Protein 2PZ1 (pdb70)

Nearest PDB structures (foldseek):
  2pz1-assembly1_A  TM=1.002E+00  e=4.698E-70  Homo sapiens
  2dx1-assembly1_A  TM=9.845E-01  e=6.018E-58  Homo sapiens
  4mt6-assembly1_A  TM=9.489E-01  e=3.259E-47  Rattus norvegicus
  2dfk-assembly2_C  TM=5.652E-01  e=5.279E-38  Rattus norvegicus
  5fi0-assembly3_E  TM=6.258E-01  e=7.843E-26  Homo sapiens

Secondary structure (DSSP, 8-state):
--S---HHHHHTTT--EEEEESS-B----TTB--B-TT-EEEEEE--SSSEEEEEETTEEEEEEGGGEEE-S-----HHHHHHHHHHHHHHHHHHHHHHHHIIIIIIIHHHHH-TTT--HHHHHHHHTTHHHHHHHHHHHHHHHHHH--SS-GGG---HHHHHHTHHHHTTHHHHHHHHHHHHHHHHHHHT-HHHHHHHHHHHHHHT--S--HHHHHHHHHHHHHHHHHHHHHHHHTS-TTSTTHHHHHHHHHHHHHHHHHHHHHHHHHHHHHHHHHHHHHSBT--SS-HHHH-S-EEEEEEEEEE-TTT--EEEEEEEEETTEEEEEEE-SS-TT-EEEEEEEETTT-EEEE--SBS--SS---B-EEEEEE-SSS--EEEEEESSHHHHHHHHHHHHHHHHHHHT-

B-factor: mean 51.17, std 6.44, range [17.97, 84.03]

Structure (mmCIF, N/CA/C/O backbone):
data_2PZ1
#
_entry.id   2PZ1
#
_cell.length_a   100.418
_cell.length_b   79.883
_cell.length_c   67.407
_cell.angle_alpha   90.00
_cell.angle_beta   122.99
_cell.angle_gamma   90.00
#
_symmetry.space_group_name_H-M   'C 1 2 1'
#
loop_
_entity.id
_entity.type
_entity.pdbx_description
1 polymer 'Rho guanine nucleotide exchange factor 4'
2 water water
#
loop_
_atom_site.group_PDB
_atom_site.id
_atom_site.type_symbol
_atom_site.label_atom_id
_atom_site.label_alt_id
_atom_site.label_comp_id
_atom_site.label_asym_id
_atom_site.label_entity_id
_atom_site.label_seq_id
_atom_site.pdbx_PDB_ins_code
_atom_site.Cartn_x
_atom_site.Cartn_y
_atom_site.Cartn_z
_atom_site.occupancy
_atom_site.B_iso_or_equiv
_atom_site.auth_seq_id
_atom_site.auth_comp_id
_atom_site.auth_asym_id
_atom_site.auth_atom_id
_atom_site.pdbx_PDB_model_num
ATOM 1 N N . GLY A 1 15 ? 23.898 3.663 41.031 1.00 55.46 181 GLY A N 1
ATOM 2 C CA . GLY A 1 15 ? 23.093 2.632 41.741 1.00 55.34 181 GLY A CA 1
ATOM 3 C C . GLY A 1 15 ? 22.523 3.186 43.031 1.00 55.57 181 GLY A C 1
ATOM 4 O O . GLY A 1 15 ? 23.171 3.996 43.708 1.00 56.43 181 GLY A O 1
ATOM 5 N N . GLY A 1 16 ? 21.310 2.757 43.373 1.00 54.54 182 GLY A N 1
ATOM 6 C CA . GLY A 1 16 ? 20.648 3.207 44.596 1.00 53.38 182 GLY A CA 1
ATOM 7 C C . GLY A 1 16 ? 19.234 3.700 44.352 1.00 52.56 182 GLY A C 1
ATOM 8 O O . GLY A 1 16 ? 18.547 3.219 43.450 1.00 52.47 182 GLY A O 1
ATOM 9 N N . GLU A 1 17 ? 18.794 4.661 45.161 1.00 51.82 183 GLU A N 1
ATOM 10 C CA . GLU A 1 17 ? 17.459 5.236 45.007 1.00 51.14 183 GLU A CA 1
ATOM 11 C C . GLU A 1 17 ? 17.517 6.597 44.306 1.00 50.87 183 GLU A C 1
ATOM 12 O O . GLU A 1 17 ? 18.282 7.480 44.695 1.00 50.79 183 GLU A O 1
ATOM 18 N N . GLN A 1 18 ? 16.703 6.743 43.264 1.00 50.66 184 GLN A N 1
ATOM 19 C CA . GLN A 1 18 ? 16.814 7.857 42.318 1.00 50.60 184 GLN A CA 1
ATOM 20 C C . GLN A 1 18 ? 16.336 9.219 42.821 1.00 50.92 184 GLN A C 1
ATOM 21 O O . GLN A 1 18 ? 15.613 9.319 43.814 1.00 50.82 184 GLN A O 1
ATOM 27 N N . LEU A 1 19 ? 16.760 10.263 42.109 1.00 51.42 185 LEU A N 1
ATOM 28 C CA . LEU A 1 19 ? 16.334 11.636 42.366 1.00 52.06 185 LEU A CA 1
ATOM 29 C C . LEU A 1 19 ? 15.541 12.170 41.174 1.00 52.82 185 LEU A C 1
ATOM 30 O O . LEU A 1 19 ? 15.525 11.556 40.108 1.00 52.75 185 LEU A O 1
ATOM 35 N N . ALA A 1 20 ? 14.886 13.315 41.357 1.00 54.02 186 ALA A N 1
ATOM 36 C CA . ALA A 1 20 ? 14.140 13.960 40.277 1.00 55.17 186 ALA A CA 1
ATOM 37 C C . ALA A 1 20 ? 15.076 14.795 39.404 1.00 56.20 186 ALA A C 1
ATOM 38 O O . ALA A 1 20 ? 16.072 15.328 39.893 1.00 56.36 186 ALA A O 1
ATOM 40 N N . ILE A 1 21 ? 14.749 14.912 38.119 1.00 57.38 187 ILE A N 1
ATOM 41 C CA . ILE A 1 21 ? 15.667 15.510 37.140 1.00 58.79 187 ILE A CA 1
ATOM 42 C C . ILE A 1 21 ? 16.055 16.972 37.412 1.00 59.92 187 ILE A C 1
ATOM 43 O O . ILE A 1 21 ? 17.232 17.324 37.325 1.00 59.66 187 ILE A O 1
ATOM 48 N N . ASN A 1 22 ? 15.096 17.772 37.791 1.00 61.69 188 ASN A N 1
ATOM 49 C CA . ASN A 1 22 ? 15.356 19.163 38.047 1.00 63.44 188 ASN A CA 1
ATOM 50 C C . ASN A 1 22 ? 16.158 19.440 39.316 1.00 63.20 188 ASN A C 1
ATOM 51 O O . ASN A 1 22 ? 16.815 20.454 39.446 1.00 63.22 188 ASN A O 1
ATOM 56 N N . GLU A 1 23 ? 16.126 18.503 40.232 1.00 63.02 189 GLU A N 1
ATOM 57 C CA . GLU A 1 23 ? 16.907 18.647 41.455 1.00 63.06 189 GLU A CA 1
ATOM 58 C C . GLU A 1 23 ? 18.365 18.295 41.184 1.00 62.91 189 GLU A C 1
ATOM 59 O O . GLU A 1 23 ? 19.270 18.807 41.843 1.00 62.83 189 GLU A O 1
ATOM 65 N N . LEU A 1 24 ? 18.584 17.414 40.212 1.00 62.82 190 LEU A N 1
ATOM 66 C CA . LEU A 1 24 ? 19.933 17.072 39.776 1.00 62.75 190 LEU A CA 1
ATOM 67 C C . LEU A 1 24 ? 20.551 18.262 39.055 1.00 62.99 190 LEU A C 1
ATOM 68 O O . LEU A 1 24 ? 21.686 18.656 39.325 1.00 62.93 190 LEU A O 1
ATOM 73 N N . ILE A 1 25 ? 19.782 18.833 38.136 1.00 63.38 191 ILE A N 1
ATOM 74 C CA . ILE A 1 25 ? 20.219 19.986 37.359 1.00 63.75 191 ILE A CA 1
ATOM 75 C C . ILE A 1 25 ? 20.346 21.224 38.246 1.00 63.66 191 ILE A C 1
ATOM 76 O O . ILE A 1 25 ? 21.047 22.174 37.897 1.00 63.68 191 ILE A O 1
ATOM 81 N N . SER A 1 26 ? 19.675 21.194 39.398 1.00 63.80 192 SER A N 1
ATOM 82 C CA . SER A 1 26 ? 19.772 22.263 40.389 1.00 63.64 192 SER A CA 1
ATOM 83 C C . SER A 1 26 ? 21.012 22.093 41.265 1.00 63.38 192 SER A C 1
ATOM 84 O O . SER A 1 26 ? 21.424 23.022 41.970 1.00 63.32 192 SER A O 1
ATOM 87 N N . ASP A 1 27 ? 21.585 20.893 41.236 1.00 62.79 193 ASP A N 1
ATOM 88 C CA . ASP A 1 27 ? 22.772 20.581 42.025 1.00 62.02 193 ASP A CA 1
ATOM 89 C C . ASP A 1 27 ? 24.037 20.902 41.242 1.00 61.40 193 ASP A C 1
ATOM 90 O O . ASP A 1 27 ? 25.100 21.122 41.822 1.00 61.53 193 ASP A O 1
ATOM 95 N N . GLY A 1 28 ? 23.910 20.930 39.921 1.00 60.53 194 GLY A N 1
ATOM 96 C CA . GLY A 1 28 ? 25.065 21.049 39.044 1.00 59.55 194 GLY A CA 1
ATOM 97 C C . GLY A 1 28 ? 25.464 19.674 38.547 1.00 58.66 194 GLY A C 1
ATOM 98 O O . GLY A 1 28 ? 26.463 19.520 37.844 1.00 58.45 194 GLY A O 1
ATOM 99 N N . SER A 1 29 ? 24.674 18.673 38.927 1.00 57.97 195 SER A N 1
ATOM 100 C CA . SER A 1 29 ? 24.898 17.296 38.501 1.00 57.31 195 SER A CA 1
ATOM 101 C C . SER A 1 29 ? 24.686 17.134 37.000 1.00 56.83 195 SER A C 1
ATOM 102 O O . SER A 1 29 ? 23.979 17.924 36.373 1.00 56.67 195 SER A O 1
ATOM 105 N N . VAL A 1 30 ? 25.309 16.106 36.434 1.00 56.25 196 VAL A N 1
ATOM 106 C CA . VAL A 1 30 ? 25.203 15.830 35.008 1.00 55.91 196 VAL A CA 1
ATOM 107 C C . VAL A 1 30 ? 24.143 14.765 34.752 1.00 55.73 196 VAL A C 1
ATOM 108 O O . VAL A 1 30 ? 24.211 13.665 35.305 1.00 55.61 196 VAL A O 1
ATOM 112 N N . VAL A 1 31 ? 23.157 15.097 33.924 1.00 55.41 197 VAL A N 1
ATOM 113 C CA . VAL A 1 31 ? 22.117 14.135 33.587 1.00 55.05 197 VAL A CA 1
ATOM 114 C C . VAL A 1 31 ? 22.129 13.780 32.098 1.00 54.65 197 VAL A C 1
ATOM 115 O O . VAL A 1 31 ? 21.957 14.644 31.231 1.00 55.02 197 VAL A O 1
ATOM 119 N N . CYS A 1 32 ? 22.362 12.501 31.822 1.00 53.47 198 CYS A N 1
ATOM 120 C CA . CYS A 1 32 ? 22.488 11.999 30.463 1.00 52.70 198 CYS A CA 1
ATOM 121 C C . CYS A 1 32 ? 21.257 11.215 30.034 1.00 52.27 198 CYS A C 1
ATOM 122 O O . CYS A 1 32 ? 20.614 10.533 30.839 1.00 52.21 198 CYS A O 1
ATOM 125 N N . ALA A 1 33 ? 20.943 11.326 28.750 1.00 51.37 199 ALA A N 1
ATOM 126 C CA . ALA A 1 33 ? 19.819 10.643 28.154 1.00 51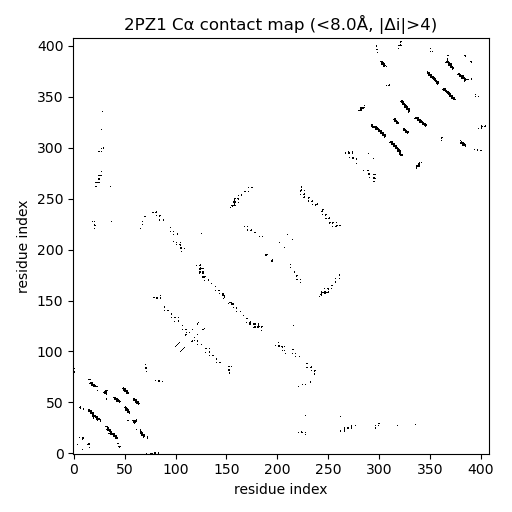.29 199 ALA A CA 1
ATOM 127 C C . ALA A 1 33 ? 20.269 10.166 26.788 1.00 51.25 199 ALA A C 1
ATOM 128 O O . ALA A 1 33 ? 21.353 10.518 26.332 1.00 51.87 199 ALA A O 1
ATOM 130 N N . GLU A 1 34 ? 19.443 9.357 26.142 1.00 51.16 200 GLU A N 1
ATOM 131 C CA . GLU A 1 34 ? 19.749 8.871 24.811 1.00 51.47 200 GLU A CA 1
ATOM 132 C C . GLU A 1 34 ? 18.515 8.973 23.938 1.00 50.57 200 GLU A C 1
ATOM 133 O O . GLU A 1 34 ? 17.401 8.745 24.403 1.00 50.54 200 GLU A O 1
ATOM 139 N N . ALA A 1 35 ? 18.729 9.338 22.680 1.00 50.00 201 ALA A N 1
ATOM 140 C CA . ALA A 1 35 ? 17.652 9.468 21.710 1.00 49.35 201 ALA A CA 1
ATOM 141 C C . ALA A 1 35 ? 17.081 8.103 21.338 1.00 49.22 201 ALA A C 1
ATOM 142 O O . ALA A 1 35 ? 17.822 7.164 21.055 1.00 49.07 201 ALA A O 1
ATOM 144 N N . LEU A 1 36 ? 15.758 7.989 21.358 1.00 49.43 202 LEU A N 1
ATOM 145 C CA . LEU A 1 36 ? 15.102 6.770 20.887 1.00 49.16 202 LEU A CA 1
ATOM 146 C C . LEU A 1 36 ? 14.583 7.033 19.483 1.00 48.85 202 LEU A C 1
ATOM 147 O O . LEU A 1 36 ? 14.342 6.107 18.720 1.00 48.81 202 LEU A O 1
ATOM 152 N N . TRP A 1 37 ? 14.432 8.312 19.151 1.00 48.66 203 TRP A N 1
ATOM 153 C CA . TRP A 1 37 ? 14.122 8.721 17.791 1.00 48.87 203 TRP A CA 1
ATOM 154 C C . TRP A 1 37 ? 15.115 9.769 17.302 1.00 49.09 203 TRP A C 1
ATOM 155 O O . TRP A 1 37 ? 15.716 10.493 18.102 1.00 48.58 203 TRP A O 1
ATOM 166 N N . ASP A 1 38 ? 15.265 9.859 15.985 1.00 48.76 204 ASP A N 1
ATOM 167 C CA . ASP A 1 38 ? 15.966 10.983 15.393 1.00 49.00 204 ASP A CA 1
ATOM 168 C C . ASP A 1 38 ? 15.170 12.250 15.650 1.00 48.88 204 ASP A C 1
ATOM 169 O O . ASP A 1 38 ? 13.945 12.229 15.709 1.00 49.31 204 ASP A O 1
ATOM 174 N N . HIS A 1 39 ? 15.870 13.356 15.831 1.00 48.76 205 HIS A N 1
ATOM 175 C CA . HIS A 1 39 ? 15.195 14.634 15.868 1.00 48.89 205 HIS A CA 1
ATOM 176 C C . HIS A 1 39 ? 15.685 15.489 14.719 1.00 48.66 205 HIS A C 1
ATOM 177 O O . HIS A 1 39 ? 16.837 15.896 14.693 1.00 49.16 205 HIS A O 1
ATOM 184 N N . VAL A 1 40 ? 14.796 15.746 13.771 1.00 48.75 206 VAL A N 1
ATOM 185 C CA . VAL A 1 40 ? 15.132 16.489 12.573 1.00 49.22 206 VAL A CA 1
ATOM 186 C C . VAL A 1 40 ? 14.726 17.946 12.763 1.00 49.42 206 VAL A C 1
ATOM 187 O O . VAL A 1 40 ? 13.617 18.234 13.203 1.00 49.90 206 VAL A O 1
ATOM 191 N N . THR A 1 41 ? 15.624 18.868 12.444 1.00 49.20 207 THR A N 1
ATOM 192 C CA . THR A 1 41 ? 15.332 20.271 12.666 1.00 49.71 207 THR A CA 1
ATOM 193 C C . THR A 1 41 ? 16.243 21.181 11.854 1.00 49.75 207 THR A C 1
ATOM 194 O O . THR A 1 41 ? 17.416 20.873 11.645 1.00 49.62 207 THR A O 1
ATOM 198 N N . MET A 1 42 ? 15.686 22.292 11.383 1.00 50.54 208 MET A N 1
ATOM 199 C CA . MET A 1 42 ? 16.467 23.323 10.696 1.00 51.00 208 MET A CA 1
ATOM 200 C C . MET A 1 42 ? 16.618 24.561 11.577 1.00 51.66 208 MET A C 1
ATOM 201 O O . MET A 1 42 ? 17.316 25.501 11.220 1.00 51.67 208 MET A O 1
ATOM 206 N N . ASP A 1 43 ? 15.958 24.560 12.730 1.00 52.81 209 ASP A N 1
ATOM 207 C CA . ASP A 1 43 ? 16.045 25.688 13.656 1.00 53.53 209 ASP A CA 1
ATOM 208 C C . ASP A 1 43 ? 17.387 25.682 14.386 1.00 54.13 209 ASP A C 1
ATOM 209 O O . ASP A 1 43 ? 17.745 24.690 15.016 1.00 54.40 209 ASP A O 1
ATOM 214 N N . ASP A 1 44 ? 18.117 26.795 14.314 1.00 54.79 210 ASP A N 1
ATOM 215 C CA . ASP A 1 44 ? 19.466 26.870 14.894 1.00 55.11 210 ASP A CA 1
ATOM 216 C C . ASP A 1 44 ? 19.481 26.938 16.428 1.00 54.84 210 ASP A C 1
ATOM 217 O O . ASP A 1 44 ? 20.541 26.834 17.052 1.00 55.02 210 ASP A O 1
ATOM 222 N N . GLN A 1 45 ? 18.308 27.106 17.028 1.00 53.85 211 GLN A N 1
ATOM 223 C CA . GLN A 1 45 ? 18.190 27.112 18.480 1.00 53.29 211 GLN A CA 1
ATOM 224 C C . GLN A 1 45 ? 17.736 25.758 19.008 1.00 52.57 211 GLN A C 1
ATOM 225 O O . GLN A 1 45 ? 17.620 25.562 20.217 1.00 51.78 211 GLN A O 1
ATOM 231 N N . GLU A 1 46 ? 17.480 24.829 18.090 1.00 52.10 212 GLU A N 1
ATOM 232 C CA . GLU A 1 46 ? 17.069 23.476 18.458 1.00 51.61 212 GLU A CA 1
ATOM 233 C C . GLU A 1 46 ? 18.201 22.486 18.197 1.00 50.95 212 GLU A C 1
ATOM 234 O O . GLU A 1 46 ? 19.073 22.733 17.373 1.00 50.63 212 GLU A O 1
ATOM 240 N N . LEU A 1 47 ? 18.168 21.368 18.906 1.00 50.28 213 LEU A N 1
ATOM 241 C CA . LEU A 1 47 ? 19.198 20.351 18.818 1.00 49.94 213 LEU A CA 1
ATOM 242 C C . LEU A 1 47 ? 18.687 19.169 18.010 1.00 49.57 213 LEU A C 1
ATOM 243 O O . LEU A 1 47 ? 17.718 18.513 18.384 1.00 49.18 213 LEU A O 1
ATOM 248 N N . GLY A 1 48 ? 19.334 18.912 16.884 1.00 49.48 214 GLY A N 1
ATOM 249 C CA . GLY A 1 48 ? 18.991 17.769 16.070 1.00 49.26 214 GLY A CA 1
ATOM 250 C C . GLY A 1 48 ? 19.906 16.636 16.456 1.00 49.60 214 GLY A C 1
ATOM 251 O O . GLY A 1 48 ? 21.052 16.864 16.839 1.00 50.01 214 GLY A O 1
ATOM 252 N N . PHE A 1 49 ? 19.400 15.413 16.370 1.00 49.43 215 PHE A N 1
ATOM 253 C CA . PHE A 1 49 ? 20.197 14.242 16.690 1.00 49.02 215 PHE A CA 1
ATOM 254 C C . PHE A 1 49 ? 19.638 12.989 16.012 1.00 49.00 215 PHE A C 1
ATOM 255 O O . PHE A 1 49 ? 18.557 13.030 15.425 1.00 48.61 215 PHE A O 1
ATOM 263 N N . LYS A 1 50 ? 20.397 11.896 16.084 1.00 48.75 216 LYS A N 1
ATOM 264 C CA . LYS A 1 50 ? 19.969 10.593 15.579 1.00 49.62 216 LYS A CA 1
ATOM 265 C C . LYS A 1 50 ? 19.657 9.647 16.739 1.00 49.55 216 LYS A C 1
ATOM 266 O O . LYS A 1 50 ? 20.208 9.795 17.833 1.00 49.36 216 LYS A O 1
ATOM 272 N N . ALA A 1 51 ? 18.784 8.671 16.498 1.00 49.27 217 ALA A N 1
ATOM 273 C CA . ALA A 1 51 ? 18.491 7.660 17.503 1.00 49.48 217 ALA A CA 1
ATOM 274 C C . ALA A 1 51 ? 19.794 7.029 17.981 1.00 49.72 217 ALA A C 1
ATOM 275 O O . ALA A 1 51 ? 20.660 6.671 17.179 1.00 49.64 217 ALA A O 1
ATOM 277 N N . GLY A 1 52 ? 19.939 6.906 19.294 1.00 50.12 218 GLY A N 1
ATOM 278 C CA . GLY A 1 52 ? 21.132 6.304 19.863 1.00 49.89 218 GLY A CA 1
ATOM 279 C C . GLY A 1 52 ? 22.123 7.314 20.400 1.00 49.73 218 GLY A C 1
ATOM 280 O O . GLY A 1 52 ? 23.007 6.957 21.176 1.00 50.54 218 GLY A O 1
ATOM 281 N N . ASP A 1 53 ? 21.990 8.574 19.989 1.00 49.03 219 ASP A N 1
ATOM 282 C CA . ASP A 1 53 ?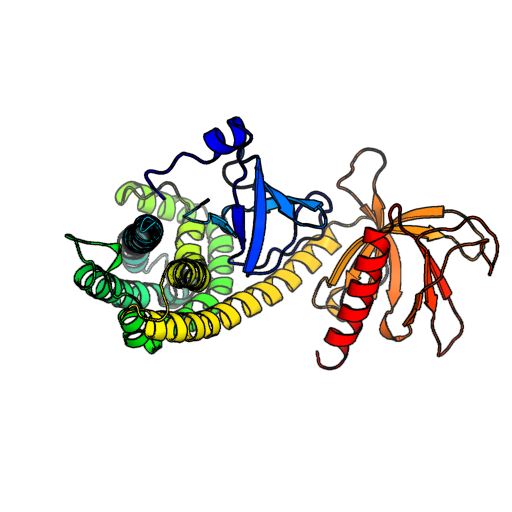 22.923 9.614 20.432 1.00 48.49 219 ASP A CA 1
ATOM 283 C C . ASP A 1 53 ? 22.767 9.899 21.916 1.00 48.34 219 ASP A C 1
ATOM 284 O O . ASP A 1 53 ? 21.661 9.836 22.453 1.00 48.81 219 ASP A O 1
ATOM 289 N N . VAL A 1 54 ? 23.886 10.203 22.567 1.00 48.33 220 VAL A N 1
ATOM 290 C CA . VAL A 1 54 ? 23.896 10.603 23.965 1.00 48.38 220 VAL A CA 1
ATOM 291 C C . VAL A 1 54 ? 23.727 12.121 24.047 1.00 48.87 220 VAL A C 1
ATOM 292 O O . VAL A 1 54 ? 24.372 12.877 23.311 1.00 48.86 220 VAL A O 1
ATOM 296 N N . ILE A 1 55 ? 22.845 12.555 24.939 1.00 48.72 221 ILE A N 1
ATOM 297 C CA . ILE A 1 55 ? 22.524 13.961 25.109 1.00 48.84 221 ILE A CA 1
ATOM 298 C C . ILE A 1 55 ? 22.665 14.311 26.582 1.00 49.09 221 ILE A C 1
ATOM 299 O O . ILE A 1 55 ? 22.135 13.612 27.442 1.00 50.13 221 ILE A O 1
ATOM 304 N N . GLU A 1 56 ? 23.390 15.374 26.890 1.00 49.81 222 GLU A N 1
ATOM 305 C CA . GLU A 1 56 ? 23.362 15.900 28.251 1.00 50.63 222 GLU A CA 1
ATOM 306 C C . GLU A 1 56 ? 22.212 16.898 28.387 1.00 50.35 222 GLU A C 1
ATOM 307 O O . GLU A 1 56 ? 22.110 17.841 27.607 1.00 50.24 222 GLU A O 1
ATOM 313 N N . VAL A 1 57 ? 21.343 16.676 29.364 1.00 50.38 223 VAL A N 1
ATOM 314 C CA . VAL A 1 57 ? 20.207 17.566 29.591 1.00 50.49 223 VAL A CA 1
ATOM 315 C C . VAL A 1 57 ? 20.593 18.651 30.588 1.00 50.64 223 VAL A C 1
ATOM 316 O O . VAL A 1 57 ? 21.004 18.353 31.711 1.00 51.30 223 VAL A O 1
ATOM 320 N N . MET A 1 58 ? 20.458 19.905 30.172 1.00 50.91 224 MET A N 1
ATOM 321 C CA . MET A 1 58 ? 20.893 21.042 30.978 1.00 51.63 224 MET A CA 1
ATOM 322 C C . MET A 1 58 ? 19.704 21.708 31.648 1.00 51.34 224 MET A C 1
ATOM 323 O O . MET A 1 58 ? 19.803 22.189 32.768 1.00 51.41 224 MET A O 1
ATOM 328 N N . ASP A 1 59 ? 18.577 21.748 30.953 1.00 50.83 225 ASP A N 1
ATOM 329 C CA . ASP A 1 59 ? 17.428 22.454 31.473 1.00 51.08 225 ASP A CA 1
ATOM 330 C C . ASP A 1 59 ? 16.158 21.683 31.179 1.00 50.93 225 ASP A C 1
ATOM 331 O O . ASP A 1 59 ? 15.828 21.436 30.020 1.00 51.11 225 ASP A O 1
ATOM 336 N N . ALA A 1 60 ? 15.457 21.302 32.239 1.00 50.83 226 ALA A N 1
ATOM 337 C CA . ALA A 1 60 ? 14.189 20.598 32.116 1.00 51.33 226 ALA A CA 1
ATOM 338 C C . ALA A 1 60 ? 13.033 21.392 32.738 1.00 51.91 226 ALA A C 1
ATOM 339 O O . ALA A 1 60 ? 12.087 20.810 33.262 1.00 52.41 226 ALA A O 1
ATOM 341 N N . THR A 1 61 ? 13.111 22.720 32.668 1.00 52.63 227 THR A N 1
ATOM 342 C CA . THR A 1 61 ? 12.054 23.590 33.196 1.00 53.40 227 THR A CA 1
ATOM 343 C C . THR A 1 61 ? 10.725 23.302 32.499 1.00 53.29 227 THR A C 1
ATOM 344 O O . THR A 1 61 ? 9.670 23.285 33.132 1.00 52.71 227 THR A O 1
ATOM 348 N N . ASN A 1 62 ? 10.794 23.085 31.187 1.00 53.19 228 ASN A N 1
ATOM 349 C CA . ASN A 1 62 ? 9.623 22.808 30.380 1.00 52.71 228 ASN A CA 1
ATOM 350 C C . ASN A 1 62 ? 9.199 21.356 30.497 1.00 53.13 228 ASN A C 1
ATOM 351 O O . ASN A 1 62 ? 10.024 20.461 30.733 1.00 53.24 228 ASN A O 1
ATOM 356 N N . ARG A 1 63 ? 7.903 21.138 30.318 1.00 53.27 229 ARG A N 1
ATOM 357 C CA . ARG A 1 63 ? 7.324 19.816 30.256 1.00 54.04 229 ARG A CA 1
ATOM 358 C C . ARG A 1 63 ? 7.981 19.020 29.147 1.00 53.32 229 ARG A C 1
ATOM 359 O O . ARG A 1 63 ? 8.394 17.890 29.353 1.00 53.78 229 ARG A O 1
ATOM 367 N N . GLU A 1 64 ? 8.081 19.629 27.972 1.00 52.59 230 GLU A N 1
ATOM 368 C CA . GLU A 1 64 ? 8.516 18.914 26.789 1.00 52.06 230 GLU A CA 1
ATOM 369 C C . GLU A 1 64 ? 9.828 19.433 26.190 1.00 51.25 230 GLU A C 1
ATOM 370 O O . GLU A 1 64 ? 10.716 18.648 25.867 1.00 50.89 230 GLU A O 1
ATOM 376 N N . TRP A 1 65 ? 9.950 20.748 26.035 1.00 50.33 231 TRP A N 1
ATOM 377 C CA . TRP A 1 65 ? 11.095 21.303 25.322 1.00 49.85 231 TRP A CA 1
ATOM 37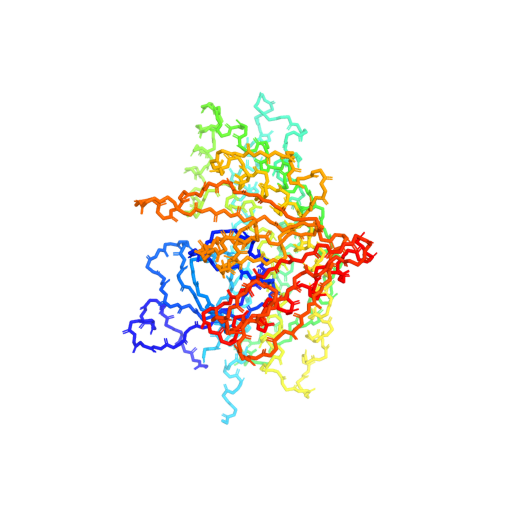8 C C . TRP A 1 65 ? 12.266 21.612 26.231 1.00 50.08 231 TRP A C 1
ATOM 379 O O . TRP A 1 65 ? 12.300 22.638 26.903 1.00 50.23 231 TRP A O 1
ATOM 390 N N . TRP A 1 66 ? 13.223 20.691 26.252 1.00 50.04 232 TRP A N 1
ATOM 391 C CA . TRP A 1 66 ? 14.347 20.787 27.161 1.00 50.10 232 TRP A CA 1
ATOM 392 C C . TRP A 1 66 ? 15.526 21.365 26.422 1.00 50.33 232 TRP A C 1
ATOM 393 O O . TRP A 1 66 ? 15.554 21.368 25.190 1.00 51.04 232 TRP A O 1
ATOM 404 N N . TRP A 1 67 ? 16.492 21.869 27.174 1.00 50.04 233 TRP A N 1
ATOM 405 C CA . TRP A 1 67 ? 17.725 22.331 26.586 1.00 49.89 233 TRP A CA 1
ATOM 406 C C . TRP A 1 67 ? 18.764 21.252 26.819 1.00 50.47 233 TRP A C 1
ATOM 407 O O . TRP A 1 67 ? 18.933 20.757 27.936 1.00 50.52 233 TRP A O 1
ATOM 418 N N . GLY A 1 68 ? 19.452 20.873 25.757 1.00 51.03 234 GLY A N 1
ATOM 419 C CA . GLY A 1 68 ? 20.412 19.798 25.849 1.00 52.20 234 GLY A CA 1
ATOM 420 C C . GLY A 1 68 ? 21.714 20.129 25.167 1.00 53.31 234 GLY A C 1
ATOM 421 O O . GLY A 1 68 ? 21.820 21.128 24.453 1.00 52.92 234 GLY A O 1
ATOM 422 N N . ARG A 1 69 ? 22.706 19.276 25.388 1.00 54.56 235 ARG A N 1
ATOM 423 C CA . ARG A 1 69 ? 24.023 19.474 24.816 1.00 56.62 235 ARG A CA 1
ATOM 424 C C . ARG A 1 69 ? 24.550 18.202 24.162 1.00 57.36 235 ARG A C 1
ATOM 425 O O . ARG A 1 69 ? 24.407 17.093 24.688 1.00 56.71 235 ARG A O 1
ATOM 433 N N . VAL A 1 70 ? 25.143 18.377 22.992 1.00 58.75 236 VAL A N 1
ATOM 434 C CA . VAL A 1 70 ? 25.925 17.326 22.362 1.00 60.15 236 VAL A CA 1
ATOM 435 C C . VAL A 1 70 ? 27.359 17.852 22.256 1.00 60.63 236 VAL A C 1
ATOM 436 O O . VAL A 1 70 ? 27.599 19.037 22.495 1.00 61.01 236 VAL A O 1
ATOM 440 N N . ALA A 1 71 ? 28.324 16.987 21.959 1.00 61.28 237 ALA A N 1
ATOM 441 C CA . ALA A 1 71 ? 29.645 17.482 21.598 1.00 62.12 237 ALA A CA 1
ATOM 442 C C . ALA A 1 71 ? 29.460 18.106 20.228 1.00 62.58 237 ALA A C 1
ATOM 443 O O . ALA A 1 71 ? 29.184 17.395 19.264 1.00 63.40 237 ALA A O 1
ATOM 445 N N . ASP A 1 72 ? 29.596 19.429 20.153 1.00 62.72 238 ASP A N 1
ATOM 446 C CA . ASP A 1 72 ? 29.134 20.227 19.008 1.00 62.91 238 ASP A CA 1
ATOM 447 C C . ASP A 1 72 ? 28.418 21.484 19.519 1.00 62.42 238 ASP A C 1
ATOM 448 O O . ASP A 1 72 ? 28.813 22.617 19.224 1.00 62.71 238 ASP A O 1
ATOM 453 N N . GLY A 1 73 ? 27.364 21.238 20.298 1.00 61.01 239 GLY A N 1
ATOM 454 C CA . GLY A 1 73 ? 26.415 22.229 20.838 1.00 60.11 239 GLY A CA 1
ATOM 455 C C . GLY A 1 73 ? 25.266 21.255 20.974 1.00 58.60 239 GLY A C 1
ATOM 456 O O . GLY A 1 73 ? 25.546 20.069 21.089 1.00 59.48 239 GLY A O 1
ATOM 457 N N . GLU A 1 74 ? 23.997 21.648 21.061 1.00 57.30 240 GLU A N 1
ATOM 458 C CA . GLU A 1 74 ? 23.404 22.631 21.974 1.00 55.45 240 GLU A CA 1
ATOM 459 C C . GLU A 1 74 ? 22.136 23.314 21.440 1.00 53.61 240 GLU A C 1
ATOM 460 O O . GLU A 1 74 ? 22.166 24.007 20.424 1.00 53.65 240 GLU A O 1
ATOM 466 N N . GLY A 1 75 ? 21.019 23.068 22.126 1.00 51.65 241 GLY A N 1
ATOM 467 C CA . GLY A 1 75 ? 19.722 23.624 21.737 1.00 50.11 241 GLY A CA 1
ATOM 468 C C . GLY A 1 75 ? 18.505 22.925 22.332 1.00 49.30 241 GLY A C 1
ATOM 469 O O . GLY A 1 75 ? 18.633 21.944 23.065 1.00 49.08 241 GLY A O 1
ATOM 470 N N . TRP A 1 76 ? 17.320 23.437 22.005 1.00 48.65 242 TRP A N 1
ATOM 471 C CA . TRP A 1 76 ? 16.048 22.869 22.458 1.00 48.19 242 TRP A CA 1
ATOM 472 C C . TRP A 1 76 ? 15.700 21.553 21.749 1.00 48.76 242 TRP A C 1
ATOM 473 O O . TRP A 1 76 ? 15.851 21.443 20.535 1.00 49.65 242 TRP A O 1
ATOM 484 N N . PHE A 1 77 ? 15.199 20.574 22.501 1.00 48.88 243 PHE A N 1
ATOM 485 C CA . PHE A 1 77 ? 14.793 19.280 21.936 1.00 49.31 243 PHE A CA 1
ATOM 486 C C . PHE A 1 77 ? 13.596 18.706 22.704 1.00 49.42 243 PHE A C 1
ATOM 487 O O . PHE A 1 77 ? 13.393 19.048 23.856 1.00 49.48 243 PHE A O 1
ATOM 495 N N . PRO A 1 78 ? 12.812 17.806 22.077 1.00 50.36 244 PRO A N 1
ATOM 496 C CA . PRO A 1 78 ? 11.655 17.258 22.798 1.00 49.94 244 PRO A CA 1
ATOM 497 C C . PRO A 1 78 ? 12.046 16.126 23.745 1.00 50.37 244 PRO A C 1
ATOM 498 O O . PRO A 1 78 ? 12.690 15.162 23.323 1.00 50.35 244 PRO A O 1
ATOM 502 N N . ALA A 1 79 ? 11.658 16.249 25.012 1.00 49.96 245 ALA A N 1
ATOM 503 C CA . ALA A 1 79 ? 11.949 15.238 26.025 1.00 50.25 245 ALA A CA 1
ATOM 504 C C . ALA A 1 79 ? 11.434 13.849 25.648 1.00 50.87 245 ALA A C 1
ATOM 505 O O . ALA A 1 79 ? 12.056 12.839 25.984 1.00 51.15 245 ALA A O 1
ATOM 507 N N . SER A 1 80 ? 10.300 13.809 24.945 1.00 50.86 246 SER A N 1
ATOM 508 C CA . SER A 1 80 ? 9.637 12.561 24.562 1.00 49.70 246 SER A CA 1
ATOM 509 C C . SER A 1 80 ? 10.393 11.759 23.494 1.00 49.24 246 SER A C 1
ATOM 510 O O . SER A 1 80 ? 10.025 10.625 23.202 1.00 48.77 246 SER A O 1
ATOM 513 N N . PHE A 1 81 ? 11.444 12.351 22.927 1.00 48.63 247 PHE A N 1
ATOM 514 C CA . PHE A 1 81 ? 12.288 11.689 21.918 1.00 48.48 247 PHE A CA 1
ATOM 515 C C . PHE A 1 81 ? 13.454 10.948 22.561 1.00 49.03 247 PHE A C 1
ATOM 516 O O . PHE A 1 81 ? 14.330 10.408 21.866 1.00 49.53 247 PHE A O 1
ATOM 524 N N . VAL A 1 82 ? 13.455 10.922 23.888 1.00 49.17 248 VAL A N 1
ATOM 525 C CA . VAL A 1 82 ? 14.656 10.642 24.656 1.00 49.40 248 VAL A CA 1
ATOM 526 C C . VAL A 1 82 ? 14.343 9.809 25.904 1.00 48.85 248 VAL A C 1
ATOM 527 O O . VAL A 1 82 ? 13.271 9.951 26.490 1.00 49.56 248 VAL A O 1
ATOM 531 N N . ARG A 1 83 ? 15.258 8.919 26.285 1.00 47.29 249 ARG A N 1
ATOM 532 C CA . ARG A 1 83 ? 15.129 8.156 27.531 1.00 45.97 249 ARG A CA 1
ATOM 533 C C . ARG A 1 83 ? 16.303 8.502 28.438 1.00 46.45 249 ARG A C 1
ATOM 534 O O . ARG A 1 83 ? 17.455 8.478 28.002 1.00 46.73 249 ARG A O 1
ATOM 542 N N . LEU A 1 84 ? 16.017 8.819 29.693 1.00 46.15 250 LEU A N 1
ATOM 543 C CA . LEU A 1 84 ? 17.072 9.071 30.654 1.00 47.29 250 LEU A CA 1
ATOM 544 C C . LEU A 1 84 ? 17.751 7.765 31.017 1.00 47.26 250 LEU A C 1
ATOM 545 O O . LEU A 1 84 ? 17.089 6.768 31.278 1.00 47.53 250 LEU A O 1
ATOM 550 N N . ARG A 1 85 ? 19.076 7.775 31.020 1.00 47.07 251 ARG A N 1
ATOM 551 C CA . ARG A 1 85 ? 19.823 6.658 31.550 1.00 47.09 251 ARG A CA 1
ATOM 552 C C . ARG A 1 85 ? 19.345 6.402 32.964 1.00 46.53 251 ARG A C 1
ATOM 553 O O . ARG A 1 85 ? 19.121 7.341 33.725 1.00 46.28 251 ARG A O 1
ATOM 561 N N . VAL A 1 86 ? 19.194 5.129 33.313 1.00 45.98 252 VAL A N 1
ATOM 562 C CA . VAL A 1 86 ? 18.791 4.744 34.660 1.00 45.72 252 VAL A CA 1
ATOM 563 C C . VAL A 1 86 ? 19.885 5.060 35.669 1.00 45.90 252 VAL A C 1
ATOM 564 O O . VAL A 1 86 ? 19.630 5.666 36.706 1.00 46.13 252 VAL A O 1
ATOM 568 N N . ASN A 1 87 ? 21.103 4.638 35.354 1.00 46.08 253 ASN A N 1
ATOM 569 C CA . ASN A 1 87 ? 22.246 4.853 36.229 1.00 46.12 253 ASN A CA 1
ATOM 570 C C . ASN A 1 87 ? 23.045 6.049 35.715 1.00 46.48 253 ASN A C 1
ATOM 571 O O . ASN A 1 87 ? 23.605 6.001 34.619 1.00 46.23 253 ASN A O 1
ATOM 576 N N . GLN A 1 88 ? 23.076 7.120 36.503 1.00 47.07 254 GLN A N 1
ATOM 577 C CA . GLN A 1 88 ? 23.695 8.374 36.085 1.00 47.76 254 GLN A CA 1
ATOM 578 C C . GLN A 1 88 ? 25.143 8.475 36.553 1.00 47.72 254 GLN A C 1
ATOM 579 O O . GLN A 1 88 ? 25.600 7.671 37.365 1.00 47.89 254 GLN A O 1
ATOM 585 N N . GLN A 1 112 ? 32.563 -2.238 44.098 1.00 63.45 278 GLN A N 1
ATOM 586 C CA . GLN A 1 112 ? 32.542 -3.649 44.456 1.00 63.67 278 GLN A CA 1
ATOM 587 C C . GLN A 1 112 ? 31.111 -4.182 44.528 1.00 63.62 278 GLN A C 1
ATOM 588 O O . GLN A 1 112 ? 30.316 -3.735 45.357 1.00 63.83 278 GLN A O 1
ATOM 594 N N . SER A 1 113 ? 30.795 -5.138 43.656 1.00 63.25 279 SER A N 1
ATOM 595 C CA . SER A 1 113 ? 29.505 -5.833 43.676 1.00 62.68 279 SER A CA 1
ATOM 596 C C . SER A 1 113 ? 28.346 -4.910 44.073 1.00 62.08 279 SER A C 1
ATOM 597 O O . SER A 1 113 ? 27.497 -5.275 44.892 1.00 62.16 279 SER A O 1
ATOM 600 N N . SER A 1 114 ? 28.350 -3.705 43.503 1.00 61.12 280 SER A N 1
ATOM 601 C CA . SER A 1 114 ? 27.237 -2.762 43.593 1.00 59.81 280 SER A CA 1
ATOM 602 C C . SER A 1 114 ? 26.854 -2.490 42.154 1.00 58.91 280 SER A C 1
ATOM 603 O O . SER A 1 114 ? 25.892 -1.771 41.858 1.00 58.85 280 SER A O 1
ATOM 606 N N . LYS A 1 115 ? 27.651 -3.068 41.260 1.00 57.56 281 LYS A N 1
ATOM 607 C CA . LYS A 1 115 ? 27.299 -3.190 39.857 1.00 56.21 281 LYS A CA 1
ATOM 608 C C . LYS A 1 115 ? 26.070 -4.084 39.771 1.00 54.77 281 LYS A C 1
ATOM 609 O O . LYS A 1 115 ? 25.363 -4.082 38.765 1.00 54.57 281 LYS A O 1
ATOM 615 N N . ASP A 1 116 ? 25.833 -4.850 40.837 1.00 53.14 282 ASP A N 1
ATOM 616 C CA . ASP A 1 116 ? 24.606 -5.629 40.997 1.00 51.65 282 ASP A CA 1
ATOM 617 C C . ASP A 1 116 ? 23.422 -4.699 41.214 1.00 50.38 282 ASP A C 1
ATOM 618 O O . ASP A 1 116 ? 22.389 -4.832 40.560 1.00 50.23 282 ASP A O 1
ATOM 623 N N . GLN A 1 117 ? 23.581 -3.757 42.142 1.00 49.29 283 GLN A N 1
ATOM 624 C CA . GLN A 1 117 ? 22.561 -2.746 42.382 1.00 48.61 283 GLN A CA 1
ATOM 625 C C . GLN A 1 117 ? 22.224 -2.001 41.088 1.00 47.81 283 GLN A C 1
ATOM 626 O O . GLN A 1 117 ? 21.058 -1.744 40.806 1.00 48.06 283 GLN A O 1
ATOM 632 N N . MET A 1 118 ? 23.245 -1.675 40.299 1.00 46.99 284 MET A N 1
ATOM 633 C CA . MET A 1 118 ? 23.039 -1.003 39.014 1.00 46.63 284 MET A CA 1
ATOM 634 C C . MET A 1 118 ? 22.273 -1.882 38.022 1.00 46.18 284 MET A C 1
ATOM 635 O O . MET A 1 118 ? 21.440 -1.386 37.266 1.00 46.06 284 MET A O 1
ATOM 640 N N . ARG A 1 119 ? 22.541 -3.185 38.028 1.00 45.65 285 ARG A N 1
ATOM 641 C CA . ARG A 1 119 ? 21.770 -4.086 37.178 1.00 45.74 285 ARG A CA 1
ATOM 642 C C . ARG A 1 119 ? 20.300 -4.136 37.618 1.00 45.75 285 ARG A C 1
ATOM 643 O O . ARG A 1 119 ? 19.399 -4.141 36.792 1.00 45.33 285 ARG A O 1
ATOM 651 N N . THR A 1 120 ? 20.081 -4.166 38.926 1.00 46.37 286 THR A N 1
ATOM 652 C CA . THR A 1 120 ? 18.743 -4.194 39.507 1.00 46.23 286 THR A CA 1
ATOM 653 C C . THR A 1 120 ? 17.932 -2.954 39.127 1.00 45.81 286 THR A C 1
ATOM 654 O O . THR A 1 120 ? 16.756 -3.054 38.777 1.00 46.50 286 THR A O 1
ATOM 658 N N . ASN A 1 121 ? 18.567 -1.788 39.178 1.00 45.06 287 ASN A N 1
ATOM 659 C CA . ASN A 1 121 ? 17.914 -0.541 38.792 1.00 44.18 287 ASN A CA 1
ATOM 660 C C . ASN A 1 121 ? 17.346 -0.586 37.368 1.00 44.43 287 ASN A C 1
ATOM 661 O O . ASN A 1 121 ? 16.259 -0.052 37.102 1.00 43.52 287 ASN A O 1
ATOM 666 N N . VAL A 1 122 ? 18.091 -1.202 36.450 1.00 44.15 288 VAL A N 1
ATOM 667 C CA . VAL A 1 122 ? 17.653 -1.274 35.060 1.00 44.38 288 VAL A CA 1
ATOM 668 C C . VAL A 1 122 ? 16.531 -2.294 34.915 1.00 44.63 288 VAL A C 1
ATOM 669 O O . VAL A 1 122 ? 15.577 -2.067 34.169 1.00 44.83 288 VAL A O 1
ATOM 673 N N . ILE A 1 123 ? 16.646 -3.410 35.633 1.00 44.68 289 ILE A N 1
ATOM 674 C CA . ILE A 1 123 ? 15.592 -4.428 35.644 1.00 45.14 289 ILE A CA 1
ATOM 675 C C . ILE A 1 123 ? 14.289 -3.829 36.171 1.00 45.04 289 ILE A C 1
ATOM 676 O O . ILE A 1 123 ? 13.217 -4.050 35.607 1.00 45.26 289 ILE A O 1
ATOM 681 N N . ASN A 1 124 ? 14.397 -3.064 37.252 1.00 45.09 290 ASN A N 1
ATOM 682 C CA . ASN A 1 124 ? 13.247 -2.383 37.841 1.00 45.39 290 ASN A CA 1
ATOM 683 C C . ASN A 1 124 ? 12.616 -1.351 36.901 1.00 44.88 290 ASN A C 1
ATOM 684 O O . ASN A 1 124 ? 11.394 -1.241 36.833 1.00 45.94 290 ASN A O 1
ATOM 689 N N . GLU A 1 125 ? 13.444 -0.603 36.175 1.00 44.18 291 GLU A N 1
ATOM 690 C CA . GLU A 1 125 ? 12.948 0.352 35.169 1.00 43.82 291 GLU A CA 1
ATOM 691 C C . GLU A 1 125 ? 12.230 -0.336 34.010 1.00 43.69 291 GLU A C 1
ATOM 692 O O . GLU A 1 125 ? 11.189 0.137 33.549 1.00 44.12 291 GLU A O 1
ATOM 698 N N . ILE A 1 126 ? 12.786 -1.446 33.533 1.00 43.39 292 ILE A N 1
ATOM 699 C CA . ILE A 1 126 ? 12.134 -2.206 32.480 1.00 43.71 292 ILE A CA 1
ATOM 700 C C . ILE A 1 126 ? 10.767 -2.694 32.961 1.00 44.03 292 ILE A C 1
ATOM 701 O O . ILE A 1 126 ? 9.769 -2.626 32.232 1.00 43.49 292 ILE A O 1
ATOM 706 N N . LEU A 1 127 ? 10.727 -3.185 34.193 1.00 43.92 293 LEU A N 1
ATOM 707 C CA . LEU A 1 127 ? 9.494 -3.732 34.732 1.00 45.03 293 LEU A CA 1
ATOM 708 C C . LEU A 1 127 ? 8.427 -2.672 34.936 1.00 44.93 293 LEU A C 1
ATOM 709 O O . LEU A 1 127 ? 7.279 -2.891 34.585 1.00 45.16 293 LEU A O 1
ATOM 714 N N . SER A 1 128 ? 8.802 -1.518 35.474 1.00 45.42 294 SER A N 1
ATOM 715 C CA . SER A 1 128 ? 7.807 -0.485 35.759 1.00 46.68 294 SER A CA 1
ATOM 716 C C . SER A 1 128 ? 7.367 0.227 34.475 1.00 46.8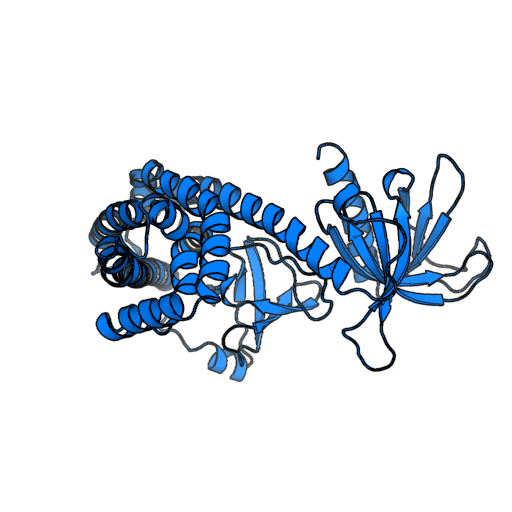4 294 SER A C 1
ATOM 717 O O . SER A 1 128 ? 6.195 0.573 34.301 1.00 47.42 294 SER A O 1
ATOM 720 N N . THR A 1 129 ? 8.321 0.434 33.578 1.00 46.08 295 THR A N 1
ATOM 721 C CA . THR A 1 129 ? 8.034 0.889 32.230 1.00 46.41 295 THR A CA 1
ATOM 722 C C . THR A 1 129 ? 6.971 0.014 31.527 1.00 46.08 295 THR A C 1
ATOM 723 O O . THR A 1 129 ? 6.084 0.537 30.856 1.00 45.31 295 THR A O 1
ATOM 727 N N . GLU A 1 130 ? 7.055 -1.307 31.696 1.00 46.16 296 GLU A N 1
ATOM 728 C CA . GLU A 1 130 ? 6.053 -2.229 31.147 1.00 47.38 296 GLU A CA 1
ATOM 729 C C . GLU A 1 130 ? 4.703 -2.075 31.824 1.00 48.11 296 GLU A C 1
ATOM 730 O O . GLU A 1 130 ? 3.670 -2.102 31.169 1.00 47.42 296 GLU A O 1
ATOM 736 N N . ARG A 1 131 ? 4.725 -1.933 33.147 1.00 49.21 297 ARG A N 1
ATOM 737 C CA . ARG A 1 131 ? 3.506 -1.746 33.917 1.00 50.52 297 ARG A CA 1
ATOM 738 C C . ARG A 1 131 ? 2.775 -0.459 33.530 1.00 50.34 297 ARG A C 1
ATOM 739 O O . ARG A 1 131 ? 1.561 -0.468 33.363 1.00 50.47 297 ARG A O 1
ATOM 747 N N . ASP A 1 132 ? 3.516 0.636 33.378 1.00 50.34 298 ASP A N 1
ATOM 748 C CA . ASP A 1 132 ? 2.939 1.916 32.950 1.00 50.57 298 ASP A CA 1
ATOM 749 C C . ASP A 1 132 ? 2.337 1.809 31.549 1.00 49.56 298 ASP A C 1
ATOM 750 O O . ASP A 1 132 ? 1.203 2.223 31.302 1.00 50.31 298 ASP A O 1
ATOM 755 N N . TYR A 1 133 ? 3.120 1.248 30.640 1.00 48.04 299 TYR A N 1
ATOM 756 C CA . TYR A 1 133 ? 2.731 1.064 29.251 1.00 46.73 299 TYR A CA 1
ATOM 757 C C . TYR A 1 133 ? 1.467 0.212 29.104 1.00 46.82 299 TYR A C 1
ATOM 758 O O . TYR A 1 133 ? 0.600 0.517 28.300 1.00 46.47 299 TYR A O 1
ATOM 767 N N . ILE A 1 134 ? 1.368 -0.850 29.892 1.00 47.71 300 ILE A N 1
ATOM 768 C CA . ILE A 1 134 ? 0.161 -1.677 29.932 1.00 49.38 300 ILE A CA 1
ATOM 769 C C . ILE A 1 134 ? -1.086 -0.873 30.327 1.00 49.86 300 ILE A C 1
ATOM 770 O O . ILE A 1 134 ? -2.164 -1.077 29.772 1.00 49.66 300 ILE A O 1
ATOM 775 N N . LYS A 1 135 ? -0.937 0.036 31.288 1.00 50.90 301 LYS A N 1
ATOM 776 C CA . LYS A 1 135 ? -2.036 0.920 31.672 1.00 51.84 301 LYS A CA 1
ATOM 777 C C . LYS A 1 135 ? -2.424 1.871 30.539 1.00 51.24 301 LYS A C 1
ATOM 778 O O . LYS A 1 135 ? -3.599 2.139 30.333 1.00 51.28 301 LYS A O 1
ATOM 784 N N . HIS A 1 136 ? -1.443 2.370 29.794 1.00 51.04 302 HIS A N 1
ATOM 785 C CA . HIS A 1 136 ? -1.746 3.173 28.605 1.00 50.57 302 HIS A CA 1
ATOM 786 C C . HIS A 1 136 ? -2.557 2.382 27.575 1.00 49.85 302 HIS A C 1
ATOM 787 O O . HIS A 1 136 ? -3.590 2.855 27.098 1.00 48.92 302 HIS A O 1
ATOM 794 N N . LEU A 1 137 ? -2.090 1.180 27.244 1.00 49.17 303 LEU A N 1
ATOM 795 C CA . LEU A 1 137 ? -2.784 0.316 26.288 1.00 49.26 303 LEU A CA 1
ATOM 796 C C . LEU A 1 137 ? -4.195 -0.030 26.750 1.00 49.81 303 LEU A C 1
ATOM 797 O O . LEU A 1 137 ? -5.102 -0.151 25.929 1.00 49.79 303 LEU A O 1
ATOM 802 N N . ARG A 1 138 ? -4.361 -0.214 28.059 1.00 50.64 304 ARG A N 1
ATOM 803 C CA . ARG A 1 138 ? -5.665 -0.493 28.654 1.00 51.79 304 ARG A CA 1
ATOM 804 C C . ARG A 1 138 ? -6.610 0.685 28.496 1.00 51.37 304 ARG A C 1
ATOM 805 O O . ARG A 1 138 ? -7.772 0.515 28.138 1.00 51.77 304 ARG A O 1
ATOM 813 N N . ASP A 1 139 ? -6.107 1.880 28.774 1.00 51.31 305 ASP A N 1
ATOM 814 C CA . ASP A 1 139 ? -6.901 3.090 28.657 1.00 51.66 305 ASP A CA 1
ATOM 815 C C . ASP A 1 139 ? -7.350 3.336 27.212 1.00 51.38 305 ASP A C 1
ATOM 816 O O . ASP A 1 139 ? -8.492 3.718 26.969 1.00 51.26 305 ASP A O 1
ATOM 821 N N . ILE A 1 140 ? -6.455 3.089 26.260 1.00 50.73 306 ILE A N 1
ATOM 822 C CA . ILE A 1 140 ? -6.790 3.199 24.841 1.00 50.18 306 ILE A CA 1
ATOM 823 C C . ILE A 1 140 ? -7.894 2.228 24.449 1.00 50.04 306 ILE A C 1
ATOM 824 O O . ILE A 1 140 ? -8.913 2.626 23.880 1.00 49.75 306 ILE A O 1
ATOM 829 N N . CYS A 1 141 ? -7.684 0.955 24.767 1.00 49.99 307 CYS A N 1
ATOM 830 C CA . CYS A 1 141 ? -8.582 -0.108 24.330 1.00 50.14 307 CYS A CA 1
ATOM 831 C C . CYS A 1 141 ? -9.930 -0.100 25.050 1.00 50.26 307 CYS A C 1
ATOM 832 O O . CYS A 1 141 ? -10.954 -0.312 24.420 1.00 50.22 307 CYS A O 1
ATOM 835 N N . GLU A 1 142 ? -9.919 0.139 26.361 1.00 51.14 308 GLU A N 1
ATOM 836 C CA . GLU A 1 142 ? -11.147 0.183 27.163 1.00 52.08 308 GLU A CA 1
ATOM 837 C C . GLU A 1 142 ? -11.814 1.545 27.070 1.00 51.49 308 GLU A C 1
ATOM 838 O O . GLU A 1 142 ? -13.032 1.638 26.969 1.00 52.19 308 GLU A O 1
ATOM 844 N N . GLY A 1 143 ? -11.007 2.600 27.133 1.00 50.84 309 GLY A N 1
ATOM 845 C CA . GLY A 1 143 ? -11.510 3.963 27.213 1.00 50.27 309 GLY A CA 1
ATOM 846 C C . GLY A 1 143 ? -11.867 4.600 25.883 1.00 50.30 309 GLY A C 1
ATOM 847 O O . GLY A 1 143 ? -12.782 5.421 25.811 1.00 49.49 309 GLY A O 1
ATOM 848 N N . TYR A 1 144 ? -11.153 4.231 24.827 1.00 50.46 310 TYR A N 1
ATOM 849 C CA . TYR A 1 144 ? -11.382 4.852 23.523 1.00 51.33 310 TYR A CA 1
ATOM 850 C C . TYR A 1 144 ? -11.989 3.907 22.503 1.00 51.14 310 TYR A C 1
ATOM 851 O O . TYR A 1 144 ? -13.073 4.172 21.995 1.00 51.29 310 TYR A O 1
ATOM 860 N N . VAL A 1 145 ? -11.300 2.810 22.200 1.00 51.17 311 VAL A N 1
ATOM 861 C CA . VAL A 1 145 ? -11.763 1.891 21.151 1.00 51.57 311 VAL A CA 1
ATOM 862 C C . VAL A 1 145 ? -13.162 1.352 21.419 1.00 52.05 311 VAL A C 1
ATOM 863 O O . VAL A 1 145 ? -14.019 1.365 20.540 1.00 52.75 311 VAL A O 1
ATOM 867 N N . ARG A 1 146 ? -13.379 0.872 22.637 1.00 52.72 312 ARG A N 1
ATOM 868 C CA . ARG A 1 146 ? -14.667 0.325 23.038 1.00 53.33 312 ARG A CA 1
ATOM 869 C C . ARG A 1 146 ? -15.821 1.291 22.790 1.00 52.58 312 ARG A C 1
ATOM 870 O O . ARG A 1 146 ? -16.867 0.893 22.288 1.00 52.49 312 ARG A O 1
ATOM 878 N N . GLN A 1 147 ? -15.633 2.557 23.144 1.00 51.78 313 GLN A N 1
ATOM 879 C CA . GLN A 1 147 ? -16.698 3.545 22.996 1.00 51.00 313 GLN A CA 1
ATOM 880 C C . GLN A 1 147 ? -16.888 3.944 21.539 1.00 50.68 313 GLN A C 1
ATOM 881 O O . GLN A 1 147 ? -18.020 4.124 21.082 1.00 50.12 313 GLN A O 1
ATOM 887 N N . CYS A 1 148 ? -15.778 4.080 20.814 1.00 50.36 314 CYS A N 1
ATOM 888 C CA . CYS A 1 148 ? -15.818 4.412 19.394 1.00 50.34 314 CYS A CA 1
ATOM 889 C C . CYS A 1 148 ? -16.590 3.354 18.615 1.00 51.35 314 CYS A C 1
ATOM 890 O O . CYS A 1 148 ? -17.380 3.677 17.726 1.00 52.09 314 CYS A O 1
ATOM 893 N N . ARG A 1 149 ? -16.372 2.091 18.970 1.00 52.40 315 ARG A N 1
ATOM 894 C CA . ARG A 1 149 ? -16.940 0.969 18.228 1.00 53.01 315 ARG A CA 1
ATOM 895 C C . ARG A 1 149 ? -18.426 0.815 18.509 1.00 53.19 315 ARG A C 1
ATOM 896 O O . ARG A 1 149 ? -19.167 0.245 17.708 1.00 53.16 315 ARG A O 1
ATOM 904 N N . LYS A 1 150 ? -18.867 1.333 19.647 1.00 53.26 316 LYS A N 1
ATOM 905 C CA . LYS A 1 150 ? -20.288 1.343 19.939 1.00 53.22 316 LYS A CA 1
ATOM 906 C C . LYS A 1 150 ? -20.988 2.420 19.125 1.00 52.82 316 LYS A C 1
ATOM 907 O O . LYS A 1 150 ? -22.204 2.385 18.968 1.00 53.10 316 LYS A O 1
ATOM 913 N N . ARG A 1 151 ? -20.213 3.359 18.589 1.00 52.15 317 ARG A N 1
ATOM 914 C CA . ARG A 1 151 ? -20.779 4.504 17.874 1.00 51.43 317 ARG A CA 1
ATOM 915 C C . ARG A 1 151 ? -20.588 4.414 16.358 1.00 51.49 317 ARG A C 1
ATOM 916 O O . ARG A 1 151 ? -19.870 5.213 15.751 1.00 50.97 317 ARG A O 1
ATOM 924 N N . ALA A 1 152 ? -21.254 3.435 15.756 1.00 51.90 318 ALA A N 1
ATOM 925 C CA . ALA A 1 152 ? -21.165 3.200 14.318 1.00 52.12 318 ALA A CA 1
ATOM 926 C C . ALA A 1 152 ? -21.553 4.438 13.524 1.00 52.19 318 ALA A C 1
ATOM 927 O O . ALA A 1 152 ? -21.116 4.609 12.387 1.00 52.57 318 ALA A O 1
ATOM 929 N N . ASP A 1 153 ? -22.372 5.299 14.123 1.00 51.97 319 ASP A N 1
ATOM 930 C CA . ASP A 1 153 ? -22.794 6.536 13.469 1.00 51.86 319 ASP A CA 1
ATOM 931 C C . ASP A 1 153 ? -21.649 7.543 13.338 1.00 51.88 319 ASP A C 1
ATOM 932 O O . ASP A 1 153 ? -21.638 8.365 12.427 1.00 51.90 319 ASP A O 1
ATOM 937 N N . MET A 1 154 ? -20.684 7.476 14.244 1.00 52.03 320 MET A N 1
ATOM 938 C CA . MET A 1 154 ? -19.560 8.405 14.202 1.00 52.37 320 MET A CA 1
ATOM 939 C C . MET A 1 154 ? -18.285 7.774 13.650 1.00 51.88 320 MET A C 1
ATOM 940 O O . MET A 1 154 ? -17.454 8.460 13.054 1.00 51.43 320 MET A O 1
ATOM 945 N N . PHE A 1 155 ? -18.141 6.467 13.845 1.00 51.78 321 PHE A N 1
ATOM 946 C CA . PHE A 1 155 ? -16.922 5.769 13.469 1.00 52.19 321 PHE A CA 1
ATOM 947 C C . PHE A 1 155 ? -17.194 4.553 12.590 1.00 52.76 321 PHE A C 1
ATOM 948 O O . PHE A 1 155 ? -17.831 3.594 13.021 1.00 52.45 321 PHE A O 1
ATOM 956 N N . SER A 1 156 ? -16.709 4.604 11.353 1.00 53.81 322 SER A N 1
ATOM 957 C CA . SER A 1 156 ? -16.749 3.446 10.473 1.00 54.74 322 SER A CA 1
ATOM 958 C C . SER A 1 156 ? -15.675 2.469 10.909 1.00 55.56 322 SER A C 1
ATOM 959 O O . SER A 1 156 ? -14.776 2.826 11.669 1.00 55.91 322 SER A O 1
ATOM 962 N N . GLU A 1 157 ? -15.774 1.235 10.429 1.00 56.50 323 GLU A N 1
ATOM 963 C CA . GLU A 1 157 ? -14.762 0.226 10.699 1.00 57.39 323 GLU A CA 1
ATOM 964 C C . GLU A 1 157 ? -13.421 0.666 10.102 1.00 57.37 323 GLU A C 1
ATOM 965 O O . GLU A 1 157 ? -12.368 0.513 10.726 1.00 58.09 323 GLU A O 1
ATOM 971 N N . GLU A 1 158 ? -13.485 1.229 8.898 1.00 57.19 324 GLU A N 1
ATOM 972 C CA . GLU A 1 158 ? -12.332 1.788 8.192 1.00 56.76 324 GLU A CA 1
ATOM 973 C C . GLU A 1 158 ? -11.615 2.834 9.047 1.00 55.66 324 GLU A C 1
ATOM 974 O O . GLU A 1 158 ? -10.391 2.799 9.192 1.00 54.97 324 GLU A O 1
ATOM 980 N N . GLN A 1 159 ? -12.392 3.747 9.623 1.00 54.78 325 GLN A N 1
ATOM 981 C CA . GLN A 1 159 ? -11.868 4.765 10.522 1.00 54.32 325 GLN A CA 1
ATOM 982 C C . GLN A 1 159 ? -11.192 4.153 11.748 1.00 53.60 325 GLN A C 1
ATOM 983 O O . GLN A 1 159 ? -10.116 4.590 12.154 1.00 52.62 325 GLN A O 1
ATOM 989 N N . LEU A 1 160 ? -11.834 3.148 12.337 1.00 53.17 326 LEU A N 1
ATOM 990 C CA . LEU A 1 160 ? -11.282 2.475 13.513 1.00 52.87 326 LEU A CA 1
ATOM 991 C C . LEU A 1 160 ? -9.928 1.837 13.215 1.00 52.59 326 LEU A C 1
ATOM 992 O O . LEU A 1 160 ? -9.010 1.935 14.024 1.00 53.36 326 LEU A O 1
ATOM 997 N N . ARG A 1 161 ? -9.808 1.184 12.061 1.00 52.33 327 ARG A N 1
ATOM 998 C CA . ARG A 1 161 ? -8.535 0.596 11.641 1.00 52.25 327 ARG A CA 1
ATOM 999 C C . ARG A 1 161 ? -7.474 1.678 11.425 1.00 51.55 327 ARG A C 1
ATOM 1000 O O . ARG A 1 161 ? -6.326 1.517 11.836 1.00 51.82 327 ARG A O 1
ATOM 1008 N N . THR A 1 162 ? -7.870 2.784 10.800 1.00 50.54 328 THR A N 1
ATOM 1009 C CA . THR A 1 162 ? -6.964 3.910 10.534 1.00 50.08 328 THR A CA 1
ATOM 1010 C C . THR A 1 162 ? -6.447 4.570 11.817 1.00 49.94 328 THR A C 1
ATOM 1011 O O . THR A 1 162 ? -5.244 4.789 11.979 1.00 50.40 328 THR A O 1
ATOM 1015 N N . ILE A 1 163 ? -7.357 4.866 12.735 1.00 49.10 329 ILE A N 1
ATOM 1016 C CA . ILE A 1 163 ? -6.999 5.561 13.961 1.00 48.43 329 ILE A CA 1
ATOM 1017 C C . ILE A 1 163 ? -6.218 4.690 14.945 1.00 48.39 329 ILE A C 1
ATOM 1018 O O . ILE A 1 163 ? -5.169 5.091 15.434 1.00 48.08 329 ILE A O 1
ATOM 1023 N N . PHE A 1 164 ? -6.737 3.499 15.224 1.00 48.33 330 PHE A N 1
ATOM 1024 C CA . PHE A 1 164 ? -6.213 2.669 16.301 1.00 48.27 330 PHE A CA 1
ATOM 1025 C C . PHE A 1 164 ? -5.322 1.538 15.816 1.00 48.37 330 PHE A C 1
ATOM 1026 O O . PHE A 1 164 ? -4.606 0.930 16.608 1.00 49.34 330 PHE A O 1
ATOM 1034 N N . GLY A 1 165 ? -5.359 1.262 14.519 1.00 47.95 331 GLY A N 1
ATOM 1035 C CA . GLY A 1 165 ? -4.510 0.233 13.939 1.00 48.10 331 GLY A CA 1
ATOM 1036 C C . GLY A 1 165 ? -4.732 -1.126 14.572 1.00 47.92 331 GLY A C 1
ATOM 1037 O O . GLY A 1 165 ? -5.870 -1.510 14.857 1.00 47.91 331 GLY A O 1
ATOM 1038 N N . ASN A 1 166 ? -3.639 -1.852 14.793 1.00 47.53 332 ASN A N 1
ATOM 1039 C CA . ASN A 1 166 ? -3.697 -3.156 15.436 1.00 47.97 332 ASN A CA 1
ATOM 1040 C C . ASN A 1 166 ? -3.457 -3.073 16.947 1.00 48.02 332 ASN A C 1
ATOM 1041 O O . ASN A 1 166 ? -3.000 -4.036 17.559 1.00 48.61 332 ASN A O 1
ATOM 1046 N N . ILE A 1 167 ? -3.788 -1.925 17.542 1.00 47.79 333 ILE A N 1
ATOM 1047 C CA . ILE A 1 167 ? -3.508 -1.646 18.958 1.00 47.26 333 ILE A CA 1
ATOM 1048 C C . ILE A 1 167 ? -4.091 -2.676 19.926 1.00 47.67 333 ILE A C 1
ATOM 1049 O O . ILE A 1 167 ? -3.511 -2.953 20.977 1.00 46.48 333 ILE A O 1
ATOM 1054 N N . GLU A 1 168 ? -5.244 -3.232 19.578 1.00 48.51 334 GLU A N 1
ATOM 1055 C CA . GLU A 1 168 ? -5.858 -4.264 20.405 1.00 49.95 334 GLU A CA 1
ATOM 1056 C C . GLU A 1 168 ? -5.043 -5.563 20.412 1.00 50.11 334 GLU A C 1
ATOM 1057 O O . GLU A 1 168 ? -5.022 -6.261 21.417 1.00 49.95 334 GLU A O 1
ATOM 1063 N N . ASP A 1 169 ? -4.369 -5.884 19.302 1.00 50.47 335 ASP A N 1
ATOM 1064 C CA . ASP A 1 169 ? -3.511 -7.079 19.244 1.00 50.84 335 ASP A CA 1
ATOM 1065 C C . ASP A 1 169 ? -2.250 -6.867 20.078 1.00 50.36 335 ASP A C 1
ATOM 1066 O O . ASP A 1 169 ? -1.768 -7.775 20.759 1.00 50.63 335 ASP A O 1
ATOM 1071 N N . ILE A 1 170 ? -1.715 -5.656 19.990 1.00 49.27 336 ILE A N 1
ATOM 1072 C CA . ILE A 1 170 ? -0.549 -5.242 20.751 1.00 48.86 336 ILE A CA 1
ATOM 1073 C C . ILE A 1 170 ? -0.820 -5.285 22.250 1.00 48.63 336 ILE A C 1
ATOM 1074 O O . ILE A 1 170 ? 0.041 -5.673 23.028 1.00 49.27 336 ILE A O 1
ATOM 1079 N N . TYR A 1 171 ? -2.015 -4.864 22.643 1.00 48.12 337 TYR A N 1
ATOM 1080 C CA . TYR A 1 171 ? -2.443 -4.922 24.031 1.00 48.25 337 TYR A CA 1
ATOM 1081 C C . TYR A 1 171 ? -2.492 -6.383 24.502 1.00 48.90 337 TYR A C 1
ATOM 1082 O O . TYR A 1 171 ? -2.052 -6.707 25.603 1.00 48.17 337 TYR A O 1
ATOM 1091 N N . ARG A 1 172 ? -3.014 -7.260 23.651 1.00 49.52 338 ARG A N 1
ATOM 1092 C CA . ARG A 1 172 ? -3.077 -8.682 23.970 1.00 51.10 338 ARG A CA 1
ATOM 1093 C C . ARG A 1 172 ? -1.693 -9.325 24.144 1.00 51.06 338 ARG A C 1
ATOM 1094 O O . ARG A 1 172 ? -1.454 -10.000 25.135 1.00 51.12 338 ARG A O 1
ATOM 1102 N N . CYS A 1 173 ? -0.789 -9.121 23.188 1.00 50.89 339 CYS A N 1
ATOM 1103 C CA . CYS A 1 173 ? 0.563 -9.678 23.294 1.00 50.96 339 CYS A CA 1
ATOM 1104 C C . CYS A 1 173 ? 1.312 -9.075 24.464 1.00 49.95 339 CYS A C 1
ATOM 1105 O O . CYS A 1 173 ? 2.079 -9.757 25.130 1.00 49.79 339 CYS A O 1
ATOM 1108 N N . GLN A 1 174 ? 1.096 -7.786 24.700 1.00 49.27 340 GLN A N 1
ATOM 1109 C CA . GLN A 1 174 ? 1.800 -7.082 25.765 1.00 48.67 340 GLN A CA 1
ATOM 1110 C C . GLN A 1 174 ? 1.346 -7.537 27.156 1.00 48.04 340 GLN A C 1
ATOM 1111 O O . GLN A 1 174 ? 2.152 -7.604 28.078 1.00 47.83 340 GLN A O 1
ATOM 1117 N N . LYS A 1 175 ? 0.062 -7.847 27.316 1.00 47.21 341 LYS A N 1
ATOM 1118 C CA . LYS A 1 175 ? -0.402 -8.431 28.573 1.00 47.49 341 LYS A CA 1
ATOM 1119 C C . LYS A 1 175 ? 0.351 -9.733 28.891 1.00 47.14 341 LYS A C 1
ATOM 1120 O O . LYS A 1 175 ? 0.800 -9.950 30.021 1.00 46.82 341 LYS A O 1
ATOM 1126 N N . ALA A 1 176 ? 0.502 -10.582 27.881 1.00 46.84 342 ALA A N 1
ATOM 1127 C CA . ALA A 1 176 ? 1.222 -11.843 28.024 1.00 46.51 342 ALA A CA 1
ATOM 1128 C C . ALA A 1 176 ? 2.700 -11.608 28.329 1.00 46.80 342 ALA A C 1
ATOM 1129 O O . ALA A 1 176 ? 3.255 -12.204 29.255 1.00 47.08 342 ALA A O 1
ATOM 1131 N N . PHE A 1 177 ? 3.321 -10.727 27.550 1.00 46.34 343 PHE A N 1
ATOM 1132 C CA . PHE A 1 177 ? 4.730 -10.394 27.692 1.00 46.65 343 PHE A CA 1
ATOM 1133 C C . PHE A 1 177 ? 5.100 -9.927 29.100 1.00 47.27 343 PHE A C 1
ATOM 1134 O O . PHE A 1 177 ? 6.097 -10.372 29.670 1.00 47.02 343 PHE A O 1
ATOM 1142 N N . VAL A 1 178 ? 4.305 -9.017 29.656 1.00 47.39 344 VAL A N 1
ATOM 1143 C CA . VAL A 1 178 ? 4.589 -8.496 30.990 1.00 46.93 344 VAL A CA 1
ATOM 1144 C C . VAL A 1 178 ? 4.498 -9.604 32.037 1.00 46.44 344 VAL A C 1
ATOM 1145 O O . VAL A 1 178 ? 5.331 -9.677 32.941 1.00 46.31 344 VAL A O 1
ATOM 1149 N N . LYS A 1 179 ? 3.499 -10.475 31.895 1.00 45.69 345 LYS A N 1
ATOM 1150 C CA . LYS A 1 179 ? 3.357 -11.641 32.763 1.00 44.95 345 LYS A CA 1
ATOM 1151 C C . LYS A 1 179 ? 4.602 -12.525 32.716 1.00 45.60 345 LYS A C 1
ATOM 1152 O O . LYS A 1 179 ? 5.124 -12.950 33.757 1.00 46.56 345 LYS A O 1
ATOM 1158 N N . ALA A 1 180 ? 5.070 -12.814 31.507 1.00 45.03 346 ALA A N 1
ATOM 1159 C CA . ALA A 1 180 ? 6.241 -13.656 31.333 1.00 45.28 346 ALA A CA 1
ATOM 1160 C C . ALA A 1 180 ? 7.458 -12.973 31.950 1.00 45.66 346 ALA A C 1
ATOM 1161 O O . ALA A 1 180 ? 8.341 -13.617 32.511 1.00 45.13 346 ALA A O 1
ATOM 1163 N N . LEU A 1 181 ? 7.476 -11.650 31.840 1.00 46.43 347 LEU A N 1
ATOM 1164 C CA . LEU A 1 181 ? 8.559 -10.819 32.332 1.00 47.33 347 LEU A CA 1
ATOM 1165 C C . LEU A 1 181 ? 8.629 -10.855 33.852 1.00 47.99 347 LEU A C 1
ATOM 1166 O O . LEU A 1 181 ? 9.698 -11.044 34.427 1.00 47.65 347 LEU A O 1
ATOM 1171 N N . GLU A 1 182 ? 7.479 -10.678 34.496 1.00 48.92 348 GLU A N 1
ATOM 1172 C CA . GLU A 1 182 ? 7.404 -10.636 35.949 1.00 50.45 348 GLU A CA 1
ATOM 1173 C C . GLU A 1 182 ? 7.723 -11.973 36.604 1.00 50.87 348 GLU A C 1
ATOM 1174 O O . GLU A 1 182 ? 8.192 -12.010 37.737 1.00 50.76 348 GLU A O 1
ATOM 1180 N N . GLN A 1 183 ? 7.456 -13.067 35.896 1.00 51.10 349 GLN A N 1
ATOM 1181 C CA . GLN A 1 183 ? 7.719 -14.399 36.430 1.00 51.44 349 GLN A CA 1
ATOM 1182 C C . GLN A 1 183 ? 9.206 -14.691 36.444 1.00 51.98 349 GLN A C 1
ATOM 1183 O O . GLN A 1 183 ? 9.662 -15.600 37.134 1.00 51.70 349 GLN A O 1
ATOM 1189 N N . ARG A 1 184 ? 9.955 -13.911 35.677 1.00 52.97 350 ARG A N 1
ATOM 1190 C CA . ARG A 1 184 ? 11.400 -14.065 35.608 1.00 54.11 350 ARG A CA 1
ATOM 1191 C C . ARG A 1 184 ? 12.114 -13.187 36.634 1.00 54.24 350 ARG A C 1
ATOM 1192 O O . ARG A 1 184 ? 13.301 -13.376 36.898 1.00 54.00 350 ARG A O 1
ATOM 1200 N N . PHE A 1 185 ? 11.374 -12.248 37.218 1.00 54.58 351 PHE A N 1
ATOM 1201 C CA . PHE A 1 185 ? 11.910 -11.330 38.217 1.00 55.56 351 PHE A CA 1
ATOM 1202 C C . PHE A 1 185 ? 12.274 -12.046 39.520 1.00 56.43 351 PHE A C 1
ATOM 1203 O O . PHE A 1 185 ? 11.436 -12.699 40.138 1.00 56.11 351 PHE A O 1
ATOM 1211 N N . ASN A 1 186 ? 13.531 -11.919 39.933 1.00 57.73 352 ASN A N 1
ATOM 1212 C CA . ASN A 1 186 ? 13.993 -12.559 41.165 1.00 59.22 352 ASN A CA 1
ATOM 1213 C C . ASN A 1 186 ? 13.830 -11.626 42.363 1.00 60.39 352 ASN A C 1
ATOM 1214 O O . ASN A 1 186 ? 14.705 -10.809 42.635 1.00 60.40 352 ASN A O 1
ATOM 1219 N N . ARG A 1 187 ? 12.704 -11.746 43.064 1.00 62.08 353 ARG A N 1
ATOM 1220 C CA . ARG A 1 187 ? 12.411 -10.890 44.216 1.00 63.64 353 ARG A CA 1
ATOM 1221 C C . ARG A 1 187 ? 13.593 -10.849 45.178 1.00 64.09 353 ARG A C 1
ATOM 1222 O O . ARG A 1 187 ? 14.029 -9.775 45.603 1.00 64.42 353 ARG A O 1
ATOM 1230 N N . GLU A 1 188 ? 14.110 -12.028 45.512 1.00 64.42 354 GLU A N 1
ATOM 1231 C CA . GLU A 1 188 ? 15.186 -12.148 46.484 1.00 64.81 354 GLU A CA 1
ATOM 1232 C C . GLU A 1 188 ? 16.420 -11.362 46.047 1.00 64.71 354 GLU A C 1
ATOM 1233 O O . GLU A 1 188 ? 16.986 -10.592 46.827 1.00 65.05 354 GLU A O 1
ATOM 1239 N N . ARG A 1 189 ? 16.830 -11.561 44.797 1.00 63.96 355 ARG A N 1
ATOM 1240 C CA . ARG A 1 189 ? 18.027 -10.926 44.261 1.00 63.19 355 ARG A CA 1
ATOM 1241 C C . ARG A 1 189 ? 17.772 -10.462 42.828 1.00 61.73 355 ARG A C 1
ATOM 1242 O O . ARG A 1 189 ? 18.046 -11.195 41.876 1.00 61.91 355 ARG A O 1
ATOM 1250 N N . PRO A 1 190 ? 17.242 -9.239 42.669 1.00 60.07 356 PRO A N 1
ATOM 1251 C CA . PRO A 1 190 ? 16.803 -8.724 41.364 1.00 58.71 356 PRO A CA 1
ATOM 1252 C C . PRO A 1 190 ? 17.865 -8.796 40.258 1.00 57.15 356 PRO A C 1
ATOM 1253 O O . PRO A 1 190 ? 17.540 -9.128 39.119 1.00 56.86 356 PRO A O 1
ATOM 1257 N N . HIS A 1 191 ? 19.114 -8.493 40.598 1.00 55.12 357 HIS A N 1
ATOM 1258 C CA . HIS A 1 191 ? 20.229 -8.519 39.646 1.00 53.25 357 HIS A CA 1
ATOM 1259 C C . HIS A 1 191 ? 20.381 -9.868 38.939 1.00 52.08 357 HIS A C 1
ATOM 1260 O O . HIS A 1 191 ? 20.969 -9.951 37.862 1.00 51.15 357 HIS A O 1
ATOM 1267 N N . LEU A 1 192 ? 19.846 -10.921 39.545 1.00 51.36 358 LEU A N 1
ATOM 1268 C CA . LEU A 1 192 ? 19.940 -12.255 38.958 1.00 51.02 358 LEU A CA 1
ATOM 1269 C C . LEU A 1 192 ? 18.837 -12.548 37.935 1.00 50.42 358 LEU A C 1
ATOM 1270 O O . LEU A 1 192 ? 18.936 -13.518 37.189 1.00 50.56 358 LEU A O 1
ATOM 1275 N N . SER A 1 193 ? 17.792 -11.720 37.909 1.00 50.10 359 SER A N 1
ATOM 1276 C CA . SER A 1 193 ? 16.686 -11.880 36.947 1.00 49.51 359 SER A CA 1
ATOM 1277 C C . SER A 1 193 ? 17.183 -12.078 35.518 1.00 49.38 359 SER A C 1
ATOM 1278 O O . SER A 1 193 ? 18.099 -11.384 35.062 1.00 48.89 359 SER A O 1
ATOM 1281 N N . GLU A 1 194 ? 16.558 -13.018 34.816 1.00 49.18 360 GLU A N 1
ATOM 1282 C CA . GLU A 1 194 ? 16.928 -13.344 33.442 1.00 48.96 360 GLU A CA 1
ATOM 1283 C C . GLU A 1 194 ? 15.855 -12.886 32.458 1.00 48.55 360 GLU A C 1
ATOM 1284 O O . GLU A 1 194 ? 14.835 -13.549 32.269 1.00 48.02 360 GLU A O 1
ATOM 1290 N N . LEU A 1 195 ? 16.104 -11.742 31.833 1.00 47.95 361 LEU A N 1
ATOM 1291 C CA . LEU A 1 195 ? 15.108 -11.062 31.023 1.00 47.53 361 LEU A CA 1
ATOM 1292 C C . LEU A 1 195 ? 15.291 -11.302 29.530 1.00 47.08 361 LEU A C 1
ATOM 1293 O O . LEU A 1 195 ? 14.326 -11.274 28.773 1.00 46.37 361 LEU A O 1
ATOM 1298 N N . GLY A 1 196 ? 16.531 -11.545 29.117 1.00 47.02 362 GLY A N 1
ATOM 1299 C CA . GLY A 1 196 ? 16.864 -11.692 27.703 1.00 47.00 362 GLY A CA 1
ATOM 1300 C C . GLY A 1 196 ? 16.050 -12.716 26.936 1.00 47.27 362 GLY A C 1
ATOM 1301 O O . GLY A 1 196 ? 15.478 -12.404 25.890 1.00 46.74 362 GLY A O 1
ATOM 1302 N N . ALA A 1 197 ? 16.005 -13.947 27.446 1.00 47.44 363 ALA A N 1
ATOM 1303 C CA . ALA A 1 197 ? 15.322 -15.039 26.752 1.00 47.35 363 ALA A CA 1
ATOM 1304 C C . ALA A 1 197 ? 13.833 -14.750 26.605 1.00 47.58 363 ALA A C 1
ATOM 1305 O O . ALA A 1 197 ? 13.173 -15.261 25.697 1.00 47.59 363 ALA A O 1
ATOM 1307 N N . CYS A 1 198 ? 13.310 -13.930 27.509 1.00 47.44 364 CYS A N 1
ATOM 1308 C CA . CYS A 1 198 ? 11.917 -13.527 27.452 1.00 47.66 364 CYS A CA 1
ATOM 1309 C C . CYS A 1 198 ? 11.629 -12.674 26.218 1.00 47.27 364 CYS A C 1
ATOM 1310 O O . CYS A 1 198 ? 10.601 -12.844 25.553 1.00 47.14 364 CYS A O 1
ATOM 1313 N N . PHE A 1 199 ? 12.543 -11.759 25.922 1.00 47.04 365 PHE A N 1
ATOM 1314 C CA . PHE A 1 199 ? 12.481 -10.968 24.704 1.00 47.17 365 PHE A CA 1
ATOM 1315 C C . PHE A 1 199 ? 12.604 -11.875 23.484 1.00 47.29 365 PHE A C 1
ATOM 1316 O O . PHE A 1 199 ? 11.812 -11.772 22.550 1.00 47.14 365 PHE A O 1
ATOM 1324 N N . LEU A 1 200 ? 13.591 -12.770 23.508 1.00 47.33 366 LEU A N 1
ATOM 1325 C CA . LEU A 1 200 ? 13.796 -13.727 22.421 1.00 47.34 366 LEU A CA 1
ATOM 1326 C C . LEU A 1 200 ? 12.531 -14.520 22.103 1.00 48.23 366 LEU A C 1
ATOM 1327 O O . LEU A 1 200 ? 12.184 -14.704 20.931 1.00 48.78 366 LEU A O 1
ATOM 1332 N N . GLU A 1 201 ? 11.845 -14.984 23.148 1.00 48.59 367 GLU A N 1
ATOM 1333 C CA . GLU A 1 201 ? 10.614 -15.768 22.996 1.00 49.08 367 GLU A CA 1
ATOM 1334 C C . GLU A 1 201 ? 9.481 -14.994 22.314 1.00 49.30 367 GLU A C 1
ATOM 1335 O O . GLU A 1 201 ? 8.579 -15.596 21.732 1.00 49.37 367 GLU A O 1
ATOM 1341 N N . HIS A 1 202 ? 9.532 -13.667 22.389 1.00 49.77 368 HIS A N 1
ATOM 1342 C CA . HIS A 1 202 ? 8.447 -12.820 21.885 1.00 50.69 368 HIS A CA 1
ATOM 1343 C C . HIS A 1 202 ? 8.830 -12.015 20.650 1.00 51.18 368 HIS A C 1
ATOM 1344 O O . HIS A 1 202 ? 8.142 -11.069 20.287 1.00 50.42 368 HIS A O 1
ATOM 1351 N N . GLN A 1 203 ? 9.918 -12.417 20.004 1.00 52.78 369 GLN A N 1
ATOM 1352 C CA . GLN A 1 203 ? 10.426 -11.742 18.811 1.00 54.92 369 GLN A CA 1
ATOM 1353 C C . GLN A 1 203 ? 9.333 -11.484 17.774 1.00 55.93 369 GLN A C 1
ATOM 1354 O O . GLN A 1 203 ? 9.090 -10.341 17.394 1.00 56.12 369 GLN A O 1
ATOM 1360 N N . ALA A 1 204 ? 8.670 -12.550 17.331 1.00 57.08 370 ALA A N 1
ATOM 1361 C CA . ALA A 1 204 ? 7.653 -12.457 16.284 1.00 58.05 370 ALA A CA 1
ATOM 1362 C C . ALA A 1 204 ? 6.493 -11.555 16.688 1.00 58.79 370 ALA A C 1
ATOM 1363 O O . ALA A 1 204 ? 5.866 -10.907 15.848 1.00 59.33 370 ALA A O 1
ATOM 1365 N N . ASP A 1 205 ? 6.212 -11.519 17.984 1.00 59.11 371 ASP A N 1
ATOM 1366 C CA . ASP A 1 205 ? 5.124 -10.719 18.504 1.00 58.86 371 ASP A CA 1
ATOM 1367 C C . ASP A 1 205 ? 5.465 -9.230 18.423 1.00 58.29 371 ASP A C 1
ATOM 1368 O O . ASP A 1 205 ? 4.583 -8.385 18.240 1.00 58.87 371 ASP A O 1
ATOM 1373 N N . PHE A 1 206 ? 6.752 -8.912 18.533 1.00 56.78 372 PHE A N 1
ATOM 1374 C CA . PHE A 1 206 ? 7.211 -7.538 18.363 1.00 55.27 372 PHE A CA 1
ATOM 1375 C C . PHE A 1 206 ? 7.176 -7.101 16.897 1.00 54.85 372 PHE A C 1
ATOM 1376 O O . PHE A 1 206 ? 7.227 -5.909 16.602 1.00 54.48 372 PHE A O 1
ATOM 1384 N N . GLN A 1 207 ? 7.078 -8.068 15.986 1.00 54.47 373 GLN A N 1
ATOM 1385 C CA . GLN A 1 207 ? 6.977 -7.773 14.555 1.00 54.57 373 GLN A CA 1
ATOM 1386 C C . GLN A 1 207 ? 5.677 -7.048 14.202 1.00 53.44 373 GLN A C 1
ATOM 1387 O O . GLN A 1 207 ? 5.635 -6.277 13.254 1.00 53.09 373 GLN A O 1
ATOM 1393 N N . ILE A 1 208 ? 4.620 -7.300 14.967 1.00 52.94 374 ILE A N 1
ATOM 1394 C CA . ILE A 1 208 ? 3.341 -6.632 14.746 1.00 52.67 374 ILE A CA 1
ATOM 1395 C C . ILE A 1 208 ? 3.390 -5.125 15.047 1.00 52.43 374 ILE A C 1
ATOM 1396 O O . ILE A 1 208 ? 2.499 -4.385 14.633 1.00 52.39 374 ILE A O 1
ATOM 1401 N N . TYR A 1 209 ? 4.414 -4.677 15.772 1.00 52.01 375 TYR A N 1
ATOM 1402 C CA . TYR A 1 209 ? 4.636 -3.239 15.964 1.00 52.21 375 TYR A CA 1
ATOM 1403 C C . TYR A 1 209 ? 4.932 -2.568 14.625 1.00 52.12 375 TYR A C 1
ATOM 1404 O O . TYR A 1 209 ? 4.650 -1.386 14.435 1.00 52.36 375 TYR A O 1
ATOM 1413 N N . SER A 1 210 ? 5.500 -3.330 13.697 1.00 51.94 376 SER A N 1
ATOM 1414 C CA . SER A 1 210 ? 5.803 -2.807 12.368 1.00 52.33 376 SER A CA 1
ATOM 1415 C C . SER A 1 210 ? 4.558 -2.254 11.676 1.00 52.16 376 SER A C 1
ATOM 1416 O O . SER A 1 210 ? 4.588 -1.155 11.136 1.00 51.89 376 SER A O 1
ATOM 1419 N N . GLU A 1 211 ? 3.469 -3.021 11.704 1.00 52.38 377 GLU A N 1
ATOM 1420 C CA . GLU A 1 211 ? 2.212 -2.609 11.084 1.00 52.88 377 GLU A CA 1
ATOM 1421 C C . GLU A 1 211 ? 1.615 -1.404 11.787 1.00 52.17 377 GLU A C 1
ATOM 1422 O O . GLU A 1 211 ? 1.058 -0.516 11.149 1.00 52.19 377 GLU A O 1
ATOM 1428 N N . TYR A 1 212 ? 1.715 -1.388 13.109 1.00 51.48 378 TYR A N 1
ATOM 1429 C CA . TYR A 1 212 ? 1.186 -0.279 13.881 1.00 50.84 378 TYR A CA 1
ATOM 1430 C C . TYR A 1 212 ? 1.850 1.030 13.484 1.00 50.52 378 TYR A C 1
ATOM 1431 O O . TYR A 1 212 ? 1.186 2.037 13.253 1.00 49.80 378 TYR A O 1
ATOM 1440 N N . CYS A 1 213 ? 3.174 1.003 13.421 1.00 51.12 379 CYS A N 1
ATOM 1441 C CA . CYS A 1 213 ? 3.960 2.197 13.161 1.00 51.22 379 CYS A CA 1
ATOM 1442 C C . CYS A 1 213 ? 3.858 2.633 11.701 1.00 51.97 379 CYS A C 1
ATOM 1443 O O . CYS A 1 213 ? 3.932 3.827 11.396 1.00 52.40 379 CYS A O 1
ATOM 1446 N N . ASN A 1 214 ? 3.677 1.668 10.803 1.00 52.55 380 ASN A N 1
ATOM 1447 C CA . ASN A 1 214 ? 3.404 1.968 9.399 1.00 53.37 380 ASN A CA 1
ATOM 1448 C C . ASN A 1 214 ? 2.078 2.700 9.227 1.00 52.98 380 ASN A C 1
ATOM 1449 O O . ASN A 1 214 ? 1.958 3.605 8.406 1.00 52.49 380 ASN A O 1
A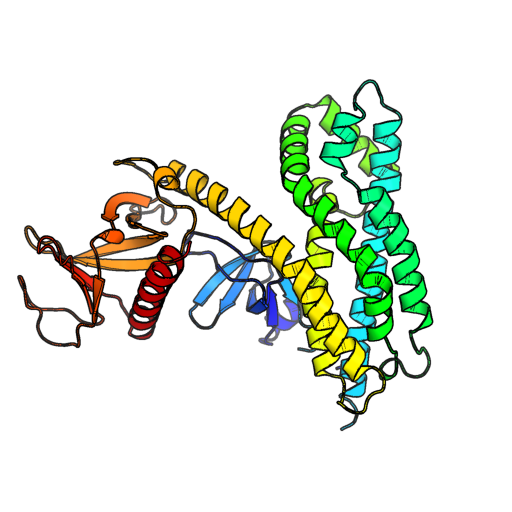TOM 1454 N N . ASN A 1 215 ? 1.078 2.297 10.004 1.00 52.71 381 ASN A N 1
ATOM 1455 C CA . ASN A 1 215 ? -0.236 2.918 9.921 1.00 52.56 381 ASN A CA 1
ATOM 1456 C C . ASN A 1 215 ? -0.313 4.236 10.683 1.00 52.72 381 ASN A C 1
ATOM 1457 O O . ASN A 1 215 ? -1.164 5.073 10.400 1.00 52.47 381 ASN A O 1
ATOM 1462 N N . HIS A 1 216 ? 0.587 4.426 11.644 1.00 53.45 382 HIS A N 1
ATOM 1463 C CA . HIS A 1 216 ? 0.519 5.591 12.526 1.00 53.77 382 HIS A CA 1
ATOM 1464 C C . HIS A 1 216 ? 0.418 6.954 11.827 1.00 53.92 382 HIS A C 1
ATOM 1465 O O . HIS A 1 216 ? -0.331 7.821 12.283 1.00 54.49 382 HIS A O 1
ATOM 1472 N N . PRO A 1 217 ? 1.186 7.171 10.746 1.00 53.84 383 PRO A N 1
ATOM 1473 C CA . PRO A 1 217 ? 1.038 8.438 10.024 1.00 53.99 383 PRO A CA 1
ATOM 1474 C C . PRO A 1 217 ? -0.392 8.718 9.550 1.00 53.93 383 PRO A C 1
ATOM 1475 O O . PRO A 1 217 ? -0.836 9.867 9.577 1.00 53.81 383 PRO A O 1
ATOM 1479 N N . ASN A 1 218 ? -1.105 7.677 9.133 1.00 54.20 384 ASN A N 1
ATOM 1480 C CA . ASN A 1 218 ? -2.499 7.813 8.715 1.00 54.51 384 ASN A CA 1
ATOM 1481 C C . ASN A 1 218 ? -3.454 8.061 9.880 1.00 54.58 384 ASN A C 1
ATOM 1482 O O . ASN A 1 218 ? -4.474 8.736 9.722 1.00 54.47 384 ASN A O 1
ATOM 1487 N N . ALA A 1 219 ? -3.131 7.492 11.040 1.00 54.20 385 ALA A N 1
ATOM 1488 C CA . ALA A 1 219 ? -3.917 7.716 12.246 1.00 54.39 385 ALA A CA 1
ATOM 1489 C C . ALA A 1 219 ? -3.875 9.188 12.590 1.00 54.57 385 ALA A C 1
ATOM 1490 O O . ALA A 1 219 ? -4.904 9.798 12.867 1.00 54.26 385 ALA A O 1
ATOM 1492 N N . CYS A 1 220 ? -2.664 9.742 12.564 1.00 55.25 386 CYS A N 1
ATOM 1493 C CA . CYS A 1 220 ? -2.429 11.150 12.851 1.00 55.90 386 CYS A CA 1
ATOM 1494 C C . CYS A 1 220 ? -3.216 12.061 11.931 1.00 55.52 386 CYS A C 1
ATOM 1495 O O . CYS A 1 220 ? -3.804 13.038 12.384 1.00 55.38 386 CYS A O 1
ATOM 1498 N N . VAL A 1 221 ? -3.211 11.741 10.640 1.00 55.21 387 VAL A N 1
ATOM 1499 C CA . VAL A 1 221 ? -3.945 12.523 9.657 1.00 55.17 387 VAL A CA 1
ATOM 1500 C C . VAL A 1 221 ? -5.442 12.530 9.966 1.00 55.09 387 VAL A C 1
ATOM 1501 O O . VAL A 1 221 ? -6.076 13.585 9.984 1.00 54.88 387 VAL A O 1
ATOM 1505 N N . GLU A 1 222 ? -5.999 11.355 10.238 1.00 55.34 388 GLU A N 1
ATOM 1506 C CA . GLU A 1 222 ? -7.412 11.258 10.596 1.00 55.58 388 GLU A CA 1
ATOM 1507 C C . GLU A 1 222 ? -7.701 11.974 11.915 1.00 55.09 388 GLU A C 1
ATOM 1508 O O . GLU A 1 222 ? -8.738 12.619 12.059 1.00 54.85 388 GLU A O 1
ATOM 1514 N N . LEU A 1 223 ? -6.782 11.863 12.870 1.00 54.89 389 LEU A N 1
ATOM 1515 C CA . LEU A 1 223 ? -6.930 12.544 14.159 1.00 54.92 389 LEU A CA 1
ATOM 1516 C C . LEU A 1 223 ? -6.942 14.072 14.028 1.00 54.52 389 LEU A C 1
ATOM 1517 O O . LEU A 1 223 ? -7.742 14.747 14.679 1.00 54.42 389 LEU A O 1
ATOM 1522 N N . SER A 1 224 ? -6.050 14.614 13.203 1.00 53.78 390 SER A N 1
ATOM 1523 C CA . SER A 1 224 ? -6.033 16.050 12.926 1.00 53.86 390 SER A CA 1
ATOM 1524 C C . SER A 1 224 ? -7.372 16.493 12.354 1.00 53.07 390 SER A C 1
ATOM 1525 O O . SER A 1 224 ? -7.961 17.473 12.813 1.00 53.31 390 SER A O 1
ATOM 1528 N N . ARG A 1 225 ? -7.843 15.763 11.345 1.00 51.99 391 ARG A N 1
ATOM 1529 C CA . ARG A 1 225 ? -9.131 16.042 10.720 1.00 50.69 391 ARG A CA 1
ATOM 1530 C C . ARG A 1 225 ? -10.254 16.064 11.757 1.00 50.89 391 ARG A C 1
ATOM 1531 O O . ARG A 1 225 ? -10.995 17.042 11.849 1.00 50.28 391 ARG A O 1
ATOM 1539 N N . LEU A 1 226 ? -10.376 14.991 12.537 1.00 51.29 392 LEU A N 1
ATOM 1540 C CA . LEU A 1 226 ? -11.441 14.907 13.538 1.00 52.29 392 LEU A CA 1
ATOM 1541 C C . LEU A 1 226 ? -11.272 15.977 14.617 1.00 52.69 392 LEU A C 1
ATOM 1542 O O . LEU A 1 226 ? -12.256 16.533 15.107 1.00 52.87 392 LEU A O 1
ATOM 1547 N N . THR A 1 227 ? -10.017 16.264 14.960 1.00 53.28 393 THR A N 1
ATOM 1548 C CA . THR A 1 227 ? -9.653 17.336 15.892 1.00 53.50 393 THR A CA 1
ATOM 1549 C C . THR A 1 227 ? -10.358 18.641 15.586 1.00 53.56 393 THR A C 1
ATOM 1550 O O . THR A 1 227 ? -10.599 19.442 16.492 1.00 54.08 393 THR A O 1
ATOM 1554 N N . LYS A 1 228 ? -10.673 18.855 14.306 1.00 53.11 394 LYS A N 1
ATOM 1555 C CA . LYS A 1 228 ? -11.289 20.098 13.836 1.00 52.20 394 LYS A CA 1
ATOM 1556 C C . LYS A 1 228 ? -12.809 20.026 13.847 1.00 51.55 394 LYS A C 1
ATOM 1557 O O . LYS A 1 228 ? -13.483 20.973 13.448 1.00 51.42 394 LYS A O 1
ATOM 1563 N N . LEU A 1 229 ? -13.347 18.897 14.295 1.00 51.02 395 LEU A N 1
ATOM 1564 C CA . LEU A 1 229 ? -14.790 18.694 14.298 1.00 50.16 395 LEU A CA 1
ATOM 1565 C C . LEU A 1 229 ? -15.301 18.611 15.728 1.00 50.22 395 LEU A C 1
ATOM 1566 O O . LEU A 1 229 ? -14.957 17.689 16.467 1.00 49.96 395 LEU A O 1
ATOM 1571 N N . SER A 1 230 ? -16.128 19.584 16.102 1.00 50.08 396 SER A N 1
ATOM 1572 C CA . SER A 1 230 ? -16.571 19.759 17.487 1.00 49.98 396 SER A CA 1
ATOM 1573 C C . SER A 1 230 ? -17.230 18.526 18.100 1.00 49.78 396 SER A C 1
ATOM 1574 O O . SER A 1 230 ? -16.964 18.192 19.253 1.00 50.23 396 SER A O 1
ATOM 1577 N N . LYS A 1 231 ? -18.080 17.843 17.336 1.00 49.57 397 LYS A N 1
ATOM 1578 C CA . LYS A 1 231 ? -18.761 16.652 17.848 1.00 49.11 397 LYS A CA 1
ATOM 1579 C C . LYS A 1 231 ? -17.778 15.540 18.206 1.00 48.55 397 LYS A C 1
ATOM 1580 O O . LYS A 1 231 ? -18.036 14.743 19.115 1.00 47.75 397 LYS A O 1
ATOM 1586 N N . TYR A 1 232 ? -16.647 15.502 17.503 1.00 47.91 398 TYR A N 1
ATOM 1587 C CA . TYR A 1 232 ? -15.591 14.541 17.819 1.00 47.35 398 TYR A CA 1
ATOM 1588 C C . TYR A 1 232 ? -14.750 14.992 19.000 1.00 47.55 398 TYR A C 1
ATOM 1589 O O . TYR A 1 232 ? -14.317 14.168 19.802 1.00 47.22 398 TYR A O 1
ATOM 1598 N N . VAL A 1 233 ? -14.513 16.298 19.093 1.00 47.83 399 VAL A N 1
ATOM 1599 C CA . VAL A 1 233 ? -13.794 16.865 20.229 1.00 48.30 399 VAL A CA 1
ATOM 1600 C C . VAL A 1 233 ? -14.531 16.561 21.532 1.00 48.45 399 VAL A C 1
ATOM 1601 O O . VAL A 1 233 ? -13.911 16.190 22.524 1.00 48.54 399 VAL A O 1
ATOM 1605 N N . TYR A 1 234 ? -15.853 16.715 21.525 1.00 49.02 400 TYR A N 1
ATOM 1606 C CA . TYR A 1 234 ? -16.658 16.425 22.715 1.00 49.39 400 TYR A CA 1
ATOM 1607 C C . TYR A 1 234 ? -16.713 14.930 23.007 1.00 49.14 400 TYR A C 1
ATOM 1608 O O . TYR A 1 234 ? -16.642 14.509 24.169 1.00 49.28 400 TYR A O 1
ATOM 1617 N N . PHE A 1 235 ? -16.838 14.127 21.955 1.00 47.98 401 PHE A N 1
ATOM 1618 C CA . PHE A 1 235 ? -16.846 12.683 22.115 1.00 46.95 401 PHE A CA 1
ATOM 1619 C C . PHE A 1 235 ? -15.579 12.207 22.820 1.00 46.89 401 PHE A C 1
ATOM 1620 O O . PHE A 1 235 ? -15.645 11.480 23.810 1.00 46.75 401 PHE A O 1
ATOM 1628 N N . PHE A 1 236 ? -14.425 12.608 22.295 1.00 46.92 402 PHE A N 1
ATOM 1629 C CA . PHE A 1 236 ? -13.150 12.239 22.897 1.00 47.24 402 PHE A CA 1
ATOM 1630 C C . PHE A 1 236 ? -12.991 12.831 24.308 1.00 48.22 402 PHE A C 1
ATOM 1631 O O . PHE A 1 236 ? -12.309 12.262 25.158 1.00 48.46 402 PHE A O 1
ATOM 1639 N N . GLU A 1 237 ? -13.644 13.961 24.557 1.00 49.55 403 GLU A N 1
ATOM 1640 C CA . GLU A 1 237 ? -13.631 14.567 25.880 1.00 51.03 403 GLU A CA 1
ATOM 1641 C C . GLU A 1 237 ? -14.462 13.741 26.867 1.00 51.09 403 GLU A C 1
ATOM 1642 O O . GLU A 1 237 ? -14.075 13.565 28.030 1.00 51.95 403 GLU A O 1
ATOM 1648 N N . ALA A 1 238 ? -15.594 13.223 26.399 1.00 49.92 404 ALA A N 1
ATOM 1649 C CA . ALA A 1 238 ? -16.413 12.342 27.215 1.00 49.06 404 ALA A CA 1
ATOM 1650 C C . ALA A 1 238 ? -15.677 11.037 27.523 1.00 49.07 404 ALA A C 1
ATOM 1651 O O . ALA A 1 238 ? -15.722 10.552 28.654 1.00 49.06 404 ALA A O 1
ATOM 1653 N N . CYS A 1 239 ? -14.992 10.480 26.524 1.00 48.49 405 CYS A N 1
ATOM 1654 C CA . CYS A 1 239 ? -14.202 9.255 26.707 1.00 48.58 405 CYS A CA 1
ATOM 1655 C C . CYS A 1 239 ? -13.208 9.410 27.851 1.00 49.26 405 CYS A C 1
ATOM 1656 O O . CYS A 1 239 ? -13.173 8.604 28.784 1.00 49.36 405 CYS A O 1
ATOM 1659 N N . ARG A 1 240 ? -12.391 10.452 27.735 1.00 50.36 406 ARG A N 1
ATOM 1660 C CA . ARG A 1 240 ? -11.381 10.829 28.711 1.00 51.30 406 ARG A CA 1
ATOM 1661 C C . ARG A 1 240 ? -11.975 10.798 30.111 1.00 51.32 406 ARG A C 1
ATOM 1662 O O . ARG A 1 240 ? -11.498 10.087 30.994 1.00 51.99 406 ARG A O 1
ATOM 1670 N N . LEU A 1 241 ? -13.038 11.571 30.289 1.00 51.20 407 LEU A N 1
ATOM 1671 C CA . LEU A 1 241 ? -13.667 11.782 31.583 1.00 51.08 407 LEU A CA 1
ATOM 1672 C C . LEU A 1 241 ? -14.316 10.537 32.204 1.00 51.41 407 LEU A C 1
ATOM 1673 O O . LEU A 1 241 ? -14.383 10.417 33.428 1.00 51.39 407 LEU A O 1
ATOM 1678 N N . LEU A 1 242 ? -14.802 9.617 31.374 1.00 51.02 408 LEU A N 1
ATOM 1679 C CA . LEU A 1 242 ? -15.448 8.415 31.891 1.00 50.77 408 LEU A CA 1
ATOM 1680 C C . LEU A 1 242 ? -14.440 7.344 32.307 1.00 50.76 408 LEU A C 1
ATOM 1681 O O . LEU A 1 242 ? -14.704 6.544 33.209 1.00 50.57 408 LEU A O 1
ATOM 1686 N N . GLN A 1 243 ? -13.281 7.347 31.655 1.00 50.67 409 GLN A N 1
ATOM 1687 C CA . GLN A 1 243 ? -12.240 6.365 31.923 1.00 50.52 409 GLN A CA 1
ATOM 1688 C C . GLN A 1 243 ? -11.216 6.922 32.914 1.00 50.87 409 GLN A C 1
ATOM 1689 O O . GLN A 1 243 ? -10.414 6.174 33.476 1.00 50.75 409 GLN A O 1
ATOM 1695 N N . LYS A 1 244 ? -11.267 8.232 33.147 1.00 51.18 410 LYS A N 1
ATOM 1696 C CA . LYS A 1 244 ? -10.361 8.880 34.099 1.00 51.52 410 LYS A CA 1
ATOM 1697 C C . LYS A 1 244 ? -8.922 8.506 33.776 1.00 51.79 410 LYS A C 1
ATOM 1698 O O . LYS A 1 244 ? -8.247 7.841 34.558 1.00 51.63 410 LYS A O 1
ATOM 1704 N N . MET A 1 245 ? -8.459 8.935 32.610 1.00 52.11 411 MET A N 1
ATOM 1705 C CA . MET A 1 245 ? -7.177 8.482 32.104 1.00 52.29 411 MET A CA 1
ATOM 1706 C C . MET A 1 245 ? -6.024 9.395 32.489 1.00 52.35 411 MET A C 1
ATOM 1707 O O . MET A 1 245 ? -6.235 10.519 32.942 1.00 52.43 411 MET A O 1
ATOM 1712 N N . ILE A 1 246 ? -4.805 8.890 32.317 1.00 52.47 412 ILE A N 1
ATOM 1713 C CA . ILE A 1 246 ? -3.592 9.660 32.579 1.00 52.38 412 ILE A CA 1
ATOM 1714 C C . ILE A 1 246 ? -3.669 11.010 31.864 1.00 52.47 412 ILE A C 1
ATOM 1715 O O . ILE A 1 246 ? -4.313 11.123 30.815 1.00 52.38 412 ILE A O 1
ATOM 1720 N N . ASP A 1 247 ? -3.019 12.030 32.426 1.00 52.55 413 ASP A N 1
ATOM 1721 C CA . ASP A 1 247 ? -3.023 13.359 31.809 1.00 52.43 413 ASP A CA 1
ATOM 1722 C C . ASP A 1 247 ? -2.176 13.410 30.531 1.00 51.98 413 ASP A C 1
ATOM 1723 O O . ASP A 1 247 ? -1.055 13.922 30.518 1.00 52.43 413 ASP A O 1
ATOM 1728 N N . ILE A 1 248 ? -2.747 12.867 29.461 1.00 51.49 414 ILE A N 1
ATOM 1729 C CA . ILE A 1 248 ? -2.104 12.761 28.158 1.00 51.03 414 ILE A CA 1
ATOM 1730 C C . ILE A 1 248 ? -3.222 12.771 27.114 1.00 50.45 414 ILE A C 1
ATOM 1731 O O . ILE A 1 248 ? -4.284 12.193 27.335 1.00 49.74 414 ILE A O 1
ATOM 1736 N N . SER A 1 249 ? -2.995 13.452 25.994 1.00 50.13 415 SER A N 1
ATOM 1737 C CA . SER A 1 249 ? -3.978 13.513 24.912 1.00 49.92 415 SER A CA 1
ATOM 1738 C C . SER A 1 249 ? -4.059 12.181 24.168 1.00 49.76 415 SER A C 1
ATOM 1739 O O . SER A 1 249 ? -3.180 11.328 24.322 1.00 49.21 415 SER A O 1
ATOM 1742 N N . LEU A 1 250 ? -5.107 12.007 23.362 1.00 49.57 416 LEU A N 1
ATOM 1743 C CA . LEU A 1 250 ? -5.265 10.786 22.572 1.00 49.63 416 LEU A CA 1
ATOM 1744 C C . LEU A 1 250 ? -4.116 10.552 21.589 1.00 50.24 416 LEU A C 1
ATOM 1745 O O . LEU A 1 250 ? -3.657 9.426 21.438 1.00 49.85 416 LEU A O 1
ATOM 1750 N N . ASP A 1 251 ? -3.650 11.598 20.912 1.00 51.39 417 ASP A N 1
ATOM 1751 C CA . ASP A 1 251 ? -2.518 11.397 20.009 1.00 52.51 417 ASP A CA 1
ATOM 1752 C C . ASP A 1 251 ? -1.228 11.113 20.777 1.00 51.69 417 ASP A C 1
ATOM 1753 O O . ASP A 1 251 ? -0.305 10.515 20.241 1.00 51.86 417 ASP A O 1
ATOM 1758 N N . GLY A 1 252 ? -1.180 11.532 22.036 1.00 51.24 418 GLY A N 1
ATOM 1759 C CA . GLY A 1 252 ? -0.069 11.186 22.910 1.00 50.68 418 GLY A CA 1
ATOM 1760 C C . GLY A 1 252 ? -0.131 9.713 23.281 1.00 50.22 418 GLY A C 1
ATOM 1761 O O . GLY A 1 252 ? 0.878 9.011 23.261 1.00 50.10 418 GLY A O 1
ATOM 1762 N N . PHE A 1 253 ? -1.331 9.258 23.630 1.00 49.54 419 PHE A N 1
ATOM 1763 C CA . PHE A 1 253 ? -1.603 7.850 23.868 1.00 48.89 419 PHE A CA 1
ATOM 1764 C C . PHE A 1 253 ? -1.191 7.005 22.654 1.00 48.04 419 PHE A C 1
ATOM 1765 O O . PHE A 1 253 ? -0.577 5.953 22.799 1.00 47.79 419 PHE A O 1
ATOM 1773 N N . LEU A 1 254 ? -1.542 7.467 21.460 1.00 47.03 420 LEU A N 1
ATOM 1774 C CA . LEU A 1 254 ? -1.356 6.671 20.251 1.00 46.99 420 LEU A CA 1
ATOM 1775 C C . LEU A 1 254 ? 0.095 6.600 19.765 1.00 47.30 420 LEU A C 1
ATOM 1776 O O . LEU A 1 254 ? 0.453 5.714 19.000 1.00 47.04 420 LEU A O 1
ATOM 1781 N N . LEU A 1 255 ? 0.921 7.535 20.224 1.00 48.17 421 LEU A N 1
ATOM 1782 C CA . LEU A 1 255 ? 2.360 7.515 19.962 1.00 49.18 421 LEU A CA 1
ATOM 1783 C C . LEU A 1 255 ? 3.055 6.510 20.889 1.00 48.93 421 LEU A C 1
ATOM 1784 O O . LEU A 1 255 ? 4.186 6.102 20.667 1.00 48.08 421 LEU A O 1
ATOM 1789 N N . THR A 1 256 ? 2.345 6.105 21.930 1.00 49.14 422 THR A N 1
ATOM 1790 C CA . THR A 1 256 ? 2.923 5.315 23.009 1.00 49.13 422 THR A CA 1
ATOM 1791 C C . THR A 1 256 ? 3.563 3.982 22.523 1.00 48.82 422 THR A C 1
ATOM 1792 O O . THR A 1 256 ? 4.683 3.639 22.920 1.00 48.23 422 THR A O 1
ATOM 1796 N N . PRO A 1 257 ? 2.875 3.234 21.641 1.00 48.21 423 PRO A N 1
ATOM 1797 C CA . PRO A 1 257 ? 3.571 2.051 21.112 1.00 48.23 423 PRO A CA 1
ATOM 1798 C C . PRO A 1 257 ? 4.812 2.369 20.278 1.00 48.28 423 PRO A C 1
ATOM 1799 O O . PRO A 1 257 ? 5.748 1.566 20.245 1.00 48.79 423 PRO A O 1
ATOM 1803 N N . VAL A 1 258 ? 4.837 3.520 19.614 1.00 47.93 424 VAL A N 1
ATOM 1804 C CA . VAL A 1 258 ? 6.013 3.889 18.831 1.00 47.67 424 VAL A CA 1
ATOM 1805 C C . VAL A 1 258 ? 7.203 4.252 19.726 1.00 48.69 424 VAL A C 1
ATOM 1806 O O . VAL A 1 258 ? 8.349 3.925 19.405 1.00 47.36 424 VAL A O 1
ATOM 1810 N N . GLN A 1 259 ? 6.938 4.929 20.843 1.00 49.57 425 GLN A N 1
ATOM 1811 C CA . GLN A 1 259 ? 8.010 5.232 21.790 1.00 51.26 425 GLN A CA 1
ATOM 1812 C C . GLN A 1 259 ? 8.577 3.949 22.373 1.00 50.87 425 GLN A C 1
ATOM 1813 O O . GLN A 1 259 ? 9.786 3.796 22.474 1.00 51.08 425 GLN A O 1
ATOM 1819 N N . LYS A 1 260 ? 7.689 3.033 22.754 1.00 50.64 426 LYS A N 1
ATOM 1820 C CA . LYS A 1 260 ? 8.076 1.830 23.471 1.00 50.44 426 LYS A CA 1
ATOM 1821 C C . LYS A 1 260 ? 8.973 0.912 22.643 1.00 49.65 426 LYS A C 1
ATOM 1822 O O . LYS A 1 260 ? 10.005 0.459 23.114 1.00 49.64 426 LYS A O 1
ATOM 1828 N N . ILE A 1 261 ? 8.568 0.631 21.413 1.00 48.95 427 ILE A N 1
ATOM 1829 C CA . ILE A 1 261 ? 9.350 -0.234 20.554 1.00 48.17 427 ILE A CA 1
ATOM 1830 C C . ILE A 1 261 ? 10.739 0.376 20.300 1.00 48.21 427 ILE A C 1
ATOM 1831 O O . ILE A 1 261 ? 11.736 -0.331 20.279 1.00 48.60 427 ILE A O 1
ATOM 1836 N N . CYS A 1 262 ? 10.804 1.695 20.164 1.00 47.84 428 CYS A N 1
ATOM 1837 C CA . CYS A 1 262 ? 12.070 2.361 19.881 1.00 48.39 428 CYS A CA 1
ATOM 1838 C C . CYS A 1 262 ? 12.916 2.535 21.141 1.00 48.38 428 CYS A C 1
ATOM 1839 O O . CYS A 1 262 ? 14.109 2.827 21.069 1.00 47.86 428 CYS A O 1
ATOM 1842 N N . LYS A 1 263 ? 12.294 2.333 22.296 1.00 48.49 429 LYS A N 1
ATOM 1843 C CA . LYS A 1 263 ? 12.967 2.507 23.575 1.00 48.72 429 LYS A CA 1
ATOM 1844 C C . LYS A 1 263 ? 13.670 1.234 24.033 1.00 48.45 429 LYS A C 1
ATOM 1845 O O . LYS A 1 263 ? 14.728 1.301 24.656 1.00 48.66 429 LYS A O 1
ATOM 1851 N N . TYR A 1 264 ? 13.096 0.075 23.715 1.00 48.27 430 TYR A N 1
ATOM 1852 C CA . TYR A 1 264 ? 13.707 -1.213 24.089 1.00 48.33 430 TYR A CA 1
ATOM 1853 C C . TYR A 1 264 ? 15.208 -1.339 23.831 1.00 48.64 430 TYR A C 1
ATOM 1854 O O . TYR A 1 264 ? 15.947 -1.770 24.713 1.00 49.24 430 TYR A O 1
ATOM 1863 N N . PRO A 1 265 ? 15.675 -0.996 22.620 1.00 48.91 431 PRO A N 1
ATOM 1864 C CA . PRO A 1 265 ? 17.113 -1.182 22.444 1.00 48.54 431 PRO A CA 1
ATOM 1865 C C . PRO A 1 265 ? 17.942 -0.403 23.472 1.00 48.43 431 PRO A C 1
ATOM 1866 O O . PRO A 1 265 ? 19.014 -0.853 23.861 1.00 48.07 431 PRO A O 1
ATOM 1870 N N . LEU A 1 266 ? 17.444 0.752 23.904 1.00 48.36 432 LEU A N 1
ATOM 1871 C CA . LEU A 1 266 ? 18.137 1.569 24.894 1.00 48.31 432 LEU A CA 1
ATOM 1872 C C . LEU A 1 266 ? 18.143 0.911 26.271 1.00 48.16 432 LEU A C 1
ATOM 1873 O O . LEU A 1 266 ? 19.143 0.952 26.982 1.00 48.20 432 LEU A O 1
ATOM 1878 N N . GLN A 1 267 ? 17.012 0.322 26.644 1.00 48.03 433 GLN A N 1
ATOM 1879 C CA . GLN A 1 267 ? 16.892 -0.427 27.891 1.00 48.05 433 GLN A CA 1
ATOM 1880 C C . GLN A 1 267 ? 17.769 -1.678 27.901 1.00 48.00 433 GLN A C 1
ATOM 1881 O O . GLN A 1 267 ? 18.395 -1.996 28.914 1.00 48.07 433 GLN A O 1
ATOM 1887 N N . LEU A 1 268 ? 17.817 -2.381 26.773 1.00 47.41 434 LEU A N 1
ATOM 1888 C CA . LEU A 1 268 ? 18.552 -3.641 26.692 1.00 47.07 434 LEU A CA 1
ATOM 1889 C C . LEU A 1 268 ? 20.059 -3.401 26.623 1.00 47.06 434 LEU A C 1
ATOM 1890 O O . LEU A 1 268 ? 20.851 -4.230 27.077 1.00 46.80 434 LEU A O 1
ATOM 1895 N N . ALA A 1 269 ? 20.453 -2.253 26.081 1.00 46.47 435 ALA A N 1
ATOM 1896 C CA . ALA A 1 269 ? 21.863 -1.904 26.038 1.00 46.50 435 ALA A CA 1
ATOM 1897 C C . ALA A 1 269 ? 22.378 -1.549 27.433 1.00 46.36 435 ALA A C 1
ATOM 1898 O O . ALA A 1 269 ? 23.477 -1.963 27.817 1.00 46.11 435 ALA A O 1
ATOM 1900 N N . GLU A 1 270 ? 21.582 -0.798 28.193 1.00 46.29 436 GLU A N 1
ATOM 1901 C CA . GLU A 1 270 ? 21.980 -0.434 29.557 1.00 46.15 436 GLU A CA 1
ATOM 1902 C C . GLU A 1 270 ? 21.929 -1.628 30.504 1.00 45.88 436 GLU A C 1
ATOM 1903 O O . GLU A 1 270 ? 22.725 -1.716 31.438 1.00 46.29 436 GLU A O 1
ATOM 1909 N N . LEU A 1 271 ? 20.996 -2.548 30.264 1.00 45.76 437 LEU A N 1
ATOM 1910 C CA . LEU A 1 271 ? 20.969 -3.804 31.009 1.00 45.23 437 LEU A CA 1
ATOM 1911 C C . LEU A 1 271 ? 22.235 -4.615 30.729 1.00 45.58 437 LEU A C 1
ATOM 1912 O O . LEU A 1 271 ? 22.894 -5.089 31.650 1.00 45.27 437 LEU A O 1
ATOM 1917 N N . LEU A 1 272 ? 22.560 -4.778 29.451 1.00 46.17 438 LEU A N 1
ATOM 1918 C CA . LEU A 1 272 ? 23.751 -5.525 29.055 1.00 47.09 438 LEU A CA 1
ATOM 1919 C C . LEU A 1 272 ? 24.991 -4.885 29.669 1.00 47.75 438 LEU A C 1
ATOM 1920 O O . LEU A 1 272 ? 25.908 -5.578 30.096 1.00 48.42 438 LEU A O 1
ATOM 1925 N N . LYS A 1 273 ? 24.998 -3.556 29.721 1.00 48.81 439 LYS A N 1
ATOM 1926 C CA . LYS A 1 273 ? 26.135 -2.793 30.246 1.00 49.16 439 LYS A CA 1
ATOM 1927 C C . LYS A 1 273 ? 26.454 -3.169 31.691 1.00 48.97 439 LYS A C 1
ATOM 1928 O O . LYS A 1 273 ? 27.608 -3.127 32.105 1.00 49.63 439 LYS A O 1
ATOM 1934 N N . TYR A 1 274 ? 25.431 -3.540 32.453 1.00 48.61 440 TYR A N 1
ATOM 1935 C CA . TYR A 1 274 ? 25.620 -3.911 33.853 1.00 48.08 440 TYR A CA 1
ATOM 1936 C C . TYR A 1 274 ? 25.400 -5.405 34.069 1.00 47.64 440 TYR A C 1
ATOM 1937 O O . TYR A 1 274 ? 24.992 -5.838 35.150 1.00 47.39 440 TYR A O 1
ATOM 1946 N N . THR A 1 275 ? 25.684 -6.183 33.025 1.00 47.05 441 THR A N 1
ATOM 1947 C CA . THR A 1 275 ? 25.623 -7.642 33.074 1.00 46.61 441 THR A CA 1
ATOM 1948 C C . THR A 1 275 ? 26.993 -8.229 32.709 1.00 46.81 441 THR A C 1
ATOM 1949 O O . THR A 1 275 ? 27.513 -7.954 31.628 1.00 46.88 441 THR A O 1
ATOM 1953 N N . HIS A 1 276 ? 27.577 -9.031 33.598 1.00 47.20 442 HIS A N 1
ATOM 1954 C CA . HIS A 1 276 ? 28.895 -9.633 33.326 1.00 47.52 442 HIS A CA 1
ATOM 1955 C C . HIS A 1 276 ? 28.764 -10.829 32.377 1.00 47.68 442 HIS A C 1
ATOM 1956 O O . HIS A 1 276 ? 27.808 -11.592 32.475 1.00 47.61 442 HIS A O 1
ATOM 1963 N N . PRO A 1 277 ? 29.724 -10.983 31.443 1.00 47.92 443 PRO A N 1
ATOM 1964 C CA . PRO A 1 277 ? 29.728 -12.044 30.430 1.00 47.76 443 PRO A CA 1
ATOM 1965 C C . PRO A 1 277 ? 29.374 -13.436 30.947 1.00 47.58 443 PRO A C 1
ATOM 1966 O O . PRO A 1 277 ? 28.925 -14.284 30.173 1.00 47.06 443 PRO A O 1
ATOM 1970 N N . GLN A 1 278 ? 29.564 -13.663 32.242 1.00 47.90 444 GLN A N 1
ATOM 1971 C CA . GLN A 1 278 ? 29.359 -14.988 32.819 1.00 48.41 444 GLN A CA 1
ATOM 1972 C C . GLN A 1 278 ? 28.022 -15.071 33.546 1.00 47.98 444 GLN A C 1
ATOM 1973 O O . GLN A 1 278 ? 27.691 -16.105 34.137 1.00 47.84 444 GLN A O 1
ATOM 1979 N N . HIS A 1 279 ? 27.271 -13.971 33.511 1.00 47.10 445 HIS A N 1
ATOM 1980 C CA . HIS A 1 279 ? 25.894 -13.950 33.992 1.00 46.64 445 HIS A CA 1
ATOM 1981 C C . HIS A 1 279 ? 25.078 -14.842 33.066 1.00 46.82 445 HIS A C 1
ATOM 1982 O O . HIS A 1 279 ? 25.297 -14.847 31.855 1.00 47.06 445 HIS A O 1
ATOM 1989 N N . ARG A 1 280 ? 24.143 -15.594 33.633 1.00 47.01 446 ARG A N 1
ATOM 1990 C CA . ARG A 1 280 ? 23.267 -16.459 32.844 1.00 47.30 446 ARG A CA 1
ATOM 1991 C C . ARG A 1 280 ? 22.477 -15.705 31.764 1.00 46.92 446 ARG A C 1
ATOM 1992 O O . ARG A 1 280 ? 22.118 -16.271 30.731 1.00 46.54 446 ARG A O 1
ATOM 2000 N N . ASP A 1 281 ? 22.219 -14.425 32.006 1.00 46.48 447 ASP A N 1
ATOM 2001 C CA . ASP A 1 281 ? 21.363 -13.636 31.126 1.00 46.52 447 ASP A CA 1
ATOM 2002 C C . ASP A 1 281 ? 22.121 -12.927 30.004 1.00 46.18 447 ASP A C 1
ATOM 2003 O O . ASP A 1 281 ? 21.503 -12.364 29.107 1.00 46.71 447 ASP A O 1
ATOM 2008 N N . PHE A 1 282 ? 23.449 -12.974 30.042 1.00 45.94 448 PHE A N 1
ATOM 2009 C CA . PHE A 1 282 ? 24.281 -12.142 29.159 1.00 45.77 448 PHE A CA 1
ATOM 2010 C C . PHE A 1 282 ? 24.098 -12.352 27.652 1.00 45.67 448 PHE A C 1
ATOM 2011 O O . PHE A 1 282 ? 23.970 -11.388 26.900 1.00 45.43 448 PHE A O 1
ATOM 2019 N N . LYS A 1 283 ? 24.134 -13.610 27.218 1.00 46.02 449 LYS A N 1
ATOM 2020 C CA . LYS A 1 283 ? 24.089 -13.948 25.796 1.00 46.01 449 LYS A CA 1
ATOM 2021 C C . LYS A 1 283 ? 22.714 -13.659 25.221 1.00 46.03 449 LYS A C 1
ATOM 2022 O O . LYS A 1 283 ? 22.577 -13.290 24.050 1.00 46.12 449 LYS A O 1
ATOM 2028 N N . ASP A 1 284 ? 21.698 -13.842 26.060 1.00 45.72 450 ASP A N 1
ATOM 2029 C CA . ASP A 1 284 ? 20.319 -13.676 25.657 1.00 45.04 450 ASP A CA 1
ATOM 2030 C C . ASP A 1 284 ? 19.991 -12.200 25.556 1.00 45.90 450 ASP A C 1
ATOM 2031 O O . ASP A 1 284 ? 19.259 -11.789 24.668 1.00 46.33 450 ASP A O 1
ATOM 2036 N N . VAL A 1 285 ? 20.523 -11.402 26.475 1.00 47.02 451 VAL A N 1
ATOM 2037 C CA . VAL A 1 285 ? 20.325 -9.955 26.414 1.00 48.21 451 VAL A CA 1
ATOM 2038 C C . VAL A 1 285 ? 21.010 -9.404 25.172 1.00 48.80 451 VAL A C 1
ATOM 2039 O O . VAL A 1 285 ? 20.501 -8.500 24.522 1.00 49.74 451 VAL A O 1
ATOM 2043 N N . GLU A 1 286 ? 22.161 -9.972 24.841 1.00 49.81 452 GLU A N 1
ATOM 2044 C CA . GLU A 1 286 ? 22.924 -9.540 23.684 1.00 50.55 452 GLU A CA 1
ATOM 2045 C C . GLU A 1 286 ? 22.192 -9.901 22.395 1.00 50.91 452 GLU A C 1
ATOM 2046 O O . GLU A 1 286 ? 22.024 -9.064 21.509 1.00 50.77 452 GLU A O 1
ATOM 2052 N N . ALA A 1 287 ? 21.754 -11.151 22.294 1.00 51.44 453 ALA A N 1
ATOM 2053 C CA . ALA A 1 287 ? 20.949 -11.574 21.157 1.00 51.91 453 ALA A CA 1
ATOM 2054 C C . ALA A 1 287 ? 19.644 -10.780 21.089 1.00 52.11 453 ALA A C 1
ATOM 2055 O O . ALA A 1 287 ? 19.205 -10.404 20.005 1.00 53.09 453 ALA A O 1
ATOM 2057 N N . ALA A 1 288 ? 19.033 -10.521 22.242 1.00 51.54 454 ALA A N 1
ATOM 2058 C CA . ALA A 1 288 ? 17.774 -9.766 22.291 1.00 51.44 454 ALA A CA 1
ATOM 2059 C C . ALA A 1 288 ? 17.985 -8.298 21.902 1.00 51.14 454 ALA A C 1
ATOM 2060 O O . ALA A 1 288 ? 17.184 -7.717 21.174 1.00 51.15 454 ALA A O 1
ATOM 2062 N N . LEU A 1 289 ? 19.071 -7.704 22.378 1.00 50.79 455 LEU A N 1
ATOM 2063 C CA . LEU A 1 289 ? 19.434 -6.362 21.955 1.00 50.97 455 LEU A CA 1
ATOM 2064 C C . LEU A 1 289 ? 19.522 -6.255 20.423 1.00 51.41 455 LEU A C 1
ATOM 2065 O O . LEU A 1 289 ? 18.987 -5.318 19.829 1.00 50.70 455 LEU A O 1
ATOM 2070 N N . HIS A 1 290 ? 20.196 -7.215 19.794 1.00 51.73 456 HIS A N 1
ATOM 2071 C CA . HIS A 1 290 ? 20.316 -7.245 18.337 1.00 52.70 456 HIS A CA 1
ATOM 2072 C C . HIS A 1 290 ? 18.948 -7.371 17.676 1.00 53.41 456 HIS A C 1
ATOM 2073 O O . HIS A 1 290 ? 18.623 -6.624 16.754 1.00 53.45 456 HIS A O 1
ATOM 2080 N N . ALA A 1 291 ? 18.146 -8.318 18.157 1.00 53.97 457 ALA A N 1
ATOM 2081 C CA . ALA A 1 291 ? 16.813 -8.534 17.616 1.00 54.33 457 ALA A CA 1
ATOM 2082 C C . ALA A 1 291 ? 15.957 -7.274 17.741 1.00 54.86 457 ALA A C 1
ATOM 2083 O O . ALA A 1 291 ? 15.272 -6.892 16.794 1.00 54.87 457 ALA A O 1
ATOM 2085 N N . MET A 1 292 ? 16.004 -6.626 18.904 1.00 55.13 458 MET A N 1
ATOM 2086 C CA . MET A 1 292 ? 15.193 -5.426 19.134 1.00 56.08 458 MET A CA 1
ATOM 2087 C C . MET A 1 292 ? 15.730 -4.200 18.388 1.00 56.49 458 MET A C 1
ATOM 2088 O O . MET A 1 292 ? 14.956 -3.323 18.003 1.00 56.49 458 MET A O 1
ATOM 2093 N N . LYS A 1 293 ? 17.048 -4.136 18.202 1.00 56.81 459 LYS A N 1
ATOM 2094 C CA . LYS A 1 293 ? 17.660 -3.101 17.373 1.00 57.74 459 LYS A CA 1
ATOM 2095 C C . LYS A 1 293 ? 17.078 -3.198 15.971 1.00 58.00 459 LYS A C 1
ATOM 2096 O O . LYS A 1 293 ? 16.613 -2.208 15.413 1.00 58.48 459 LYS A O 1
ATOM 2102 N N . ASN A 1 294 ? 17.131 -4.402 15.406 1.00 57.92 460 ASN A N 1
ATOM 2103 C CA . ASN A 1 294 ? 16.606 -4.680 14.075 1.00 57.63 460 ASN A CA 1
ATOM 2104 C C . ASN A 1 294 ? 15.211 -4.109 13.853 1.00 57.40 460 ASN A C 1
ATOM 2105 O O . ASN A 1 294 ? 14.965 -3.448 12.847 1.00 57.33 460 ASN A O 1
ATOM 2110 N N . VAL A 1 295 ? 14.294 -4.374 14.783 1.00 57.06 461 VAL A N 1
ATOM 2111 C CA . VAL A 1 295 ? 12.917 -3.924 14.612 1.00 56.32 461 VAL A CA 1
ATOM 2112 C C . VAL A 1 295 ? 12.789 -2.408 14.765 1.00 55.74 461 VAL A C 1
ATOM 2113 O O . VAL A 1 295 ? 12.106 -1.767 13.972 1.00 55.60 461 VAL A O 1
ATOM 2117 N N . ALA A 1 296 ? 13.450 -1.839 15.773 1.00 54.83 462 ALA A N 1
ATOM 2118 C CA . ALA A 1 296 ? 13.346 -0.405 16.040 1.00 54.31 462 ALA A CA 1
ATOM 2119 C C . ALA A 1 296 ? 14.029 0.448 14.967 1.00 53.97 462 ALA A C 1
ATOM 2120 O O . ALA A 1 296 ? 13.645 1.595 14.745 1.00 53.67 462 ALA A O 1
ATOM 2122 N N . GLN A 1 297 ? 15.033 -0.112 14.301 1.00 53.65 463 GLN A N 1
ATOM 2123 C CA . GLN A 1 297 ? 15.780 0.633 13.288 1.00 54.07 463 GLN A CA 1
ATOM 2124 C C . GLN A 1 297 ? 14.946 0.863 12.037 1.00 53.23 463 GLN A C 1
ATOM 2125 O O . GLN A 1 297 ? 15.040 1.908 11.396 1.00 52.93 463 GLN A O 1
ATOM 2131 N N . LEU A 1 298 ? 14.130 -0.127 11.699 1.00 52.62 464 LEU A N 1
ATOM 2132 C CA . LEU A 1 298 ? 13.210 -0.012 10.579 1.00 51.96 464 LEU A CA 1
ATOM 2133 C C . LEU A 1 298 ? 12.149 1.038 10.889 1.00 50.98 464 LEU A C 1
ATOM 2134 O O . LEU A 1 298 ? 11.858 1.902 10.068 1.00 49.97 464 LEU A O 1
ATOM 2139 N N . ILE A 1 299 ? 11.585 0.963 12.089 1.00 49.90 465 ILE A N 1
ATOM 2140 C CA . ILE A 1 299 ? 10.563 1.907 12.505 1.00 49.69 465 ILE A CA 1
ATOM 2141 C C . ILE A 1 299 ? 11.114 3.340 12.588 1.00 49.76 465 ILE A C 1
ATOM 2142 O O . ILE A 1 299 ? 10.515 4.273 12.062 1.00 49.00 465 ILE A O 1
ATOM 2147 N N . ASN A 1 300 ? 12.267 3.511 13.225 1.00 50.54 466 ASN A N 1
ATOM 2148 C CA . ASN A 1 300 ? 12.839 4.847 13.357 1.00 50.94 466 ASN A CA 1
ATOM 2149 C C . ASN A 1 300 ? 13.181 5.470 12.008 1.00 51.13 466 ASN A C 1
ATOM 2150 O O . ASN A 1 300 ? 13.007 6.671 11.815 1.00 51.33 466 ASN A O 1
ATOM 2155 N N . GLU A 1 301 ? 13.656 4.652 11.071 1.00 51.19 467 GLU A N 1
ATOM 2156 C CA . GLU A 1 301 ? 14.053 5.149 9.751 1.00 51.31 467 GLU A CA 1
ATOM 2157 C C . GLU A 1 301 ? 12.877 5.664 8.926 1.00 51.30 467 GLU A C 1
ATOM 2158 O O . GLU A 1 301 ? 12.947 6.730 8.309 1.00 50.41 467 GLU A O 1
ATOM 2164 N N . ARG A 1 302 ? 11.806 4.883 8.893 1.00 51.83 468 ARG A N 1
ATOM 2165 C CA . ARG A 1 302 ? 10.607 5.277 8.175 1.00 52.95 468 ARG A CA 1
ATOM 2166 C C . ARG A 1 302 ? 10.039 6.570 8.758 1.00 52.62 468 ARG A C 1
ATOM 2167 O O . ARG A 1 302 ? 9.628 7.464 8.020 1.00 52.46 468 ARG A O 1
ATOM 2175 N N . LYS A 1 303 ? 10.029 6.661 10.086 1.00 52.00 469 LYS A N 1
ATOM 2176 C CA . LYS A 1 303 ? 9.597 7.871 10.787 1.00 51.66 469 LYS A CA 1
ATOM 2177 C C . LYS A 1 303 ? 10.492 9.062 10.422 1.00 51.80 469 LYS A C 1
ATOM 2178 O O . LYS A 1 303 ? 10.009 10.169 10.179 1.00 51.32 469 LYS A O 1
ATOM 2184 N N . ARG A 1 304 ? 11.797 8.815 10.384 1.00 52.01 470 ARG A N 1
ATOM 2185 C CA . ARG A 1 304 ? 12.776 9.819 9.997 1.00 53.05 470 ARG A CA 1
ATOM 2186 C C . ARG A 1 304 ? 12.551 10.340 8.573 1.00 53.31 470 ARG A C 1
ATOM 2187 O O . ARG A 1 304 ? 12.496 11.549 8.357 1.00 53.25 470 ARG A O 1
ATOM 2195 N N . ARG A 1 305 ? 12.432 9.432 7.605 1.00 53.53 471 ARG A N 1
ATOM 2196 C CA . ARG A 1 305 ? 12.191 9.837 6.220 1.00 53.96 471 ARG A CA 1
ATOM 2197 C C . ARG A 1 305 ? 10.892 10.628 6.095 1.00 54.01 471 ARG A C 1
ATOM 2198 O O . ARG A 1 305 ? 10.838 11.656 5.420 1.00 53.55 471 ARG A O 1
ATOM 2206 N N . LEU A 1 306 ? 9.851 10.131 6.756 1.00 54.44 472 LEU A N 1
ATOM 2207 C CA . LEU A 1 306 ? 8.526 10.731 6.708 1.00 54.82 472 LEU A CA 1
ATOM 2208 C C . LEU A 1 306 ? 8.546 12.137 7.298 1.00 54.88 472 LEU A C 1
ATOM 2209 O O . LEU A 1 306 ? 7.910 13.051 6.777 1.00 54.98 472 LEU A O 1
ATOM 2214 N N . GLU A 1 307 ? 9.295 12.310 8.381 1.00 55.10 473 GLU A N 1
ATOM 2215 C CA . GLU A 1 307 ? 9.408 13.613 9.030 1.00 55.19 473 GLU A CA 1
ATOM 2216 C C . GLU A 1 307 ? 10.321 14.586 8.275 1.00 54.64 473 GLU A C 1
ATOM 2217 O O . GLU A 1 307 ? 10.041 15.782 8.214 1.00 54.48 473 GLU A O 1
ATOM 2223 N N . ASN A 1 308 ? 11.406 14.075 7.700 1.00 53.93 474 ASN A N 1
ATOM 2224 C CA . ASN A 1 308 ? 12.261 14.895 6.853 1.00 53.68 474 ASN A CA 1
ATOM 2225 C C . ASN A 1 308 ? 11.445 15.579 5.755 1.00 53.50 474 ASN A C 1
ATOM 2226 O O . ASN A 1 308 ? 11.564 16.784 5.545 1.00 53.61 474 ASN A O 1
ATOM 2231 N N . ILE A 1 309 ? 10.597 14.812 5.077 1.00 53.28 475 ILE A N 1
ATOM 2232 C CA . ILE A 1 309 ? 9.734 15.363 4.033 1.00 53.22 475 ILE A CA 1
ATOM 2233 C C . ILE A 1 309 ? 8.837 16.487 4.550 1.00 53.12 475 ILE A C 1
ATOM 2234 O O . ILE A 1 309 ? 8.640 17.495 3.872 1.00 52.78 475 ILE A O 1
ATOM 2239 N N . ASP A 1 310 ? 8.308 16.315 5.756 1.00 53.43 476 ASP A N 1
ATOM 2240 C CA . ASP A 1 310 ? 7.420 17.312 6.348 1.00 53.54 476 ASP A CA 1
ATOM 2241 C C . ASP A 1 310 ? 8.144 18.565 6.852 1.00 53.17 476 ASP A C 1
ATOM 2242 O O . ASP A 1 310 ? 7.704 19.678 6.579 1.00 53.10 476 ASP A O 1
ATOM 2247 N N . LYS A 1 311 ? 9.244 18.386 7.583 1.00 52.91 477 LYS A N 1
ATOM 2248 C CA . LYS A 1 311 ? 10.047 19.516 8.055 1.00 52.58 477 LYS A CA 1
ATOM 2249 C C . LYS A 1 311 ? 10.470 20.384 6.878 1.00 52.42 477 LYS A C 1
ATOM 2250 O O . LYS A 1 311 ? 10.389 21.612 6.930 1.00 52.32 477 LYS A O 1
ATOM 2256 N N . ILE A 1 312 ? 10.919 19.731 5.812 1.00 52.16 478 ILE A N 1
ATOM 2257 C CA . ILE A 1 312 ? 11.380 20.421 4.607 1.00 51.85 478 ILE A CA 1
ATOM 2258 C C . ILE A 1 312 ? 10.288 21.296 3.987 1.00 51.33 478 ILE A C 1
ATOM 2259 O O . ILE A 1 312 ? 10.497 22.488 3.756 1.00 51.23 478 ILE A O 1
ATOM 2264 N N . ALA A 1 313 ? 9.124 20.705 3.735 1.00 51.22 479 ALA A N 1
ATOM 2265 C CA . ALA A 1 313 ? 7.993 21.440 3.178 1.00 51.61 479 ALA A CA 1
ATOM 2266 C C . ALA A 1 313 ? 7.582 22.574 4.108 1.00 51.84 479 ALA A C 1
ATOM 2267 O O . ALA A 1 313 ? 7.297 23.682 3.655 1.00 51.93 479 ALA A O 1
ATOM 2269 N N . GLN A 1 314 ? 7.565 22.280 5.408 1.00 51.83 480 GLN A N 1
ATOM 2270 C CA . GLN A 1 314 ? 7.221 23.253 6.443 1.00 52.03 480 GLN A CA 1
ATOM 2271 C C . GLN A 1 314 ? 8.268 24.358 6.561 1.00 51.77 480 GLN A C 1
ATOM 2272 O O . GLN A 1 314 ? 7.926 25.538 6.661 1.00 52.14 480 GLN A O 1
ATOM 2278 N N . TRP A 1 315 ? 9.542 23.970 6.572 1.00 51.24 481 TRP A N 1
ATOM 2279 C CA . TRP A 1 315 ? 10.635 24.935 6.633 1.00 50.44 481 TRP A CA 1
ATOM 2280 C C . TRP A 1 315 ? 10.564 25.876 5.443 1.00 50.65 481 TRP A C 1
ATOM 2281 O O . TRP A 1 315 ? 10.583 27.093 5.602 1.00 50.07 481 TRP A O 1
ATOM 2292 N N . GLN A 1 316 ? 10.482 25.304 4.244 1.00 51.15 482 GLN A N 1
ATOM 2293 C CA . GLN A 1 316 ? 10.448 26.108 3.031 1.00 51.02 482 GLN A CA 1
ATOM 2294 C C . GLN A 1 316 ? 9.348 27.174 3.068 1.00 51.37 482 GLN A C 1
ATOM 2295 O O . GLN A 1 316 ? 9.608 28.346 2.806 1.00 51.27 482 GLN A O 1
ATOM 2301 N N . SER A 1 317 ? 8.126 26.765 3.397 1.00 51.78 483 SER A N 1
ATOM 2302 C CA . SER A 1 317 ? 6.991 27.685 3.406 1.00 52.14 483 SER A CA 1
ATOM 2303 C C . SER A 1 317 ? 7.134 28.749 4.493 1.00 52.27 483 SER A C 1
ATOM 2304 O O . SER A 1 317 ? 6.399 29.740 4.508 1.00 52.09 483 SER A O 1
ATOM 2307 N N . SER A 1 318 ? 8.084 28.536 5.399 1.00 52.46 484 SER A N 1
ATOM 2308 C CA . SER A 1 318 ? 8.327 29.460 6.499 1.00 52.74 484 SER A CA 1
ATOM 2309 C C . SER A 1 318 ? 9.350 30.534 6.124 1.00 53.07 484 SER A C 1
ATOM 2310 O O . SER A 1 318 ? 9.449 31.573 6.787 1.00 52.87 484 SER A O 1
ATOM 2313 N N . ILE A 1 319 ? 10.102 30.277 5.057 1.00 53.23 485 ILE A N 1
ATOM 2314 C CA . ILE A 1 319 ? 11.177 31.164 4.626 1.00 53.39 485 ILE A CA 1
ATOM 2315 C C . ILE A 1 319 ? 10.636 32.339 3.813 1.00 53.72 485 ILE A C 1
ATOM 2316 O O . ILE A 1 319 ? 9.700 32.179 3.030 1.00 53.50 485 ILE A O 1
ATOM 2321 N N . GLU A 1 320 ? 11.223 33.518 4.009 1.00 54.16 486 GLU A N 1
ATOM 2322 C CA . GLU A 1 320 ? 10.798 34.713 3.288 1.00 54.75 486 GLU A CA 1
ATOM 2323 C C . GLU A 1 320 ? 11.433 34.792 1.906 1.00 54.78 486 GLU A C 1
ATOM 2324 O O . GLU A 1 320 ? 12.557 34.332 1.702 1.00 54.72 486 GLU A O 1
ATOM 2330 N N . ASP A 1 321 ? 10.698 35.377 0.964 1.00 54.88 487 ASP A N 1
ATOM 2331 C CA . ASP A 1 321 ? 11.205 35.642 -0.381 1.00 55.17 487 ASP A CA 1
ATOM 2332 C C . ASP A 1 321 ? 11.785 34.408 -1.071 1.00 55.11 487 ASP A C 1
ATOM 2333 O O . ASP A 1 321 ? 12.837 34.491 -1.710 1.00 55.02 487 ASP A O 1
ATOM 2338 N N . TRP A 1 322 ? 11.107 33.269 -0.945 1.00 55.04 488 TRP A N 1
ATOM 2339 C CA . TRP A 1 322 ? 11.568 32.061 -1.616 1.00 54.93 488 TRP A CA 1
ATOM 2340 C C . TRP A 1 322 ? 11.605 32.267 -3.124 1.00 54.61 488 TRP A C 1
ATOM 2341 O O . TRP A 1 322 ? 10.689 32.843 -3.709 1.00 54.44 488 TRP A O 1
ATOM 2352 N N . GLU A 1 323 ? 12.687 31.806 -3.738 1.00 54.54 489 GLU A N 1
ATOM 2353 C CA . GLU A 1 323 ? 12.812 31.785 -5.183 1.00 54.65 489 GLU A CA 1
ATOM 2354 C C . GLU A 1 323 ? 13.422 30.460 -5.601 1.00 54.13 489 GLU A C 1
ATOM 2355 O O . GLU A 1 323 ? 14.128 29.820 -4.816 1.00 54.12 489 GLU A O 1
ATOM 2361 N N . GLY A 1 324 ? 13.131 30.040 -6.828 1.00 53.45 490 GLY A N 1
ATOM 2362 C CA . GLY A 1 324 ? 13.915 29.007 -7.488 1.00 53.03 490 GLY A CA 1
ATOM 2363 C C . GLY A 1 324 ? 13.473 27.556 -7.434 1.00 53.25 490 GLY A C 1
ATOM 2364 O O . GLY A 1 324 ? 14.263 26.670 -7.771 1.00 53.71 490 GLY A O 1
ATOM 2365 N N . GLU A 1 325 ? 12.237 27.283 -7.022 1.00 52.60 491 GLU A N 1
ATOM 2366 C CA . GLU A 1 325 ? 11.756 25.899 -7.061 1.00 52.56 491 GLU A CA 1
ATOM 2367 C C . GLU A 1 325 ? 11.424 25.360 -5.657 1.00 52.69 491 GLU A C 1
ATOM 2368 O O . GLU A 1 325 ? 11.490 26.095 -4.667 1.00 54.00 491 GLU A O 1
ATOM 2374 N N . ASP A 1 326 ? 11.041 24.091 -5.573 1.00 52.03 492 ASP A N 1
ATOM 2375 C CA . ASP A 1 326 ? 10.767 23.462 -4.279 1.00 51.36 492 ASP A CA 1
ATOM 2376 C C . ASP A 1 326 ? 11.870 22.475 -3.910 1.00 51.01 492 ASP A C 1
ATOM 2377 O O . ASP A 1 326 ? 12.329 21.694 -4.749 1.00 50.75 492 ASP A O 1
ATOM 2382 N N . LEU A 1 327 ? 12.301 22.531 -2.654 1.00 50.53 493 LEU A N 1
ATOM 2383 C CA . LEU A 1 327 ? 13.355 21.653 -2.157 1.00 50.31 493 LEU A CA 1
ATOM 2384 C C . LEU A 1 327 ? 13.076 20.204 -2.523 1.00 49.82 493 LEU A C 1
ATOM 2385 O O . LEU A 1 327 ? 13.971 19.474 -2.942 1.00 48.94 493 LEU A O 1
ATOM 2390 N N . LEU A 1 328 ? 11.813 19.816 -2.370 1.00 50.01 494 LEU A N 1
ATOM 2391 C CA . LEU A 1 328 ? 11.375 18.432 -2.502 1.00 49.94 494 LEU A CA 1
ATOM 2392 C C . LEU A 1 328 ? 11.391 17.884 -3.929 1.00 49.71 494 LEU A C 1
ATOM 2393 O O . LEU A 1 328 ? 11.223 16.683 -4.140 1.00 49.78 494 LEU A O 1
ATOM 2398 N N . VAL A 1 329 ? 11.597 18.755 -4.908 1.00 49.23 495 VAL A N 1
ATOM 2399 C CA . VAL A 1 329 ? 11.817 18.290 -6.271 1.00 48.68 495 VAL A CA 1
ATOM 2400 C C . VAL A 1 329 ? 13.105 17.474 -6.323 1.00 48.57 495 VAL A C 1
ATOM 2401 O O . VAL A 1 329 ? 13.157 16.410 -6.931 1.00 48.10 495 VAL A O 1
ATOM 2405 N N . ARG A 1 330 ? 14.140 17.957 -5.648 1.00 48.97 496 ARG A N 1
ATOM 2406 C CA . ARG A 1 330 ? 15.443 17.312 -5.729 1.00 49.11 496 ARG A CA 1
ATOM 2407 C C . ARG A 1 330 ? 15.907 16.683 -4.416 1.00 49.37 496 ARG A C 1
ATOM 2408 O O . ARG A 1 330 ? 16.774 15.813 -4.424 1.00 49.62 496 ARG A O 1
ATOM 2416 N N . SER A 1 331 ? 15.320 17.109 -3.299 1.00 49.69 497 SER A N 1
ATOM 2417 C CA . SER A 1 331 ? 15.823 16.724 -1.977 1.00 49.76 497 SER A CA 1
ATOM 2418 C C . SER A 1 331 ? 14.816 15.943 -1.142 1.00 50.17 497 SER A C 1
ATOM 2419 O O . SER A 1 331 ? 13.607 16.068 -1.328 1.00 49.75 497 SER A O 1
ATOM 2422 N N . SER A 1 332 ? 15.329 15.148 -0.205 1.00 50.53 498 SER A N 1
ATOM 2423 C CA . SER A 1 332 ? 14.477 14.369 0.685 1.00 50.66 498 SER A CA 1
ATOM 2424 C C . SER A 1 332 ? 14.968 14.405 2.133 1.00 50.92 498 SER A C 1
ATOM 2425 O O . SER A 1 332 ? 14.271 13.947 3.040 1.00 51.10 498 SER A O 1
ATOM 2428 N N . GLU A 1 333 ? 16.153 14.966 2.358 1.00 51.26 499 GLU A N 1
ATOM 2429 C CA . GLU A 1 333 ? 16.623 15.145 3.726 1.00 51.83 499 GLU A CA 1
ATOM 2430 C C . GLU A 1 333 ? 17.652 16.245 3.962 1.00 51.21 499 GLU A C 1
ATOM 2431 O O . GLU A 1 333 ? 18.419 16.608 3.074 1.00 50.81 499 GLU A O 1
ATOM 2437 N N . LEU A 1 334 ? 17.642 16.773 5.184 1.00 50.31 500 LEU A N 1
ATOM 2438 C CA . LEU A 1 334 ? 18.626 17.752 5.615 1.00 49.82 500 LEU A CA 1
ATOM 2439 C C . LEU A 1 334 ? 19.863 17.015 6.107 1.00 49.33 500 LEU A C 1
ATOM 2440 O O . LEU A 1 334 ? 19.784 16.187 7.011 1.00 49.15 500 LEU A O 1
ATOM 2445 N N . ILE A 1 335 ? 21.010 17.323 5.516 1.00 49.41 501 ILE A N 1
ATOM 2446 C CA . ILE A 1 335 ? 22.245 16.667 5.903 1.00 49.52 501 ILE A CA 1
ATOM 2447 C C . ILE A 1 335 ? 22.865 17.386 7.085 1.00 49.58 501 ILE A C 1
ATOM 2448 O O . ILE A 1 335 ? 23.325 16.760 8.037 1.00 49.16 501 ILE A O 1
ATOM 2453 N N . TYR A 1 336 ? 22.870 18.711 7.007 1.00 50.18 502 TYR A N 1
ATOM 2454 C CA . TYR A 1 336 ? 23.525 19.547 8.000 1.00 50.18 502 TYR A CA 1
ATOM 2455 C C . TYR A 1 336 ? 23.117 20.996 7.791 1.00 50.57 502 TYR A C 1
ATOM 2456 O O . TYR A 1 336 ? 22.727 21.389 6.697 1.00 51.65 502 TYR A O 1
ATOM 2465 N N . SER A 1 337 ? 23.212 21.789 8.846 1.00 51.16 503 SER A N 1
ATOM 2466 C CA . SER A 1 337 ? 22.933 23.210 8.760 1.00 51.32 503 SER A CA 1
ATOM 2467 C C . SER A 1 337 ? 23.798 23.927 9.784 1.00 51.41 503 SER A C 1
ATOM 2468 O O . SER A 1 337 ? 24.369 23.294 10.671 1.00 51.05 503 SER A O 1
ATOM 2471 N N . GLY A 1 338 ? 23.896 25.245 9.653 1.00 51.50 504 GLY A N 1
ATOM 2472 C CA . GLY A 1 338 ? 24.749 26.042 10.522 1.00 51.57 504 GLY A CA 1
ATOM 2473 C C . GLY A 1 338 ? 25.142 27.323 9.820 1.00 51.76 504 GLY A C 1
ATOM 2474 O O . GLY A 1 338 ? 24.964 27.455 8.607 1.00 51.71 504 GLY A O 1
ATOM 2475 N N . GLU A 1 339 ? 25.674 28.270 10.583 1.00 51.92 505 GLU A N 1
ATOM 2476 C CA . GLU A 1 339 ? 26.072 29.557 10.033 1.00 52.16 505 GLU A CA 1
ATOM 2477 C C . GLU A 1 339 ? 27.385 29.427 9.274 1.00 52.00 505 GLU A C 1
ATOM 2478 O O . GLU A 1 339 ? 28.299 28.720 9.695 1.00 52.17 505 GLU A O 1
ATOM 2484 N N . LEU A 1 340 ? 27.464 30.111 8.142 1.00 52.16 506 LEU A N 1
ATOM 2485 C CA . LEU A 1 340 ? 28.675 30.148 7.344 1.00 51.99 506 LEU A CA 1
ATOM 2486 C C . LEU A 1 340 ? 28.818 31.533 6.758 1.00 52.28 506 LEU A C 1
ATOM 2487 O O . LEU A 1 340 ? 27.827 32.155 6.374 1.00 52.62 506 LEU A O 1
ATOM 2492 N N . THR A 1 341 ? 30.054 32.014 6.695 1.00 52.32 507 THR A N 1
ATOM 2493 C CA . THR A 1 341 ? 30.352 33.228 5.963 1.00 52.66 507 THR A CA 1
ATOM 2494 C C . THR A 1 341 ? 30.581 32.870 4.505 1.00 52.88 507 THR A C 1
ATOM 2495 O O . THR A 1 341 ? 31.435 32.042 4.184 1.00 52.90 507 THR A O 1
ATOM 2499 N N . ARG A 1 342 ? 29.802 33.483 3.624 1.00 53.15 508 ARG A N 1
ATOM 2500 C CA . ARG A 1 342 ? 30.075 33.402 2.201 1.00 53.26 508 ARG A CA 1
ATOM 2501 C C . ARG A 1 342 ? 30.663 34.742 1.789 1.00 53.61 508 ARG A C 1
ATOM 2502 O O . ARG A 1 342 ? 30.311 35.782 2.355 1.00 53.82 508 ARG A O 1
ATOM 2510 N N . VAL A 1 343 ? 31.578 34.725 0.828 1.00 53.66 509 VAL A N 1
ATOM 2511 C CA . VAL A 1 343 ? 32.065 35.979 0.269 1.00 53.83 509 VAL A CA 1
ATOM 2512 C C . VAL A 1 343 ? 31.674 36.133 -1.200 1.00 53.85 509 VAL A C 1
ATOM 2513 O O . VAL A 1 343 ? 31.769 35.189 -1.990 1.00 53.67 509 VAL A O 1
ATOM 2517 N N . THR A 1 344 ? 31.201 37.332 -1.533 1.00 54.03 510 THR A N 1
ATOM 2518 C CA . THR A 1 344 ? 30.713 37.664 -2.867 1.00 54.20 510 THR A CA 1
ATOM 2519 C C . THR A 1 344 ? 31.823 37.576 -3.910 1.00 54.03 510 THR A C 1
ATOM 2520 O O . THR A 1 344 ? 32.985 37.842 -3.615 1.00 53.64 510 THR A O 1
ATOM 2524 N N . GLN A 1 345 ? 31.455 37.177 -5.124 1.00 54.35 511 GLN A N 1
ATOM 2525 C CA . GLN A 1 345 ? 32.420 36.991 -6.203 1.00 54.36 511 GLN A CA 1
ATOM 2526 C C . GLN A 1 345 ? 32.416 38.146 -7.196 1.00 54.40 511 GLN A C 1
ATOM 2527 O O . GLN A 1 345 ? 33.482 38.653 -7.548 1.00 54.58 511 GLN A O 1
ATOM 2533 N N . PRO A 1 346 ? 31.224 38.566 -7.664 1.00 54.32 512 PRO A N 1
ATOM 2534 C CA . PRO A 1 346 ? 31.242 39.808 -8.426 1.00 54.23 512 PRO A CA 1
ATOM 2535 C C . PRO A 1 346 ? 32.251 40.724 -7.751 1.00 54.05 512 PRO A C 1
ATOM 2536 O O . PRO A 1 346 ? 33.108 41.302 -8.418 1.00 54.03 512 PRO A O 1
ATOM 2540 N N . GLN A 1 347 ? 32.128 40.836 -6.428 1.00 53.93 513 GLN A N 1
ATOM 2541 C CA . GLN A 1 347 ? 33.228 41.251 -5.555 1.00 53.78 513 GLN A CA 1
ATOM 2542 C C . GLN A 1 347 ? 32.862 42.361 -4.565 1.00 53.68 513 GLN A C 1
ATOM 2543 O O . GLN A 1 347 ? 32.327 43.398 -4.955 1.00 53.61 513 GLN A O 1
ATOM 2549 N N . ALA A 1 348 ? 33.122 42.130 -3.278 1.00 53.66 514 ALA A N 1
ATOM 2550 C CA . ALA A 1 348 ? 33.576 40.832 -2.758 1.00 53.66 514 ALA A CA 1
ATOM 2551 C C . ALA A 1 348 ? 33.559 40.849 -1.236 1.00 53.67 514 ALA A C 1
ATOM 2552 O O . ALA A 1 348 ? 34.615 40.848 -0.603 1.00 53.74 514 ALA A O 1
ATOM 2554 N N . LYS A 1 349 ? 32.370 40.856 -0.643 1.00 53.58 515 LYS A N 1
ATOM 2555 C CA . LYS A 1 349 ? 32.287 41.042 0.801 1.00 53.52 515 LYS A CA 1
ATOM 2556 C C . LYS A 1 349 ? 31.699 39.869 1.571 1.00 53.11 515 LYS A C 1
ATOM 2557 O O . LYS A 1 349 ? 31.061 38.978 0.999 1.00 53.22 515 LYS A O 1
ATOM 2563 N N . SER A 1 350 ? 31.942 39.885 2.879 1.00 52.39 516 SER A N 1
ATOM 2564 C CA . SER A 1 350 ? 31.518 38.827 3.775 1.00 51.85 516 SER A CA 1
ATOM 2565 C C . SER A 1 350 ? 30.052 38.970 4.147 1.00 51.58 516 SER A C 1
ATOM 2566 O O . SER A 1 350 ? 29.609 40.024 4.609 1.00 51.71 516 SER A O 1
ATOM 2569 N N . GLN A 1 351 ? 29.301 37.900 3.930 1.00 51.04 517 GLN A N 1
ATOM 2570 C CA . GLN A 1 351 ? 27.934 37.819 4.402 1.00 50.48 517 GLN A CA 1
ATOM 2571 C C . GLN A 1 351 ? 27.834 36.614 5.321 1.00 50.12 517 GLN A C 1
ATOM 2572 O O . GLN A 1 351 ? 28.133 35.490 4.915 1.00 49.99 517 GLN A O 1
ATOM 2578 N N . GLN A 1 352 ? 27.444 36.852 6.567 1.00 49.74 518 GLN A N 1
ATOM 2579 C CA . GLN A 1 352 ? 27.174 35.758 7.476 1.00 49.69 518 GLN A CA 1
ATOM 2580 C C . GLN A 1 352 ? 25.781 35.253 7.136 1.00 49.61 518 GLN A C 1
ATOM 2581 O O . GLN A 1 352 ? 24.798 35.980 7.268 1.00 49.50 518 GLN A O 1
ATOM 2587 N N . ARG A 1 353 ? 25.703 34.016 6.661 1.00 49.77 519 ARG A N 1
ATOM 2588 C CA . ARG A 1 353 ? 24.431 33.440 6.247 1.00 49.59 519 ARG A CA 1
ATOM 2589 C C . ARG A 1 353 ? 24.192 32.101 6.918 1.00 49.92 519 ARG A C 1
ATOM 2590 O O . ARG A 1 353 ? 25.136 31.376 7.241 1.00 50.15 519 ARG A O 1
ATOM 2598 N N . MET A 1 354 ? 22.919 31.785 7.128 1.00 49.97 520 MET A N 1
ATOM 2599 C CA . MET A 1 354 ? 22.522 30.468 7.578 1.00 49.70 520 MET A CA 1
ATOM 2600 C C . MET A 1 354 ? 22.491 29.547 6.364 1.00 49.60 520 MET A C 1
ATOM 2601 O O . MET A 1 354 ? 21.804 29.824 5.378 1.00 49.21 520 MET A O 1
ATOM 2606 N N . PHE A 1 355 ? 23.256 28.463 6.436 1.00 49.31 521 PHE A N 1
ATOM 2607 C CA . PHE A 1 355 ? 23.388 27.529 5.324 1.00 48.33 521 PHE A CA 1
ATOM 2608 C C . PHE A 1 355 ? 22.703 26.204 5.639 1.00 48.02 521 PHE A C 1
ATOM 2609 O O . PHE A 1 355 ? 22.745 25.724 6.768 1.00 47.56 521 PHE A O 1
ATOM 2617 N N . PHE A 1 356 ? 22.074 25.623 4.625 1.00 47.60 522 PHE A N 1
ATOM 2618 C CA . PHE A 1 356 ? 21.286 24.412 4.793 1.00 47.14 522 PHE A CA 1
ATOM 2619 C C . PHE A 1 356 ? 21.611 23.416 3.694 1.00 46.33 522 PHE A C 1
ATOM 2620 O O . PHE A 1 356 ? 21.230 23.603 2.538 1.00 46.51 522 PHE A O 1
ATOM 2628 N N . LEU A 1 357 ? 22.322 22.362 4.072 1.00 45.28 523 LEU A N 1
ATOM 2629 C CA . LEU A 1 357 ? 22.765 21.348 3.139 1.00 44.67 523 LEU A CA 1
ATOM 2630 C C . LEU A 1 357 ? 21.765 20.198 3.071 1.00 44.36 523 LEU A C 1
ATOM 2631 O O . LEU A 1 357 ? 21.514 19.515 4.061 1.00 44.48 523 LEU A O 1
ATOM 2636 N N . PHE A 1 358 ? 21.188 19.997 1.896 1.00 44.26 524 PHE A N 1
ATOM 2637 C CA . PHE A 1 358 ? 20.295 18.872 1.679 1.00 43.68 524 PHE A CA 1
ATOM 2638 C C . PHE A 1 358 ? 21.009 17.897 0.757 1.00 43.41 524 PHE A C 1
ATOM 2639 O O . PHE A 1 358 ? 22.089 18.208 0.249 1.00 43.38 524 PHE A O 1
ATOM 2647 N N . ASP A 1 359 ? 20.451 16.709 0.550 1.00 43.16 525 ASP A N 1
ATOM 2648 C CA . ASP A 1 359 ? 20.956 15.907 -0.554 1.00 42.68 525 ASP A CA 1
ATOM 2649 C C . ASP A 1 359 ? 20.763 16.735 -1.825 1.00 42.63 525 ASP A C 1
ATOM 2650 O O . ASP A 1 359 ? 19.668 17.254 -2.079 1.00 42.40 525 ASP A O 1
ATOM 2655 N N . HIS A 1 360 ? 21.852 16.914 -2.573 1.00 42.60 526 HIS A N 1
ATOM 2656 C CA . HIS A 1 360 ? 21.830 17.566 -3.896 1.00 42.49 526 HIS A CA 1
ATOM 2657 C C . HIS A 1 360 ? 21.884 19.102 -3.925 1.00 42.80 526 HIS A C 1
ATOM 2658 O O . HIS A 1 360 ? 22.151 19.680 -4.976 1.00 43.15 526 HIS A O 1
ATOM 2665 N N . GLN A 1 361 ? 21.631 19.772 -2.806 1.00 43.52 527 GLN A N 1
ATOM 2666 C CA . GLN A 1 361 ? 21.622 21.247 -2.822 1.00 44.34 527 GLN A CA 1
ATOM 2667 C C . GLN A 1 361 ? 21.893 21.926 -1.478 1.00 45.40 527 GLN A C 1
ATOM 2668 O O . GLN A 1 361 ? 21.579 21.397 -0.404 1.00 45.03 527 GLN A O 1
ATOM 2674 N N . LEU A 1 362 ? 22.471 23.119 -1.577 1.00 46.19 528 LEU A N 1
ATOM 2675 C CA . LEU A 1 362 ? 22.869 23.913 -0.435 1.00 46.84 528 LEU A CA 1
ATOM 2676 C C . LEU A 1 362 ? 22.217 25.286 -0.507 1.00 47.38 528 LEU A C 1
ATOM 2677 O O . LEU A 1 362 ? 22.562 26.093 -1.365 1.00 47.99 528 LEU A O 1
ATOM 2682 N N . ILE A 1 363 ? 21.286 25.547 0.402 1.00 48.00 529 ILE A N 1
ATOM 2683 C CA . ILE A 1 363 ? 20.587 26.823 0.449 1.00 48.86 529 ILE A CA 1
ATOM 2684 C C . ILE A 1 363 ? 21.247 27.758 1.459 1.00 49.24 529 ILE A C 1
ATOM 2685 O O . ILE A 1 363 ? 21.738 27.310 2.497 1.00 49.25 529 ILE A O 1
ATOM 2690 N N . TYR A 1 364 ? 21.262 29.054 1.159 1.00 49.38 530 TYR A N 1
ATOM 2691 C CA . TYR A 1 364 ? 21.649 30.044 2.160 1.00 49.61 530 TYR A CA 1
ATOM 2692 C C . TYR A 1 364 ? 20.567 31.105 2.374 1.00 49.47 530 TYR A C 1
ATOM 2693 O O . TYR A 1 364 ? 19.893 31.525 1.428 1.00 49.55 530 TYR A O 1
ATOM 2702 N N . CYS A 1 365 ? 20.413 31.520 3.630 1.00 49.05 531 CYS A N 1
ATOM 2703 C CA . CYS A 1 365 ? 19.382 32.473 4.046 1.00 48.47 531 CYS A CA 1
ATOM 2704 C C . CYS A 1 365 ? 19.963 33.525 4.992 1.00 48.12 531 CYS A C 1
ATOM 2705 O O . CYS A 1 365 ? 20.979 33.288 5.641 1.00 47.91 531 CYS A O 1
ATOM 2708 N N . LYS A 1 366 ? 19.306 34.680 5.078 1.00 47.92 532 LYS A N 1
ATOM 2709 C CA . LYS A 1 366 ? 19.717 35.738 6.003 1.00 48.08 532 LYS A CA 1
ATOM 2710 C C . LYS A 1 366 ? 18.699 35.928 7.137 1.00 48.01 532 LYS A C 1
ATOM 2711 O O . LYS A 1 366 ? 17.493 35.898 6.906 1.00 47.89 532 LYS A O 1
ATOM 2717 N N . LYS A 1 367 ? 19.181 36.128 8.358 1.00 48.46 533 LYS A N 1
ATOM 2718 C CA . LYS A 1 367 ? 18.281 36.348 9.495 1.00 48.91 533 LYS A CA 1
ATOM 2719 C C . LYS A 1 367 ? 17.787 37.797 9.600 1.00 49.04 533 LYS A C 1
ATOM 2720 O O . LYS A 1 367 ? 18.561 38.744 9.435 1.00 49.12 533 LYS A O 1
ATOM 2726 N N . ASP A 1 368 ? 16.493 37.952 9.881 1.00 49.17 534 ASP A N 1
ATOM 2727 C CA . ASP A 1 368 ? 15.850 39.267 10.008 1.00 49.29 534 ASP A CA 1
ATOM 2728 C C . ASP A 1 368 ? 16.490 40.151 11.082 1.00 49.23 534 ASP A C 1
ATOM 2729 O O . ASP A 1 368 ? 17.044 39.649 12.064 1.00 49.33 534 ASP A O 1
ATOM 2734 N N . LEU A 1 369 ? 16.391 41.465 10.886 1.00 48.95 535 LEU A N 1
ATOM 2735 C CA . LEU A 1 369 ? 16.966 42.460 11.794 1.00 48.71 535 LEU A CA 1
ATOM 2736 C C . LEU A 1 369 ? 16.824 42.081 13.269 1.00 48.50 535 LEU A C 1
ATOM 2737 O O . LEU A 1 369 ? 17.822 41.821 13.942 1.00 48.50 535 LEU A O 1
ATOM 2742 N N . LEU A 1 370 ? 15.590 42.055 13.767 1.00 48.17 536 LEU A N 1
ATOM 2743 C CA . LEU A 1 370 ? 15.337 41.696 15.166 1.00 47.92 536 LEU A CA 1
ATOM 2744 C C . LEU A 1 370 ? 14.230 40.655 15.339 1.00 47.65 536 LEU A C 1
ATOM 2745 O O . LEU A 1 370 ? 13.472 40.687 16.307 1.00 47.67 536 LEU A O 1
ATOM 2750 N N . ARG A 1 371 ? 14.149 39.737 14.384 1.00 47.27 537 ARG A N 1
ATOM 2751 C CA . ARG A 1 371 ? 13.350 38.531 14.518 1.00 46.99 537 ARG A CA 1
ATOM 2752 C C . ARG A 1 371 ? 14.269 37.371 14.171 1.00 47.15 537 ARG A C 1
ATOM 2753 O O . ARG A 1 371 ? 14.260 36.876 13.043 1.00 47.13 537 ARG A O 1
ATOM 2761 N N . ARG A 1 372 ? 15.074 36.951 15.142 1.00 47.28 538 ARG A N 1
ATOM 2762 C CA . ARG A 1 372 ? 16.134 35.980 14.893 1.00 47.39 538 ARG A CA 1
ATOM 2763 C C . ARG A 1 372 ? 15.606 34.641 14.373 1.00 47.53 538 ARG A C 1
ATOM 2764 O O . ARG A 1 372 ? 16.388 33.777 13.973 1.00 47.72 538 ARG A O 1
ATOM 2772 N N . ASP A 1 373 ? 14.286 34.470 14.371 1.00 47.56 539 ASP A N 1
ATOM 2773 C CA . ASP A 1 373 ? 13.695 33.223 13.884 1.00 47.60 539 ASP A CA 1
ATOM 2774 C C . ASP A 1 373 ? 13.109 33.328 12.472 1.00 47.36 539 ASP A C 1
ATOM 2775 O O . ASP A 1 373 ? 12.659 32.330 11.912 1.00 47.36 539 ASP A O 1
ATOM 2780 N N . VAL A 1 374 ? 13.113 34.529 11.898 1.00 47.22 540 VAL A N 1
ATOM 2781 C CA . VAL A 1 374 ? 12.728 34.683 10.490 1.00 47.03 540 VAL A CA 1
ATOM 2782 C C . VAL A 1 374 ? 13.947 34.832 9.576 1.00 46.85 540 VAL A C 1
ATOM 2783 O O . VAL A 1 374 ? 14.856 35.626 9.848 1.00 46.62 540 VAL A O 1
ATOM 2787 N N . LEU A 1 375 ? 13.959 34.042 8.505 1.00 46.69 541 LEU A N 1
ATOM 2788 C CA . LEU A 1 375 ? 15.047 34.041 7.538 1.00 46.45 541 LEU A CA 1
ATOM 2789 C C . LEU A 1 375 ? 14.513 34.408 6.165 1.00 46.62 541 LEU A C 1
ATOM 2790 O O . LEU A 1 375 ? 13.338 34.183 5.870 1.00 46.17 541 LEU A O 1
ATOM 2795 N N . TYR A 1 376 ? 15.391 34.961 5.330 1.00 46.85 542 TYR A N 1
ATOM 2796 C CA . TYR A 1 376 ? 15.048 35.337 3.965 1.00 47.58 542 TYR A CA 1
ATOM 2797 C C . TYR A 1 376 ? 15.916 34.563 2.987 1.00 48.03 542 TYR A C 1
ATOM 2798 O O . TYR A 1 376 ? 17.141 34.578 3.099 1.00 48.51 542 TYR A O 1
ATOM 2807 N N . TYR A 1 377 ? 15.275 33.890 2.035 1.00 48.08 543 TYR A N 1
ATOM 2808 C CA . TYR A 1 377 ? 15.978 33.169 0.982 1.00 48.46 543 TYR A CA 1
ATOM 2809 C C . TYR A 1 377 ? 16.952 34.094 0.268 1.00 48.48 543 TYR A C 1
ATOM 2810 O O . TYR A 1 377 ? 16.583 35.192 -0.142 1.00 48.61 543 TYR A O 1
ATOM 2819 N N . LYS A 1 378 ? 18.195 33.650 0.114 1.00 48.49 544 LYS A N 1
ATOM 2820 C CA . LYS A 1 378 ? 19.196 34.450 -0.591 1.00 48.14 544 LYS A CA 1
ATOM 2821 C C . LYS A 1 378 ? 19.726 33.758 -1.847 1.00 48.54 544 LYS A C 1
ATOM 2822 O O . LYS A 1 378 ? 20.160 34.411 -2.790 1.00 48.96 544 LYS A O 1
ATOM 2828 N N . GLY A 1 379 ? 19.686 32.435 -1.861 1.00 48.95 545 GLY A N 1
ATOM 2829 C CA . GLY A 1 379 ? 20.145 31.678 -3.024 1.00 50.13 545 GLY A CA 1
ATOM 2830 C C . GLY A 1 379 ? 20.378 30.226 -2.660 1.00 50.37 545 GLY A C 1
ATOM 2831 O O . GLY A 1 379 ? 20.089 29.816 -1.541 1.00 50.30 545 GLY A O 1
ATOM 2832 N N . ARG A 1 380 ? 20.904 29.454 -3.607 1.00 50.75 546 ARG A N 1
ATOM 2833 C CA . ARG A 1 380 ? 21.230 28.049 -3.375 1.00 51.25 546 ARG A CA 1
ATOM 2834 C C . ARG A 1 380 ? 22.316 27.593 -4.338 1.00 51.83 546 ARG A C 1
ATOM 2835 O O . ARG A 1 380 ? 22.587 28.261 -5.339 1.00 52.14 546 ARG A O 1
ATOM 2843 N N . LEU A 1 381 ? 22.924 26.446 -4.048 1.00 51.91 547 LEU A N 1
ATOM 2844 C CA . LEU A 1 381 ? 23.856 25.832 -4.991 1.00 52.08 547 LEU A CA 1
ATOM 2845 C C . LEU A 1 381 ? 23.525 24.361 -5.217 1.00 52.18 547 LEU A C 1
ATOM 2846 O O . LEU A 1 381 ? 23.012 23.687 -4.329 1.00 51.88 547 LEU A O 1
ATOM 2851 N N . ASP A 1 382 ? 23.846 23.879 -6.412 1.00 51.90 548 ASP A N 1
ATOM 2852 C CA . ASP A 1 382 ? 23.587 22.510 -6.816 1.00 52.18 548 ASP A CA 1
ATOM 2853 C C . ASP A 1 382 ? 24.813 21.667 -6.485 1.00 52.07 548 ASP A C 1
ATOM 2854 O O . ASP A 1 382 ? 25.867 21.852 -7.076 1.00 52.05 548 ASP A O 1
ATOM 2859 N N . MET A 1 383 ? 24.674 20.740 -5.542 1.00 52.31 549 MET A N 1
ATOM 2860 C CA . MET A 1 383 ? 25.823 19.970 -5.065 1.00 52.20 549 MET A CA 1
ATOM 2861 C C . MET A 1 383 ? 26.345 18.985 -6.097 1.00 51.70 549 MET A C 1
ATOM 2862 O O . MET A 1 383 ? 27.489 18.550 -6.023 1.00 50.80 549 MET A O 1
ATOM 2867 N N . ASP A 1 384 ? 25.498 18.632 -7.055 1.00 51.81 550 ASP A N 1
ATOM 2868 C CA . ASP A 1 384 ? 25.871 17.656 -8.067 1.00 52.27 550 ASP A CA 1
ATOM 2869 C C . ASP A 1 384 ? 27.085 18.094 -8.901 1.00 52.38 550 ASP A C 1
ATOM 2870 O O . ASP A 1 384 ? 27.977 17.295 -9.168 1.00 52.52 550 ASP A O 1
ATOM 2875 N N . GLY A 1 385 ? 27.143 19.364 -9.278 1.00 52.59 551 GLY A N 1
ATOM 2876 C CA . GLY A 1 385 ? 28.326 19.865 -9.969 1.00 53.20 551 GLY A CA 1
ATOM 2877 C C . GLY A 1 385 ? 29.519 20.077 -9.046 1.00 53.50 551 GLY A C 1
ATOM 2878 O O . GLY A 1 385 ? 30.660 20.141 -9.503 1.00 53.27 551 GLY A O 1
ATOM 2879 N N . LEU A 1 386 ? 29.255 20.152 -7.743 1.00 54.21 552 LEU A N 1
ATOM 2880 C CA . LEU A 1 386 ? 30.222 20.677 -6.772 1.00 54.91 552 LEU A CA 1
ATOM 2881 C C . LEU A 1 386 ? 31.116 19.658 -6.063 1.00 55.84 552 LEU A C 1
ATOM 2882 O O . LEU A 1 386 ? 30.773 18.483 -5.946 1.00 55.81 552 LEU A O 1
ATOM 2887 N N . GLU A 1 387 ? 32.264 20.136 -5.585 1.00 57.25 553 GLU A N 1
ATOM 2888 C CA . GLU A 1 387 ? 33.220 19.314 -4.844 1.00 58.78 553 GLU A CA 1
ATOM 2889 C C . GLU A 1 387 ? 34.031 20.171 -3.864 1.00 59.89 553 GLU A C 1
ATOM 2890 O O . GLU A 1 387 ? 34.312 21.340 -4.136 1.00 60.02 553 GLU A O 1
ATOM 2896 N N . VAL A 1 388 ? 34.410 19.586 -2.731 1.00 61.18 554 VAL A N 1
ATOM 2897 C CA . VAL A 1 388 ? 35.035 20.342 -1.640 1.00 62.45 554 VAL A CA 1
ATOM 2898 C C . VAL A 1 388 ? 36.547 20.521 -1.782 1.00 63.29 554 VAL A C 1
ATOM 2899 O O . VAL A 1 388 ? 37.274 19.573 -2.084 1.00 63.30 554 VAL A O 1
ATOM 2903 N N . VAL A 1 389 ? 37.005 21.752 -1.557 1.00 64.37 555 VAL A N 1
ATOM 2904 C CA . VAL A 1 389 ? 38.430 22.060 -1.547 1.00 65.22 555 VAL A CA 1
ATOM 2905 C C . VAL A 1 389 ? 38.861 22.593 -0.179 1.00 65.77 555 VAL A C 1
ATOM 2906 O O . VAL A 1 389 ? 38.567 23.736 0.176 1.00 66.08 555 VAL A O 1
ATOM 2910 N N . ASP A 1 390 ? 39.552 21.743 0.577 1.00 66.36 556 ASP A N 1
ATOM 2911 C CA . ASP A 1 390 ? 40.080 22.089 1.897 1.00 66.97 556 ASP A CA 1
ATOM 2912 C C . ASP A 1 390 ? 41.193 23.137 1.787 1.00 67.34 556 ASP A C 1
ATOM 2913 O O . ASP A 1 390 ? 42.297 22.830 1.342 1.00 67.28 556 ASP A O 1
ATOM 2918 N N . LEU A 1 391 ? 40.898 24.369 2.196 1.00 67.97 557 LEU A N 1
ATOM 2919 C CA . LEU A 1 391 ? 41.851 25.471 2.065 1.00 68.52 557 LEU A CA 1
ATOM 2920 C C . LEU A 1 391 ? 42.500 25.856 3.392 1.00 68.94 557 LEU A C 1
ATOM 2921 O O . LEU A 1 391 ? 41.856 26.440 4.268 1.00 68.86 557 LEU A O 1
ATOM 2926 N N . GLU A 1 392 ? 43.784 25.527 3.521 1.00 69.58 558 GLU A N 1
ATOM 2927 C CA . GLU A 1 392 ? 44.573 25.905 4.688 1.00 70.07 558 GLU A CA 1
ATOM 2928 C C . GLU A 1 392 ? 44.709 27.429 4.761 1.00 70.88 558 GLU A C 1
ATOM 2929 O O . GLU A 1 392 ? 44.518 28.125 3.762 1.00 70.81 558 GLU A O 1
ATOM 2935 N N . ASP A 1 393 ? 45.047 27.938 5.942 1.00 72.00 559 ASP A N 1
ATOM 2936 C CA . ASP A 1 393 ? 45.075 29.383 6.186 1.00 73.23 559 ASP A CA 1
ATOM 2937 C C . ASP A 1 393 ? 46.161 30.167 5.448 1.00 74.16 559 ASP A C 1
ATOM 2938 O O . ASP A 1 393 ? 47.151 29.604 4.978 1.00 74.19 559 ASP A O 1
ATOM 2943 N N . GLY A 1 394 ? 45.952 31.478 5.367 1.00 75.33 560 GLY A N 1
ATOM 2944 C CA . GLY A 1 394 ? 46.873 32.392 4.701 1.00 76.76 560 GLY A CA 1
ATOM 2945 C C . GLY A 1 394 ? 46.122 33.593 4.157 1.00 77.82 560 GLY A C 1
ATOM 2946 O O . GLY A 1 394 ? 45.015 33.900 4.606 1.00 77.83 560 GLY A O 1
ATOM 2947 N N . LYS A 1 395 ? 46.727 34.285 3.197 1.00 78.83 561 LYS A N 1
ATOM 2948 C CA . LYS A 1 395 ? 46.021 35.323 2.459 1.00 79.92 561 LYS A CA 1
ATOM 2949 C C . LYS A 1 395 ? 44.958 34.645 1.620 1.00 80.67 561 LYS A C 1
ATOM 2950 O O . LYS A 1 395 ? 44.960 33.421 1.482 1.00 80.71 561 LYS A O 1
ATOM 2951 N N . ASP A 1 396 ? 44.046 35.428 1.060 1.00 81.41 562 ASP A N 1
ATOM 2952 C CA . ASP A 1 396 ? 42.955 34.871 0.271 1.00 82.18 562 ASP A CA 1
ATOM 2953 C C . ASP A 1 396 ? 43.415 34.174 -0.992 1.00 82.67 562 ASP A C 1
ATOM 2954 O O . ASP A 1 396 ? 43.895 33.039 -0.953 1.00 82.67 562 ASP A O 1
ATOM 2955 N N . ARG A 1 397 ? 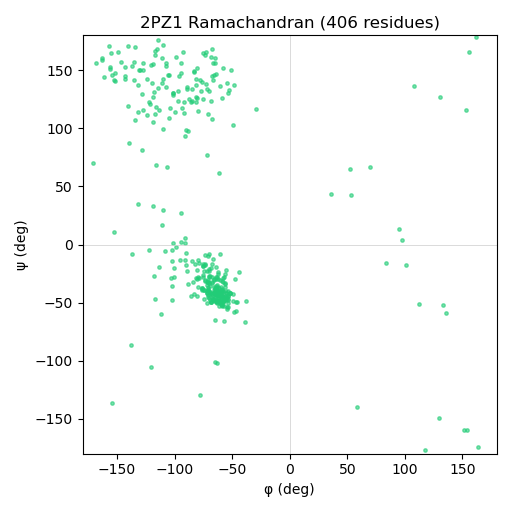43.277 34.862 -2.118 1.00 83.02 563 ARG A N 1
ATOM 2956 C CA . ARG A 1 397 ? 43.508 34.244 -3.414 1.00 83.44 563 ARG A CA 1
ATOM 2957 C C . ARG A 1 397 ? 42.170 34.069 -4.099 1.00 83.69 563 ARG A C 1
ATOM 2958 O O . ARG A 1 397 ? 41.192 33.646 -3.476 1.00 83.78 563 ARG A O 1
ATOM 2959 N N . ASP A 1 398 ? 42.124 34.397 -5.384 1.00 83.69 564 ASP A N 1
ATOM 2960 C CA . ASP A 1 398 ? 40.859 34.456 -6.095 1.00 83.55 564 ASP A CA 1
ATOM 2961 C C . ASP A 1 398 ? 40.057 35.642 -5.595 1.00 83.38 564 ASP A C 1
ATOM 2962 O O . ASP A 1 398 ? 39.020 35.478 -4.948 1.00 83.62 564 ASP A O 1
ATOM 2963 N N . LEU A 1 399 ? 40.555 36.844 -5.874 1.00 82.93 565 LEU A N 1
ATOM 2964 C CA . LEU A 1 399 ? 39.827 38.062 -5.543 1.00 82.42 565 LEU A CA 1
ATOM 2965 C C . LEU A 1 399 ? 40.443 38.935 -4.464 1.00 81.84 565 LEU A C 1
ATOM 2966 O O . LEU A 1 399 ? 40.607 40.141 -4.657 1.00 81.82 565 LEU A O 1
ATOM 2967 N N . HIS A 1 400 ? 40.779 38.336 -3.323 1.00 81.19 566 HIS A N 1
ATOM 2968 C CA . HIS A 1 400 ? 41.243 39.114 -2.176 1.00 80.36 566 HIS A CA 1
ATOM 2969 C C . HIS A 1 400 ? 42.141 38.391 -1.186 1.00 79.63 566 HIS A C 1
ATOM 2970 O O . HIS A 1 400 ? 43.053 37.659 -1.580 1.00 79.60 566 HIS A O 1
ATOM 2971 N N . VAL A 1 401 ? 41.873 38.596 0.106 1.00 78.69 567 VAL A N 1
ATOM 2972 C CA . VAL A 1 401 ? 42.798 38.175 1.162 1.00 77.30 567 VAL A CA 1
ATOM 2973 C C . VAL A 1 401 ? 42.236 37.532 2.422 1.00 76.14 567 VAL A C 1
ATOM 2974 O O . VAL A 1 401 ? 42.161 36.307 2.519 1.00 75.98 567 VAL A O 1
ATOM 2975 N N . SER A 1 402 ? 41.862 38.359 3.396 1.00 75.06 568 SER A N 1
ATOM 2976 C CA . SER A 1 402 ? 41.510 37.889 4.745 1.00 73.60 568 SER A CA 1
ATOM 2977 C C . SER A 1 402 ? 40.521 36.737 4.839 1.00 72.29 568 SER A C 1
ATOM 2978 O O . SER A 1 402 ? 39.313 36.933 4.689 1.00 72.38 568 SER A O 1
ATOM 2979 N N . ILE A 1 403 ? 41.037 35.536 5.100 1.00 70.69 569 ILE A N 1
ATOM 2980 C CA . ILE A 1 403 ? 40.206 34.337 5.241 1.00 68.75 569 ILE A CA 1
ATOM 2981 C C . ILE A 1 403 ? 40.840 33.285 6.137 1.00 67.22 569 ILE A C 1
ATOM 2982 O O . ILE A 1 403 ? 42.053 33.078 6.096 1.00 67.23 569 ILE A O 1
ATOM 2983 N N . LYS A 1 404 ? 40.019 32.615 6.944 1.00 65.67 570 LYS A N 1
ATOM 2984 C CA . LYS A 1 404 ? 40.518 31.652 7.928 1.00 63.63 570 LYS A CA 1
ATOM 2985 C C . LYS A 1 404 ? 40.001 30.230 7.778 1.00 62.19 570 LYS A C 1
ATOM 2986 O O . LYS A 1 404 ? 40.427 29.495 6.884 1.00 62.16 570 LYS A O 1
ATOM 2987 N N . ASN A 1 405 ? 39.093 29.836 8.668 1.00 60.55 571 ASN A N 1
ATOM 2988 C CA . ASN A 1 405 ? 38.503 28.499 8.640 1.00 58.85 571 ASN A CA 1
ATOM 2989 C C . ASN A 1 405 ? 37.740 28.269 7.334 1.00 57.83 571 ASN A C 1
ATOM 2990 O O . ASN A 1 405 ? 36.532 28.018 7.335 1.00 57.44 571 ASN A O 1
ATOM 2995 N N . ALA A 1 406 ? 38.471 28.338 6.223 1.00 56.55 572 ALA A N 1
ATOM 2996 C CA . ALA A 1 406 ? 37.869 28.447 4.897 1.00 55.28 572 ALA A CA 1
ATOM 2997 C C . ALA A 1 406 ? 38.025 27.215 4.001 1.00 54.29 572 ALA A C 1
ATOM 2998 O O . ALA A 1 406 ? 38.895 26.367 4.216 1.00 54.24 572 ALA A O 1
ATOM 3000 N N . PHE A 1 407 ? 37.167 27.148 2.987 1.00 52.77 573 PHE A N 1
ATOM 3001 C CA . PHE A 1 407 ? 37.196 26.100 1.977 1.00 51.28 573 PHE A CA 1
ATOM 3002 C C . PHE A 1 407 ? 36.374 26.574 0.779 1.00 50.00 573 PHE A C 1
ATOM 3003 O O . PHE A 1 407 ? 35.551 27.484 0.910 1.00 50.00 573 PHE A O 1
ATOM 3011 N N . ARG A 1 408 ? 36.594 25.970 -0.385 1.00 48.08 574 ARG A N 1
ATOM 3012 C CA . ARG A 1 408 ? 35.828 26.338 -1.575 1.00 45.86 574 ARG A CA 1
ATOM 3013 C C . ARG A 1 408 ? 35.024 25.175 -2.144 1.00 44.45 574 ARG A C 1
ATOM 3014 O O . ARG A 1 408 ? 35.499 24.038 -2.188 1.00 44.04 574 ARG A O 1
ATOM 3022 N N . LEU A 1 409 ? 33.796 25.467 -2.567 1.00 42.43 575 LEU A N 1
ATOM 3023 C CA . LEU A 1 409 ? 33.007 24.511 -3.324 1.00 40.86 575 LEU A CA 1
ATOM 3024 C C . LEU A 1 409 ? 33.346 24.700 -4.795 1.00 39.92 575 LEU A C 1
ATOM 3025 O O . LEU A 1 409 ? 32.819 25.595 -5.460 1.00 39.87 575 LEU A O 1
ATOM 3030 N N . HIS A 1 410 ? 34.250 23.864 -5.293 1.00 38.77 576 HIS A N 1
ATOM 3031 C CA . HIS A 1 410 ? 34.696 23.960 -6.673 1.00 37.60 576 HIS A CA 1
ATOM 3032 C C . HIS A 1 410 ? 33.820 23.123 -7.589 1.00 36.88 576 HIS A C 1
ATOM 3033 O O . HIS A 1 410 ? 33.489 21.984 -7.266 1.00 37.21 576 HIS A O 1
ATOM 3040 N N . ARG A 1 411 ? 33.443 23.696 -8.728 1.00 36.04 577 ARG A N 1
ATOM 3041 C CA . ARG A 1 411 ? 32.699 22.967 -9.751 1.00 35.32 577 ARG A CA 1
ATOM 3042 C C . ARG A 1 411 ? 33.514 21.809 -10.329 1.00 34.98 577 ARG A C 1
ATOM 3043 O O . ARG A 1 411 ? 33.641 20.752 -9.706 1.00 35.04 577 ARG A O 1
ATOM 3051 N N . GLY A 1 412 ? 34.067 22.016 -11.520 1.00 34.32 578 GLY A N 1
ATOM 3052 C CA . GLY A 1 412 ? 34.815 20.970 -12.203 1.00 33.82 578 GLY A CA 1
ATOM 3053 C C . GLY A 1 412 ? 34.393 20.865 -13.654 1.00 33.53 578 GLY A C 1
ATOM 3054 O O . GLY A 1 412 ? 35.232 20.894 -14.555 1.00 33.58 578 GLY A O 1
ATOM 3055 N N . ALA A 1 413 ? 33.088 20.738 -13.879 1.00 33.13 579 ALA A N 1
ATOM 3056 C CA . ALA A 1 413 ? 32.542 20.765 -15.229 1.00 32.84 579 ALA A CA 1
ATOM 3057 C C . ALA A 1 413 ? 32.778 22.149 -15.817 1.00 32.65 579 ALA A C 1
ATOM 3058 O O . ALA A 1 413 ? 33.529 22.301 -16.782 1.00 32.70 579 ALA A O 1
ATOM 3060 N N . THR A 1 414 ? 32.142 23.157 -15.225 1.00 32.42 580 THR A N 1
ATOM 3061 C CA . THR A 1 414 ? 32.434 24.537 -15.578 1.00 32.21 580 THR A CA 1
ATOM 3062 C C . THR A 1 414 ? 33.740 24.924 -14.889 1.00 32.27 580 THR A C 1
ATOM 3063 O O . THR A 1 414 ? 34.732 24.198 -14.980 1.00 32.34 580 THR A O 1
ATOM 3067 N N . GLY A 1 415 ? 33.742 26.057 -14.192 1.00 32.35 581 GLY A N 1
ATOM 3068 C CA . GLY A 1 415 ? 34.927 26.483 -13.454 1.00 32.26 581 GLY A CA 1
ATOM 3069 C C . GLY A 1 415 ? 34.607 27.355 -12.258 1.00 32.27 581 GLY A C 1
ATOM 3070 O O . GLY A 1 415 ? 35.506 27.942 -11.652 1.00 32.04 581 GLY A O 1
ATOM 3071 N N . ASP A 1 416 ? 33.323 27.436 -11.914 1.00 32.41 582 ASP A N 1
ATOM 3072 C CA . ASP A 1 416 ? 32.870 28.283 -10.815 1.00 32.74 582 ASP A CA 1
ATOM 3073 C C . ASP A 1 416 ? 33.421 27.802 -9.478 1.00 33.23 582 ASP A C 1
ATOM 3074 O O . ASP A 1 416 ? 33.757 26.627 -9.318 1.00 33.18 582 ASP A O 1
ATOM 3079 N N . SER A 1 417 ? 33.503 28.720 -8.521 1.00 33.74 583 SER A N 1
ATOM 3080 C CA . SER A 1 417 ? 34.004 28.406 -7.193 1.00 34.34 583 SER A CA 1
ATOM 3081 C C . SER A 1 417 ? 33.416 29.375 -6.171 1.00 34.94 583 SER A C 1
ATOM 3082 O O . SER A 1 417 ? 33.19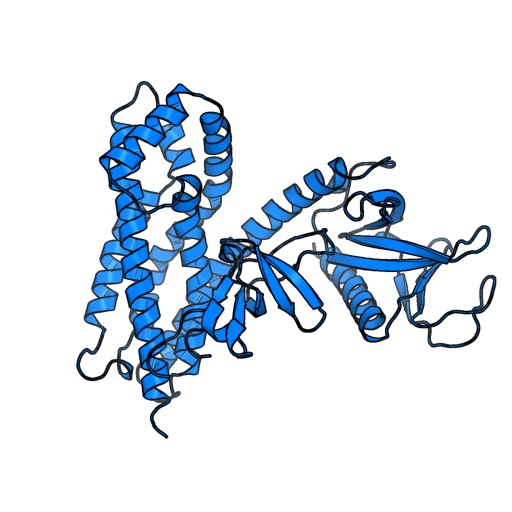0 30.547 -6.476 1.00 35.15 583 SER A O 1
ATOM 3085 N N . HIS A 1 418 ? 33.172 28.880 -4.961 1.00 35.60 584 HIS A N 1
ATOM 3086 C CA . HIS A 1 418 ? 32.469 29.659 -3.942 1.00 36.26 584 HIS A CA 1
ATOM 3087 C C . HIS A 1 418 ? 33.193 29.629 -2.597 1.00 37.18 584 HIS A C 1
ATOM 3088 O O . HIS A 1 418 ? 33.293 28.583 -1.959 1.00 37.40 584 HIS A O 1
ATOM 3095 N N . LEU A 1 419 ? 33.695 30.785 -2.173 1.00 38.25 585 LEU A N 1
ATOM 3096 C CA . LEU A 1 419 ? 34.442 30.876 -0.921 1.00 39.34 585 LEU A CA 1
ATOM 3097 C C . LEU A 1 419 ? 33.509 30.869 0.290 1.00 39.91 585 LEU A C 1
ATOM 3098 O O . LEU A 1 419 ? 32.509 31.586 0.322 1.00 39.94 585 LEU A O 1
ATOM 3103 N N . LEU A 1 420 ? 33.847 30.040 1.276 1.00 40.70 586 LEU A N 1
ATOM 3104 C CA . LEU A 1 420 ? 33.069 29.903 2.505 1.00 41.02 586 LEU A CA 1
ATOM 3105 C C . LEU A 1 420 ? 34.005 29.697 3.698 1.00 41.28 586 LEU A C 1
ATOM 3106 O O . LEU A 1 420 ? 35.116 29.188 3.534 1.00 41.50 586 LEU A O 1
ATOM 3111 N N . CYS A 1 421 ? 33.562 30.093 4.892 1.00 41.36 587 CYS A N 1
ATOM 3112 C CA . CYS A 1 421 ? 34.360 29.909 6.109 1.00 40.99 587 CYS A CA 1
ATOM 3113 C C . CYS A 1 421 ? 33.550 30.048 7.400 1.00 40.82 587 CYS A C 1
ATOM 3114 O O . CYS A 1 421 ? 32.480 30.657 7.412 1.00 40.70 587 CYS A O 1
ATOM 3117 N N . THR A 1 422 ? 34.082 29.484 8.485 1.00 40.51 588 THR A N 1
ATOM 3118 C CA . THR A 1 422 ? 33.415 29.487 9.787 1.00 40.14 588 THR A CA 1
ATOM 3119 C C . THR A 1 422 ? 34.175 30.313 10.828 1.00 40.05 588 THR A C 1
ATOM 3120 O O . THR A 1 422 ? 35.268 30.815 10.562 1.00 39.66 588 THR A O 1
ATOM 3124 N N . ARG A 1 423 ? 33.588 30.435 12.015 1.00 40.02 589 ARG A N 1
ATOM 3125 C CA . ARG A 1 423 ? 34.178 31.202 13.109 1.00 40.24 589 ARG A CA 1
ATOM 3126 C C . ARG A 1 423 ? 35.264 30.421 13.859 1.00 40.48 589 ARG A C 1
ATOM 3127 O O . ARG A 1 423 ? 36.326 30.966 14.158 1.00 40.60 589 ARG A O 1
ATOM 3135 N N . LYS A 1 424 ? 35.003 29.148 14.155 1.00 40.84 590 LYS A N 1
ATOM 3136 C CA . LYS A 1 424 ? 35.982 28.319 14.866 1.00 41.23 590 LYS A CA 1
ATOM 3137 C C . LYS A 1 424 ? 36.233 26.954 14.206 1.00 41.62 590 LYS A C 1
ATOM 3138 O O . LYS A 1 424 ? 35.344 26.399 13.564 1.00 41.64 590 LYS A O 1
ATOM 3144 N N . PRO A 1 425 ? 37.459 26.419 14.367 1.00 42.07 591 PRO A N 1
ATOM 3145 C CA . PRO A 1 425 ? 37.997 25.233 13.684 1.00 42.42 591 PRO A CA 1
ATOM 3146 C C . PRO A 1 425 ? 37.130 23.974 13.736 1.00 42.74 591 PRO A C 1
ATOM 3147 O O . PRO A 1 425 ? 37.013 23.273 12.729 1.00 43.01 591 PRO A O 1
ATOM 3151 N N . GLU A 1 426 ? 36.538 23.675 14.886 1.00 43.01 592 GLU A N 1
ATOM 3152 C CA . GLU A 1 426 ? 35.658 22.513 14.974 1.00 43.40 592 GLU A CA 1
ATOM 3153 C C . GLU A 1 426 ? 34.508 22.624 13.973 1.00 43.78 592 GLU A C 1
ATOM 3154 O O . GLU A 1 426 ? 34.000 21.614 13.485 1.00 43.78 592 GLU A O 1
ATOM 3160 N N . GLN A 1 427 ? 34.121 23.856 13.654 1.00 44.05 593 GLN A N 1
ATOM 3161 C CA . GLN A 1 427 ? 33.035 24.101 12.709 1.00 44.49 593 GLN A CA 1
ATOM 3162 C C . GLN A 1 427 ? 33.398 23.731 11.271 1.00 44.80 593 GLN A C 1
ATOM 3163 O O . GLN A 1 427 ? 32.585 23.145 10.557 1.00 45.09 593 GLN A O 1
ATOM 3169 N N . LYS A 1 428 ? 34.612 24.072 10.847 1.00 45.10 594 LYS A N 1
ATOM 3170 C CA . LYS A 1 428 ? 35.063 23.726 9.502 1.00 45.32 594 LYS A CA 1
ATOM 3171 C C . LYS A 1 428 ? 35.115 22.211 9.309 1.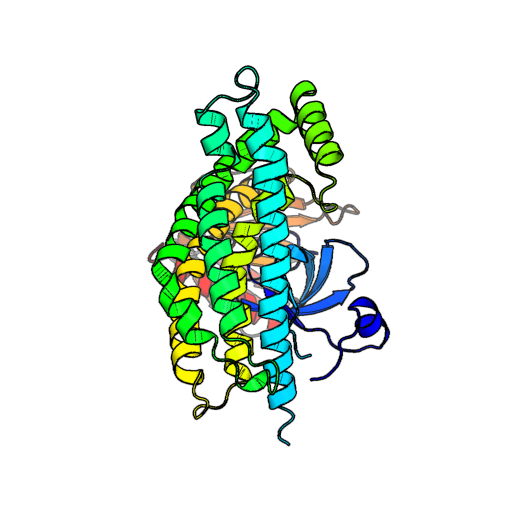00 45.52 594 LYS A C 1
ATOM 3172 O O . LYS A 1 428 ? 34.721 21.696 8.261 1.00 45.18 594 LYS A O 1
ATOM 3178 N N . GLN A 1 429 ? 35.599 21.507 10.330 1.00 45.71 595 GLN A N 1
ATOM 3179 C CA . GLN A 1 429 ? 35.719 20.052 10.281 1.00 45.97 595 GLN A CA 1
ATOM 3180 C C . GLN A 1 429 ? 34.360 19.366 10.173 1.00 45.96 595 GLN A C 1
ATOM 3181 O O . GLN A 1 429 ? 34.220 18.359 9.477 1.00 45.81 595 GLN A O 1
ATOM 3187 N N . ARG A 1 430 ? 33.369 19.915 10.870 1.00 46.04 596 ARG A N 1
ATOM 3188 C CA . ARG A 1 430 ? 32.009 19.386 10.827 1.00 46.18 596 ARG A CA 1
ATOM 3189 C C . ARG A 1 430 ? 31.340 19.653 9.476 1.00 46.22 596 ARG A C 1
ATOM 3190 O O . ARG A 1 430 ? 30.524 18.851 9.009 1.00 46.04 596 ARG A O 1
ATOM 3198 N N . TRP A 1 431 ? 31.683 20.775 8.849 1.00 46.17 597 TRP A N 1
ATOM 3199 C CA . TRP A 1 431 ? 31.181 21.050 7.507 1.00 46.41 597 TRP A CA 1
ATOM 3200 C C . TRP A 1 431 ? 31.829 20.112 6.501 1.00 46.65 597 TRP A C 1
ATOM 3201 O O . TRP A 1 431 ? 31.143 19.526 5.667 1.00 46.79 597 TRP A O 1
ATOM 3212 N N . LEU A 1 432 ? 33.144 19.950 6.599 1.00 46.65 598 LEU A N 1
ATOM 3213 C CA . LEU A 1 432 ? 33.847 19.011 5.735 1.00 47.07 598 LEU A CA 1
ATOM 3214 C C . LEU A 1 432 ? 33.297 17.595 5.902 1.00 47.61 598 LEU A C 1
ATOM 3215 O O . LEU A 1 432 ? 33.159 16.860 4.925 1.00 47.89 598 LEU A O 1
ATOM 3220 N N . LYS A 1 433 ? 32.976 17.216 7.136 1.00 48.04 599 LYS A N 1
ATOM 3221 C CA . LYS A 1 433 ? 32.285 15.951 7.382 1.00 48.62 599 LYS A CA 1
ATOM 3222 C C . LYS A 1 433 ? 30.908 15.913 6.707 1.00 48.96 599 LYS A C 1
ATOM 3223 O O . LYS A 1 433 ? 30.555 14.926 6.058 1.00 49.16 599 LYS A O 1
ATOM 3229 N N . ALA A 1 434 ? 30.140 16.990 6.858 1.00 49.14 600 ALA A N 1
ATOM 3230 C CA . ALA A 1 434 ? 28.792 17.071 6.294 1.00 49.63 600 ALA A CA 1
ATOM 3231 C C . ALA A 1 434 ? 28.771 16.965 4.767 1.00 50.12 600 ALA A C 1
ATOM 3232 O O . ALA A 1 434 ? 27.916 16.275 4.200 1.00 50.74 600 ALA A O 1
ATOM 3234 N N . PHE A 1 435 ? 29.697 17.656 4.106 1.00 50.24 601 PHE A N 1
ATOM 3235 C CA . PHE A 1 435 ? 29.807 17.589 2.650 1.00 50.32 601 PHE A CA 1
ATOM 3236 C C . PHE A 1 435 ? 30.186 16.188 2.199 1.00 50.29 601 PHE A C 1
ATOM 3237 O O . PHE A 1 435 ? 29.699 15.706 1.176 1.00 50.24 601 PHE A O 1
ATOM 3245 N N . ALA A 1 436 ? 31.056 15.535 2.965 1.00 50.27 602 ALA A N 1
ATOM 3246 C CA . ALA A 1 436 ? 31.448 14.161 2.669 1.00 50.22 602 ALA A CA 1
ATOM 3247 C C . ALA A 1 436 ? 30.285 13.205 2.923 1.00 50.23 602 ALA A C 1
ATOM 3248 O O . ALA A 1 436 ? 30.199 12.141 2.312 1.00 49.99 602 ALA A O 1
ATOM 3250 N N . ARG A 1 437 ? 29.389 13.593 3.825 1.00 50.40 603 ARG A N 1
ATOM 3251 C CA . ARG A 1 437 ? 28.248 12.753 4.153 1.00 50.74 603 ARG A CA 1
ATOM 3252 C C . ARG A 1 437 ? 27.150 12.870 3.098 1.00 50.40 603 ARG A C 1
ATOM 3253 O O . ARG A 1 437 ? 26.393 11.925 2.890 1.00 50.72 603 ARG A O 1
ATOM 3261 N N . GLU A 1 438 ? 27.061 14.017 2.427 1.00 50.31 604 GLU A N 1
ATOM 3262 C CA . GLU A 1 438 ? 25.978 14.225 1.458 1.00 50.14 604 GLU A CA 1
ATOM 3263 C C . GLU A 1 438 ? 26.280 13.570 0.113 1.00 49.99 604 GLU A C 1
ATOM 3264 O O . GLU A 1 438 ? 25.370 13.156 -0.600 1.00 49.86 604 GLU A O 1
ATOM 3270 N N . ARG A 1 439 ? 27.561 13.472 -0.224 1.00 49.97 605 ARG A N 1
ATOM 3271 C CA . ARG A 1 439 ? 27.967 12.809 -1.451 1.00 50.07 605 ARG A CA 1
ATOM 3272 C C . ARG A 1 439 ? 27.769 11.302 -1.311 1.00 50.53 605 ARG A C 1
ATOM 3273 O O . ARG A 1 439 ? 27.406 10.623 -2.273 1.00 50.67 605 ARG A O 1
ATOM 3281 N N . GLU A 1 440 ? 27.987 10.795 -0.101 1.00 51.18 606 GLU A N 1
ATOM 3282 C CA . GLU A 1 440 ? 27.842 9.368 0.190 1.00 51.80 606 GLU A CA 1
ATOM 3283 C C . GLU A 1 440 ? 26.382 8.910 0.290 1.00 52.30 606 GLU A C 1
ATOM 3284 O O . GLU A 1 440 ? 26.084 7.736 0.066 1.00 52.16 606 GLU A O 1
ATOM 3290 N N . GLN A 1 441 ? 25.479 9.827 0.635 1.00 52.96 607 GLN A N 1
ATOM 3291 C CA . GLN A 1 441 ? 24.041 9.536 0.594 1.00 53.76 607 GLN A CA 1
ATOM 3292 C C . GLN A 1 441 ? 23.548 9.566 -0.848 1.00 54.12 607 GLN A C 1
ATOM 3293 O O . GLN A 1 441 ? 22.724 8.748 -1.251 1.00 54.06 607 GLN A O 1
ATOM 3299 N N . VAL A 1 442 ? 24.066 10.520 -1.614 1.00 54.71 608 VAL A N 1
ATOM 3300 C CA . VAL A 1 442 ? 23.680 10.717 -3.006 1.00 55.40 608 VAL A CA 1
ATOM 3301 C C . VAL A 1 442 ? 24.115 9.566 -3.910 1.00 56.09 608 VAL A C 1
ATOM 3302 O O . VAL A 1 442 ? 23.425 9.241 -4.880 1.00 56.18 608 VAL A O 1
ATOM 3306 N N . GLN A 1 443 ? 25.253 8.949 -3.594 1.00 56.78 609 GLN A N 1
ATOM 3307 C CA . GLN A 1 443 ? 25.795 7.890 -4.446 1.00 57.54 609 GLN A CA 1
ATOM 3308 C C . GLN A 1 443 ? 24.787 6.755 -4.642 1.00 58.18 609 GLN A C 1
ATOM 3309 O O . GLN A 1 443 ? 24.299 6.538 -5.753 1.00 58.32 609 GLN A O 1
ATOM 3315 N N . LEU A 1 444 ? 24.470 6.040 -3.567 1.00 58.81 610 LEU A N 1
ATOM 3316 C CA . LEU A 1 444 ? 23.429 5.017 -3.615 1.00 59.36 610 LEU A CA 1
ATOM 3317 C C . LEU A 1 444 ? 22.264 5.396 -2.706 1.00 59.71 610 LEU A C 1
ATOM 3318 O O . LEU A 1 444 ? 22.024 4.764 -1.677 1.00 59.81 610 LEU A O 1
ATOM 3323 N N . ASP A 1 445 ? 21.552 6.445 -3.108 1.00 60.08 611 ASP A N 1
ATOM 3324 C CA . ASP A 1 445 ? 20.397 6.954 -2.375 1.00 60.42 611 ASP A CA 1
ATOM 3325 C C . ASP A 1 445 ? 19.204 6.013 -2.470 1.00 60.40 611 ASP A C 1
ATOM 3326 O O . ASP A 1 445 ? 18.638 5.820 -3.546 1.00 60.33 611 ASP A O 1
#

Radius of gyration: 25.03 Å; Cα contacts (8 Å, |Δi|>4): 639; chains: 1; bounding box: 70×59×62 Å

Solvent-accessible surface area: 21493 Å² total; per-residue (Å²): 63,42,155,113,86,68,34,70,96,26,45,95,94,66,55,89,2,24,0,28,1,8,1,16,7,16,17,12,68,60,85,46,12,38,14,127,39,44,44,70,0,37,3,58,52,5,115,70,214,33,98,29,56,0,100,38,94,85,22,84,0,92,0,6,13,37,29,15,6,64,61,18,10,95,188,73,56,139,53,77,55,4,12,21,0,0,64,34,0,2,52,18,0,114,69,7,31,93,37,0,76,6,0,9,64,2,3,1,130,71,0,100,132,97,84,111,28,5,50,84,130,30,7,154,34,1,5,26,16,0,74,74,0,28,145,18,3,105,57,3,12,118,29,0,60,121,82,58,35,206,130,122,23,24,90,1,55,0,0,21,0,2,63,111,28,91,69,49,6,81,46,3,52,103,4,10,63,34,23,42,78,4,49,107,22,10,56,112,0,84,160,68,55,131,24,67,144,26,26,80,52,6,97,129,134,51,188,23,74,135,75,52,15,68,24,1,2,45,16,0,4,47,10,0,5,47,0,15,20,0,0,41,10,0,32,130,40,8,120,69,149,36,165,1,35,151,31,0,85,47,0,20,114,15,3,86,70,15,7,107,130,11,15,75,116,35,36,105,80,44,3,82,66,60,0,47,114,27,23,99,77,14,76,96,54,118,58,98,74,0,68,98,89,5,33,19,26,28,64,33,21,104,1,18,50,29,34,84,132,125,50,143,55,50,104,28,14,1,1,0,0,15,30,2,0,0,24,0,93,46,35,167,148,138,179,104,30,22,64,20,97,10,54,29,58,5,72,29,6,102,49,56,82,55,164,102,50,70,39,48,61,58,54,39,96,32,30,31,8,0,31,1,75,46,50,100,91,55,73,26,39,30,2,22,13,202,72,86,73,56,20,95,48,5,28,115,4,8,55,134,2,65,120,87,25,127,160,130

GO terms:
  GO:0005515 protein binding (F, IPI)
  GO:0005085 guanyl-nucleotide exchange factor activity (F, IMP)
  GO:0030032 lamellipodium assembly (P, IMP)
  GO:0046847 filopodium assembly (P, IMP)
  GO:0005085 guanyl-nucleotide exchange factor activity (F, TAS)
  GO:0005829 cytosol (C, TAS)
  GO:0051056 regulation of small GTPase mediated signal transduction (P, TAS)
  GO:0019904 protein domain specific binding (F, IPI)

InterPro domains:
  IPR000219 Dbl homology domain [PF00621] (288-466)
  IPR000219 Dbl homology domain [PS50010] (284-468)
  IPR000219 Dbl homology domain [SM00325] (288-467)
  IPR000219 Dbl homology domain [cd00160] (285-466)
  IPR001331 Guanine-nucleotide dissociation stimulator, CDC24, conserved site [PS00741] (416-441)
  IPR001452 SH3 domain [PF00018] (201-245)
  IPR001452 SH3 domain [PS50002] (194-253)
  IPR001452 SH3 domain [SM00326] (197-252)
  IPR001849 Pleckstrin homology domain [PS50003] (499-606)
  IPR001849 Pleckstrin homology domain [SM00233] (500-608)
  IPR011993 PH-like domain superfamily [G3DSA:2.30.29.30] (491-641)
  IPR035899 Dbl homology (DH) domain superfamily [G3DSA:1.20.900.10] (254-490)
  IPR035899 Dbl homology (DH) domain superfamily [SSF48065] (276-489)
  IPR036028 SH3-like domain superfamily [SSF50044] (182-300)
  IPR055251 SOS1/NGEF-like, PH domain [PF22697] (496-603)

CATH classification: 2.30.30.40 (+2 more: 1.20.900.10, 2.30.29.30)

Foldseek 3Di:
DDDDDDDVVCLVVVHWWKKFFLFFAADLFPQADTGHGGAIWTWNADPDPFWTWIADVVDIHTDGPLRIGTQQPSVCCLLVLLLSLLVVVLVLLVVLLQLLCLCVVLPLVLLVVCCVVAPPVLSCLQQNCSVLLSVLSVVLSVVSVVQADPVRRSLRARLVSLVVCLVVLLSLVRLLVSLVSNVVVCVVLVPPVVSVVVQVVSCVVSVGDPAHSNRSSCSSLSVLSCVLVSLVSSLVSADPPRPRNVSSVVSSVSSCVNSVVSSVVVQQVVQQVNQVVVQVQAAPDDDDGCVVQFRHWLDKDWKWWFDQVDTDTDTWIWTDTQQKIWTWDADPPPRRYTHTDDMDGCVQWDKAQDDDFADPNHTGDDHQWIWTAGPVDGDIIIMGDDDNVVSVVVVVSSVVSVVVNPPD

Sequence (408 aa):
GGEQLAINELISDGSVVCAEALWDHVTMDDQELGFKAGDVIEVMDATNREWWWGRVADGEGWFPASFVRLRVNQQSSKDQMRTNVINEILSTERDYIKHLRDICEGYVRQCRKRADMFSEEQLRTIFGNIEDIYRCQKAFVKALEQRFNRERPHLSELGACFLEHQADFQIYSEYCNNHPNACVELSRLTKLSKYVYFFEACRLLQKMIDISLDGFLLTPVQKICKYPLQLAELLKYTHPQHRDFKDVEAALHAMKNVAQLINERKRRLENIDKIAQWQSSIEDWEGEDLLVRSSELIYSGELTRVTQPQAKSQQRMFFLFDHQLIYCKKDLLRRDVLYYKGRLDMDGLEVVDLEDGKDRDLHVSIKNAFRLHRGATGDSHLLCTRKPEQKQRWLKAFAREREQVQLD

Organism: Homo sapiens (NCBI:txid9606)